Protein AF-0000000084346923 (afdb_homodimer)

pLDDT: mean 91.77, std 7.84, range [52.81, 98.88]

InterPro domains:
  IPR001537 tRNA/rRNA methyltransferase, SpoU type [PF00588] (97-237)
  IPR004441 RNA methyltransferase TrmH [PTHR46429] (3-246)
  IPR004441 RNA methyltransferase TrmH [TIGR00186] (4-243)
  IPR013123 RNA 2-O ribose methyltransferase, substrate binding [PF08032] (6-79)
  IPR013123 RNA 2-O ribose methyltransferase, substrate binding [SM00967] (5-80)
  IPR024915 23S rRNA (guanosine-2-O-)-methyltransferase RlmB [MF_01887] (3-244)
  IPR029026 tRNA (guanine-N1-)-methyltransferase, N-terminal [G3DSA:3.40.1280.10] (83-251)
  IPR029028 Alpha/beta knot methyltransferases [SSF75217] (88-244)
  IPR029064 Ribosomal protein eL30-like superfamily [G3DSA:3.30.1330.30] (2-76)
  IPR029064 Ribosomal protein eL30-like superfamily [SSF55315] (4-76)

Structure (mmCIF, N/CA/C/O backbone):
data_AF-0000000084346923-model_v1
#
loop_
_entity.id
_entity.type
_entity.pdbx_description
1 polymer "23S rRNA (guanosine-2'-O-)-methyltransferase RlmB"
#
loop_
_atom_site.group_PDB
_atom_site.id
_atom_site.type_symbol
_atom_site.label_atom_id
_atom_site.label_alt_id
_atom_site.label_comp_id
_atom_site.label_asym_id
_atom_site.label_entity_id
_atom_site.label_seq_id
_atom_site.pdbx_PDB_ins_code
_atom_site.Cartn_x
_atom_site.Cartn_y
_atom_site.Cartn_z
_atom_site.occupancy
_atom_site.B_iso_or_equiv
_atom_site.auth_seq_id
_atom_site.auth_comp_id
_atom_site.auth_asym_id
_atom_site.auth_atom_id
_atom_site.pdbx_PDB_model_num
ATOM 1 N N . MET A 1 1 ? 7.801 18.016 28.734 1 52.81 1 MET A N 1
ATOM 2 C CA . MET A 1 1 ? 7.34 16.969 27.828 1 52.81 1 MET A CA 1
ATOM 3 C C . MET A 1 1 ? 8.453 16.531 26.875 1 52.81 1 MET A C 1
ATOM 5 O O . MET A 1 1 ? 9.273 17.359 26.469 1 52.81 1 MET A O 1
ATOM 9 N N . SER A 1 2 ? 8.797 15.273 26.828 1 77.5 2 SER A N 1
ATOM 10 C CA . SER A 1 2 ? 9.969 14.781 26.094 1 77.5 2 SER A CA 1
ATOM 11 C C . SER A 1 2 ? 9.859 15.078 24.609 1 77.5 2 SER A C 1
ATOM 13 O O . SER A 1 2 ? 8.789 14.93 24.016 1 77.5 2 SER A O 1
ATOM 15 N N . LEU A 1 3 ? 10.781 15.82 23.984 1 84.88 3 LEU A N 1
ATOM 16 C CA . LEU A 1 3 ? 10.836 16.219 22.578 1 84.88 3 LEU A CA 1
ATOM 17 C C . LEU A 1 3 ? 11.047 14.992 21.688 1 84.88 3 LEU A C 1
ATOM 19 O O . LEU A 1 3 ? 11.555 13.969 22.141 1 84.88 3 LEU A O 1
ATOM 23 N N . GLU A 1 4 ? 10.422 15.109 20.578 1 86.12 4 GLU A N 1
ATOM 24 C CA . GLU A 1 4 ? 10.617 14.094 19.547 1 86.12 4 GLU A CA 1
ATOM 25 C C . GLU A 1 4 ? 11.508 14.602 18.422 1 86.12 4 GLU A C 1
ATOM 27 O O . GLU A 1 4 ? 11.648 15.812 18.234 1 86.12 4 GLU A O 1
ATOM 32 N N . LYS A 1 5 ? 12.172 13.656 17.766 1 88.06 5 LYS A N 1
ATOM 33 C CA . LYS A 1 5 ? 13 14.039 16.625 1 88.06 5 LYS A CA 1
ATOM 34 C C . LYS A 1 5 ? 12.312 13.695 15.312 1 88.06 5 LYS A C 1
ATOM 36 O O . LYS A 1 5 ? 11.781 12.594 15.156 1 88.06 5 LYS A O 1
ATOM 41 N N . ILE A 1 6 ? 12.258 14.719 14.531 1 87.19 6 ILE A N 1
ATOM 42 C CA . ILE A 1 6 ? 11.82 14.5 13.156 1 87.19 6 ILE A CA 1
ATOM 43 C C . ILE A 1 6 ? 12.969 14.812 12.195 1 87.19 6 ILE A C 1
ATOM 45 O O . ILE A 1 6 ? 13.883 15.562 12.531 1 87.19 6 ILE A O 1
ATOM 49 N N . TYR A 1 7 ? 12.875 14.086 11.062 1 85.12 7 TYR A N 1
ATOM 50 C CA . TYR A 1 7 ? 14.016 14.242 10.156 1 85.12 7 TYR A CA 1
ATOM 51 C C . TYR A 1 7 ? 13.547 14.336 8.711 1 85.12 7 TYR A C 1
ATOM 53 O O . TYR A 1 7 ? 12.422 13.938 8.383 1 85.12 7 TYR A O 1
ATOM 61 N N . GLY A 1 8 ? 14.422 14.945 7.902 1 82.75 8 GLY A N 1
ATOM 62 C CA . GLY A 1 8 ? 14.133 15.148 6.488 1 82.75 8 GLY A CA 1
ATOM 63 C C . GLY A 1 8 ? 13.719 16.562 6.16 1 82.75 8 GLY A C 1
ATOM 64 O O . GLY A 1 8 ? 12.984 17.203 6.926 1 82.75 8 GLY A O 1
ATOM 65 N N . VAL A 1 9 ? 14.125 17.078 5.055 1 81.62 9 VAL A N 1
ATOM 66 C CA . VAL A 1 9 ? 13.93 18.469 4.652 1 81.62 9 VAL A CA 1
ATOM 67 C C . VAL A 1 9 ? 12.43 18.766 4.57 1 81.62 9 VAL A C 1
ATOM 69 O O . VAL A 1 9 ? 11.953 19.734 5.18 1 81.62 9 VAL A O 1
ATOM 72 N N . HIS A 1 10 ? 11.703 17.891 4.031 1 77.94 10 HIS A N 1
ATOM 73 C CA . HIS A 1 10 ? 10.297 18.172 3.768 1 77.94 10 HIS A CA 1
ATOM 74 C C . HIS A 1 10 ? 9.469 18.094 5.047 1 77.94 10 HIS A C 1
ATOM 76 O O . HIS A 1 10 ? 8.57 18.922 5.254 1 77.94 10 HIS A O 1
ATOM 82 N N . ALA A 1 11 ? 9.82 17.172 5.84 1 82.81 11 ALA A N 1
ATOM 83 C CA . ALA A 1 11 ? 9.086 17.031 7.094 1 82.81 11 ALA A CA 1
ATOM 84 C C . ALA A 1 11 ? 9.305 18.234 8 1 82.81 11 ALA A C 1
ATOM 86 O O . ALA A 1 11 ? 8.344 18.781 8.562 1 82.81 11 ALA A O 1
ATOM 87 N N . VAL A 1 12 ? 10.531 18.688 8.117 1 88.25 12 VAL A N 1
ATOM 88 C CA . VAL A 1 12 ? 10.859 19.812 8.977 1 88.25 12 VAL A CA 1
ATOM 89 C C . VAL A 1 12 ? 10.281 21.094 8.383 1 88.25 12 VAL A C 1
ATOM 91 O O . VAL A 1 12 ? 9.711 21.922 9.102 1 88.25 12 VAL A O 1
ATOM 94 N N . GLU A 1 13 ? 10.352 21.156 7.059 1 86.31 13 GLU A N 1
ATOM 95 C CA . GLU A 1 13 ? 9.758 22.312 6.398 1 86.31 13 GLU A CA 1
ATOM 96 C C . GLU A 1 13 ? 8.25 22.375 6.629 1 86.31 13 GLU A C 1
ATOM 98 O O . GLU A 1 13 ? 7.695 23.438 6.918 1 86.31 13 GLU A O 1
ATOM 103 N N . ALA A 1 14 ? 7.625 21.281 6.52 1 81.62 14 ALA A N 1
ATOM 104 C CA . ALA A 1 14 ? 6.176 21.203 6.699 1 81.62 14 ALA A CA 1
ATOM 105 C C . ALA A 1 14 ? 5.777 21.609 8.109 1 81.62 14 ALA A C 1
ATOM 107 O O . ALA A 1 14 ? 4.816 22.359 8.305 1 81.62 14 ALA A O 1
ATOM 108 N N . LEU A 1 15 ? 6.52 21.203 9.023 1 87.56 15 LEU A N 1
ATOM 109 C CA . LEU A 1 15 ? 6.211 21.547 10.406 1 87.56 15 LEU A CA 1
ATOM 110 C C . LEU A 1 15 ? 6.43 23.031 10.656 1 87.56 15 LEU A C 1
ATOM 112 O O . LEU A 1 15 ? 5.641 23.656 11.359 1 87.56 15 LEU A O 1
ATOM 116 N N . LEU A 1 16 ? 7.477 23.516 10.086 1 89.75 16 LEU A N 1
ATOM 117 C CA . LEU A 1 16 ? 7.766 24.938 10.25 1 89.75 16 LEU A CA 1
ATOM 118 C C . LEU A 1 16 ? 6.68 25.797 9.609 1 89.75 16 LEU A C 1
ATOM 120 O O . LEU A 1 16 ? 6.359 26.875 10.102 1 89.75 16 LEU A O 1
ATOM 124 N N . ARG A 1 17 ? 6.125 25.203 8.562 1 82.94 17 ARG A N 1
ATOM 125 C CA . ARG A 1 17 ? 5.09 25.938 7.84 1 82.94 17 ARG A CA 1
ATOM 126 C C . ARG A 1 17 ? 3.754 25.859 8.57 1 82.94 17 ARG A C 1
ATOM 128 O O . ARG A 1 17 ? 3.029 26.844 8.656 1 82.94 17 ARG A O 1
ATOM 135 N N . HIS A 1 18 ? 3.488 24.719 9.117 1 77.06 18 HIS A N 1
ATOM 136 C CA . HIS A 1 18 ? 2.125 24.5 9.594 1 77.06 18 HIS A CA 1
ATOM 137 C C . HIS A 1 18 ? 2.053 24.562 11.117 1 77.06 18 HIS A C 1
ATOM 139 O O . HIS A 1 18 ? 1.015 24.922 11.68 1 77.06 18 HIS A O 1
ATOM 145 N N . HIS A 1 19 ? 3.143 24.125 11.719 1 84.62 19 HIS A N 1
ATOM 146 C CA . HIS A 1 19 ? 3.168 24.109 13.172 1 84.62 19 HIS A CA 1
ATOM 147 C C . HIS A 1 19 ? 4.523 24.547 13.711 1 84.62 19 HIS A C 1
ATOM 149 O O . HIS A 1 19 ? 5.168 23.828 14.469 1 84.62 19 HIS A O 1
ATOM 155 N N . PRO A 1 20 ? 4.805 25.797 13.445 1 88.88 20 PRO A N 1
ATOM 156 C CA . PRO A 1 20 ? 6.152 26.25 13.805 1 88.88 20 PRO A CA 1
ATOM 157 C C . PRO A 1 20 ? 6.391 26.25 15.312 1 88.88 20 PRO A C 1
ATOM 159 O O . PRO A 1 20 ? 7.523 26.047 15.766 1 88.88 20 PRO A O 1
ATOM 162 N N . LYS A 1 21 ? 5.301 26.406 16.078 1 89.81 21 LYS A N 1
ATOM 163 C CA . LYS A 1 21 ? 5.441 26.469 17.531 1 89.81 21 LYS A CA 1
ATOM 164 C C . LYS A 1 21 ? 5.906 25.125 18.094 1 89.81 21 LYS A C 1
ATOM 166 O O . LYS A 1 21 ? 6.477 25.078 19.188 1 89.81 21 LYS A O 1
ATOM 171 N N . ARG A 1 22 ? 5.711 24.141 17.359 1 90.56 22 ARG A N 1
ATOM 172 C CA . ARG A 1 22 ? 6.09 22.812 17.828 1 90.56 22 ARG A CA 1
ATOM 173 C C . ARG A 1 22 ? 7.566 22.547 17.562 1 90.56 22 ARG A C 1
ATOM 175 O O . ARG A 1 22 ? 8.141 21.609 18.141 1 90.56 22 ARG A O 1
ATOM 182 N N . VAL A 1 23 ? 8.18 23.297 16.719 1 94.19 23 VAL A N 1
ATOM 183 C CA . VAL A 1 23 ? 9.586 23.109 16.375 1 94.19 23 VAL A CA 1
ATOM 184 C C . VAL A 1 23 ? 10.461 23.875 17.375 1 94.19 23 VAL A C 1
ATOM 186 O O . VAL A 1 23 ? 10.43 25.109 17.422 1 94.19 23 VAL A O 1
ATOM 189 N N . LYS A 1 24 ? 11.258 23.141 18.078 1 95 24 LYS A N 1
ATOM 190 C CA . LYS A 1 24 ? 12.055 23.766 19.125 1 95 24 LYS A CA 1
ATOM 191 C C . LYS A 1 24 ? 13.469 24.062 18.641 1 95 24 LYS A C 1
ATOM 193 O O . LYS A 1 24 ? 14.07 25.062 19.047 1 95 24 LYS A O 1
ATOM 198 N N . GLN A 1 25 ? 13.93 23.125 17.875 1 95.94 25 GLN A N 1
ATOM 199 C CA . GLN A 1 25 ? 15.289 23.266 17.375 1 95.94 25 GLN A CA 1
ATOM 200 C C . GLN A 1 25 ? 15.477 22.516 16.062 1 95.94 25 GLN A C 1
ATOM 202 O O . GLN A 1 25 ? 14.961 21.422 15.883 1 95.94 25 GLN A O 1
ATOM 207 N N . VAL A 1 26 ? 16.172 23.188 15.133 1 95.81 26 VAL A N 1
ATOM 208 C CA . VAL A 1 26 ? 16.531 22.547 13.875 1 95.81 26 VAL A CA 1
ATOM 209 C C . VAL A 1 26 ? 18.047 22.312 13.82 1 95.81 26 VAL A C 1
ATOM 211 O O . VAL A 1 26 ? 18.828 23.188 14.211 1 95.81 26 VAL A O 1
ATOM 214 N N . TRP A 1 27 ? 18.406 21.125 13.383 1 94.94 27 TRP A N 1
ATOM 215 C CA . TRP A 1 27 ? 19.812 20.766 13.219 1 94.94 27 TRP A CA 1
ATOM 216 C C . TRP A 1 27 ? 20.141 20.516 11.75 1 94.94 27 TRP A C 1
ATOM 218 O O . TRP A 1 27 ? 19.438 19.766 11.07 1 94.94 27 TRP A O 1
ATOM 228 N N . LEU A 1 28 ? 21.203 21.141 11.289 1 94.19 28 LEU A N 1
ATOM 229 C CA . LEU A 1 28 ? 21.703 20.938 9.938 1 94.19 28 LEU A CA 1
ATOM 230 C C . LEU A 1 28 ? 23.078 20.266 9.953 1 94.19 28 LEU A C 1
ATOM 232 O O . LEU A 1 28 ? 23.922 20.578 10.797 1 94.19 28 LEU A O 1
ATOM 236 N N . ALA A 1 29 ? 23.188 19.266 9.07 1 92.56 29 ALA A N 1
ATOM 237 C CA . ALA A 1 29 ? 24.484 18.594 8.969 1 92.56 29 ALA A CA 1
ATOM 238 C C . ALA A 1 29 ? 25.578 19.578 8.562 1 92.56 29 ALA A C 1
ATOM 240 O O . ALA A 1 29 ? 25.344 20.453 7.734 1 92.56 29 ALA A O 1
ATOM 241 N N . GLU A 1 30 ? 26.719 19.328 9.133 1 86.31 30 GLU A N 1
ATOM 242 C CA . GLU A 1 30 ? 27.875 20.156 8.766 1 86.31 30 GLU A CA 1
ATOM 243 C C . GLU A 1 30 ? 28.219 19.984 7.293 1 86.31 30 GLU A C 1
ATOM 245 O O . GLU A 1 30 ? 28.156 18.875 6.75 1 86.31 30 GLU A O 1
ATOM 250 N N . GLY A 1 31 ? 28.516 21.016 6.594 1 75.88 31 GLY A N 1
ATOM 251 C CA . GLY A 1 31 ? 28.953 20.953 5.207 1 75.88 31 GLY A CA 1
ATOM 252 C C . GLY A 1 31 ? 27.812 20.875 4.223 1 75.88 31 GLY A C 1
ATOM 253 O O . GLY A 1 31 ? 28.031 20.75 3.016 1 75.88 31 GLY A O 1
ATOM 254 N N . ARG A 1 32 ? 26.641 20.656 4.68 1 66.38 32 ARG A N 1
ATOM 255 C CA . ARG A 1 32 ? 25.531 20.547 3.752 1 66.38 32 ARG A CA 1
ATOM 256 C C . ARG A 1 32 ? 25.344 21.844 2.963 1 66.38 32 ARG A C 1
ATOM 258 O O . ARG A 1 32 ? 25.516 22.938 3.504 1 66.38 32 ARG A O 1
ATOM 265 N N . SER A 1 33 ? 25.344 21.594 1.603 1 62.47 33 SER A N 1
ATOM 266 C CA . SER A 1 33 ? 25.188 22.734 0.708 1 62.47 33 SER A CA 1
ATOM 267 C C . SER A 1 33 ? 23.906 23.5 0.992 1 62.47 33 SER A C 1
ATOM 269 O O . SER A 1 33 ? 22.859 22.891 1.202 1 62.47 33 SER A O 1
ATOM 271 N N . GLU A 1 34 ? 23.906 24.812 1.054 1 61.91 34 GLU A N 1
ATOM 272 C CA . GLU A 1 34 ? 23 25.875 1.438 1 61.91 34 GLU A CA 1
ATOM 273 C C . GLU A 1 34 ? 21.797 25.938 0.489 1 61.91 34 GLU A C 1
ATOM 275 O O . GLU A 1 34 ? 20.656 26.109 0.929 1 61.91 34 GLU A O 1
ATOM 280 N N . PRO A 1 35 ? 22.047 25.641 -0.733 1 63 35 PRO A N 1
ATOM 281 C CA . PRO A 1 35 ? 20.906 25.969 -1.583 1 63 35 PRO A CA 1
ATOM 282 C C . PRO A 1 35 ? 19.719 25.031 -1.359 1 63 35 PRO A C 1
ATOM 284 O O . PRO A 1 35 ? 18.562 25.469 -1.431 1 63 35 PRO A O 1
ATOM 287 N N . ARG A 1 36 ? 19.969 23.844 -0.868 1 67.5 36 ARG A N 1
ATOM 288 C CA . ARG A 1 36 ? 18.875 22.875 -0.755 1 67.5 36 ARG A CA 1
ATOM 289 C C . ARG A 1 36 ? 18.078 23.094 0.528 1 67.5 36 ARG A C 1
ATOM 291 O O . ARG A 1 36 ? 16.906 22.75 0.602 1 67.5 36 ARG A O 1
ATOM 298 N N . VAL A 1 37 ? 18.797 23.703 1.41 1 81.81 37 VAL A N 1
ATOM 299 C CA . VAL A 1 37 ? 18.094 23.875 2.68 1 81.81 37 VAL A CA 1
ATOM 300 C C . VAL A 1 37 ? 17.812 25.344 2.924 1 81.81 37 VAL A C 1
ATOM 302 O O . VAL A 1 37 ? 17.438 25.734 4.035 1 81.81 37 VAL A O 1
ATOM 305 N N . GLN A 1 38 ? 18.016 26.141 1.881 1 86.25 38 GLN A N 1
ATOM 306 C CA . GLN A 1 38 ? 17.812 27.578 2.037 1 86.25 38 GLN A CA 1
ATOM 307 C C . GLN A 1 38 ? 16.391 27.906 2.471 1 86.25 38 GLN A C 1
ATOM 309 O O . GLN A 1 38 ? 16.172 28.719 3.369 1 86.25 38 GLN A O 1
ATOM 314 N N . ALA A 1 39 ? 15.461 27.312 1.809 1 86.69 39 ALA A N 1
ATOM 315 C CA . ALA A 1 39 ? 14.055 27.516 2.143 1 86.69 39 ALA A CA 1
ATOM 316 C C . ALA A 1 39 ? 13.773 27.141 3.594 1 86.69 39 ALA A C 1
ATOM 318 O O . ALA A 1 39 ? 13.031 27.844 4.293 1 86.69 39 ALA A O 1
ATOM 319 N N . LEU A 1 40 ? 14.383 26.141 4.008 1 90.38 40 LEU A N 1
ATOM 320 C CA . LEU A 1 40 ? 14.219 25.656 5.375 1 90.38 40 LEU A CA 1
ATOM 321 C C . LEU A 1 40 ? 14.797 26.656 6.371 1 90.38 40 LEU A C 1
ATOM 323 O O . LEU A 1 40 ? 14.164 26.953 7.391 1 90.38 40 LEU A O 1
ATOM 327 N N . VAL A 1 41 ? 15.961 27.188 6.027 1 92.06 41 VAL A N 1
ATOM 328 C CA . VAL A 1 41 ? 16.625 28.156 6.887 1 92.06 41 VAL A CA 1
ATOM 329 C C . VAL A 1 41 ? 15.789 29.422 6.984 1 92.06 41 VAL A C 1
ATOM 331 O O . VAL A 1 41 ? 15.617 29.984 8.07 1 92.06 41 VAL A O 1
ATOM 334 N N . GLU A 1 42 ? 15.258 29.766 5.91 1 93.38 42 GLU A N 1
ATOM 335 C CA . GLU A 1 42 ? 14.414 30.969 5.875 1 93.38 42 GLU A CA 1
ATOM 336 C C . GLU A 1 42 ? 13.156 30.766 6.715 1 93.38 42 GLU A C 1
ATOM 338 O O . GLU A 1 42 ? 12.773 31.656 7.484 1 93.38 42 GLU A O 1
ATOM 343 N N . LEU A 1 43 ? 12.562 29.625 6.59 1 92.5 43 LEU A N 1
ATOM 344 C CA . LEU A 1 43 ? 11.352 29.312 7.344 1 92.5 43 LEU A CA 1
ATOM 345 C C . LEU A 1 43 ? 11.641 29.281 8.836 1 92.5 43 LEU A C 1
ATOM 347 O O . LEU A 1 43 ? 10.859 29.797 9.641 1 92.5 43 LEU A O 1
ATOM 351 N N . ALA A 1 44 ? 12.734 28.703 9.164 1 94.38 44 ALA A N 1
ATOM 352 C CA . ALA A 1 44 ? 13.117 28.625 10.578 1 94.38 44 ALA A CA 1
ATOM 353 C C . ALA A 1 44 ? 13.367 30.016 11.156 1 94.38 44 ALA A C 1
ATOM 355 O O . ALA A 1 44 ? 12.914 30.328 12.266 1 94.38 44 ALA A O 1
ATOM 356 N N . THR A 1 45 ? 14.062 30.797 10.391 1 93.94 45 THR A N 1
ATOM 357 C CA . THR A 1 45 ? 14.375 32.156 10.82 1 93.94 45 THR A CA 1
ATOM 358 C C . THR A 1 45 ? 13.109 32.969 10.961 1 93.94 45 THR A C 1
ATOM 360 O O . THR A 1 45 ? 12.93 33.688 11.953 1 93.94 45 THR A O 1
ATOM 363 N N . GLN A 1 46 ? 12.281 32.844 10.023 1 94.69 46 GLN A N 1
ATOM 364 C CA . GLN A 1 46 ? 11.016 33.562 10.031 1 94.69 46 GLN A CA 1
ATOM 365 C C . GLN A 1 46 ? 10.18 33.219 11.258 1 94.69 46 GLN A C 1
ATOM 367 O O . GLN A 1 46 ? 9.461 34.062 11.797 1 94.69 46 GLN A O 1
ATOM 372 N N . ASN A 1 47 ? 10.336 31.984 11.734 1 94.69 47 ASN A N 1
ATOM 373 C CA . ASN A 1 47 ? 9.531 31.5 12.852 1 94.69 47 ASN A CA 1
ATOM 374 C C . ASN A 1 47 ? 10.312 31.547 14.156 1 94.69 47 ASN A C 1
ATOM 376 O O . ASN A 1 47 ? 9.867 31.016 15.172 1 94.69 47 ASN A O 1
ATOM 380 N N . LYS A 1 48 ? 11.469 32.094 14.023 1 94.88 48 LYS A N 1
ATOM 381 C CA . LYS A 1 48 ? 12.328 32.312 15.188 1 94.88 48 LYS A CA 1
ATOM 382 C C . LYS A 1 48 ? 12.703 30.984 15.828 1 94.88 48 LYS A C 1
ATOM 384 O O . LYS A 1 48 ? 12.703 30.859 17.062 1 94.88 48 LYS A O 1
ATOM 389 N N . VAL A 1 49 ? 12.922 29.984 15.031 1 95.94 49 VAL A N 1
ATOM 390 C CA . VAL A 1 49 ? 13.398 28.688 15.5 1 95.94 49 VAL A CA 1
ATOM 391 C C . VAL A 1 49 ? 14.922 28.625 15.383 1 95.94 49 VAL A C 1
ATOM 393 O O . VAL A 1 49 ? 15.484 28.984 14.352 1 95.94 49 VAL A O 1
ATOM 396 N N . ALA A 1 50 ? 15.562 28.219 16.453 1 95.38 50 ALA A N 1
ATOM 397 C CA . ALA A 1 50 ? 17.016 28.125 16.484 1 95.38 50 ALA A CA 1
ATOM 398 C C . ALA A 1 50 ? 17.516 27.062 15.508 1 95.38 50 ALA A C 1
ATOM 400 O O . ALA A 1 50 ? 16.906 26 15.359 1 95.38 50 ALA A O 1
ATOM 401 N N . ILE A 1 51 ? 18.625 27.422 14.844 1 95.19 51 ILE A N 1
ATOM 402 C CA . ILE A 1 51 ? 19.281 26.484 13.93 1 95.19 51 ILE A CA 1
ATOM 403 C C . ILE A 1 51 ? 20.688 26.172 14.43 1 95.19 51 ILE A C 1
ATOM 405 O O . ILE A 1 51 ? 21.469 27.078 14.695 1 95.19 51 ILE A O 1
ATOM 409 N N . GLY A 1 52 ? 20.922 24.891 14.617 1 94.38 52 GLY A N 1
ATOM 410 C CA . GLY A 1 52 ? 22.25 24.438 14.992 1 94.38 52 GLY A CA 1
ATOM 411 C C . GLY A 1 52 ? 22.891 23.547 13.953 1 94.38 52 GLY A C 1
ATOM 412 O O . GLY A 1 52 ? 22.266 23.188 12.961 1 94.38 52 GLY A O 1
ATOM 413 N N . GLN A 1 53 ? 24.188 23.297 14.164 1 93.56 53 GLN A N 1
ATOM 414 C CA . GLN A 1 53 ? 24.922 22.375 13.305 1 93.56 53 GLN A CA 1
ATOM 415 C C . GLN A 1 53 ? 25.312 21.109 14.062 1 93.56 53 GLN A C 1
ATOM 417 O O . GLN A 1 53 ? 25.531 21.141 15.273 1 93.56 53 GLN A O 1
ATOM 422 N N . ALA A 1 54 ? 25.25 20 13.375 1 93.94 54 ALA A N 1
ATOM 423 C CA . ALA A 1 54 ? 25.672 18.719 13.945 1 93.94 54 ALA A CA 1
ATOM 424 C C . ALA A 1 54 ? 26.359 17.859 12.898 1 93.94 54 ALA A C 1
ATOM 426 O O . ALA A 1 54 ? 26.141 18.031 11.695 1 93.94 54 ALA A O 1
ATOM 427 N N . GLU A 1 55 ? 27.25 16.922 13.359 1 92.69 55 GLU A N 1
ATOM 428 C CA . GLU A 1 55 ? 27.891 15.977 12.445 1 92.69 55 GLU A CA 1
ATOM 429 C C . GLU A 1 55 ? 26.891 14.938 11.938 1 92.69 55 GLU A C 1
ATOM 431 O O . GLU A 1 55 ? 26.031 14.484 12.688 1 92.69 55 GLU A O 1
ATOM 436 N N . ARG A 1 56 ? 27.062 14.562 10.75 1 89.31 56 ARG A N 1
ATOM 437 C CA . ARG A 1 56 ? 26.188 13.562 10.148 1 89.31 56 ARG A CA 1
ATOM 438 C C . ARG A 1 56 ? 26.172 12.281 10.969 1 89.31 56 ARG A C 1
ATOM 440 O O . ARG A 1 56 ? 25.125 11.656 11.133 1 89.31 56 ARG A O 1
ATOM 447 N N . ARG A 1 57 ? 27.328 11.93 11.5 1 88.31 57 ARG A N 1
ATOM 448 C CA . ARG A 1 57 ? 27.453 10.711 12.289 1 88.31 57 ARG A CA 1
ATOM 449 C C . ARG A 1 57 ? 26.578 10.789 13.547 1 88.31 57 ARG A C 1
ATOM 451 O O . ARG A 1 57 ? 25.984 9.789 13.953 1 88.31 57 ARG A O 1
ATOM 458 N N . GLU A 1 58 ? 26.547 11.984 14.102 1 91.38 58 GLU A N 1
ATOM 459 C CA . GLU A 1 58 ? 25.703 12.203 15.273 1 91.38 58 GLU A CA 1
ATOM 460 C C . GLU A 1 58 ? 24.219 12.086 14.922 1 91.38 58 GLU A C 1
ATOM 462 O O . GLU A 1 58 ? 23.453 11.477 15.656 1 91.38 58 GLU A O 1
ATOM 467 N N . MET A 1 59 ? 23.891 12.656 13.789 1 90.88 59 MET A N 1
ATOM 468 C CA . MET A 1 59 ? 22.5 12.648 13.344 1 90.88 59 MET A CA 1
ATOM 469 C C . MET A 1 59 ? 22.031 11.227 13.047 1 90.88 59 MET A C 1
ATOM 471 O O . MET A 1 59 ? 20.875 10.883 13.289 1 90.88 59 MET A O 1
ATOM 475 N N . ASP A 1 60 ? 22.953 10.414 12.594 1 87.44 60 ASP A N 1
ATOM 476 C CA . ASP A 1 60 ? 22.641 9.023 12.297 1 87.44 60 ASP A CA 1
ATOM 477 C C . ASP A 1 60 ? 22.234 8.266 13.562 1 87.44 60 ASP A C 1
ATOM 479 O O . ASP A 1 60 ? 21.453 7.316 13.5 1 87.44 60 ASP A O 1
ATOM 483 N N . VAL A 1 61 ? 22.734 8.742 14.625 1 87.06 61 VAL A N 1
ATOM 484 C CA . VAL A 1 61 ? 22.438 8.117 15.914 1 87.06 61 VAL A CA 1
ATOM 485 C C . VAL A 1 61 ? 21.078 8.586 16.406 1 87.06 61 VAL A C 1
ATOM 487 O O . VAL A 1 61 ? 20.375 7.844 17.094 1 87.06 61 VAL A O 1
ATOM 490 N N . TRP A 1 62 ? 20.812 9.797 16 1 86.12 62 TRP A N 1
ATOM 491 C CA . TRP A 1 62 ? 19.594 10.414 16.531 1 86.12 62 TRP A CA 1
ATOM 492 C C . TRP A 1 62 ? 18.344 9.789 15.906 1 86.12 62 TRP A C 1
ATOM 494 O O . TRP A 1 62 ? 17.312 9.68 16.562 1 86.12 62 TRP A O 1
ATOM 504 N N . VAL A 1 63 ? 18.578 9.414 14.586 1 81.38 63 VAL A N 1
ATOM 505 C CA . VAL A 1 63 ? 17.375 9 13.883 1 81.38 63 VAL A CA 1
ATOM 506 C C . VAL A 1 63 ? 17.672 7.738 13.07 1 81.38 63 VAL A C 1
ATOM 508 O O . VAL A 1 63 ? 18.812 7.477 12.703 1 81.38 63 VAL A O 1
ATOM 511 N N . GLU A 1 64 ? 16.656 6.922 12.859 1 69.06 64 GLU A N 1
ATOM 512 C CA . GLU A 1 64 ? 16.812 5.641 12.172 1 69.06 64 GLU A CA 1
ATOM 513 C C . GLU A 1 64 ? 16.547 5.781 10.68 1 69.06 64 GLU A C 1
ATOM 515 O O . GLU A 1 64 ? 16.75 4.836 9.914 1 69.06 64 GLU A O 1
ATOM 520 N N . GLY A 1 65 ? 16.25 6.98 10.219 1 69.75 65 GLY A N 1
ATOM 521 C CA . GLY A 1 65 ? 15.891 7.141 8.82 1 69.75 65 GLY A CA 1
ATOM 522 C C . GLY A 1 65 ? 16.812 8.086 8.078 1 69.75 65 GLY A C 1
ATOM 523 O O . GLY A 1 65 ? 17.828 8.531 8.625 1 69.75 65 GLY A O 1
ATOM 524 N N . VAL A 1 66 ? 16.609 8.164 6.762 1 70.31 66 VAL A N 1
ATOM 525 C CA . VAL A 1 66 ? 17.391 9.07 5.922 1 70.31 66 VAL A CA 1
ATOM 526 C C . VAL A 1 66 ? 17.047 10.523 6.277 1 70.31 66 VAL A C 1
ATOM 528 O O . VAL A 1 66 ? 16.016 11.047 5.863 1 70.31 66 VAL A O 1
ATOM 531 N N . HIS A 1 67 ? 17.906 11.133 6.996 1 82.12 67 HIS A N 1
ATOM 532 C CA . HIS A 1 67 ? 17.594 12.453 7.535 1 82.12 67 HIS A CA 1
ATOM 533 C C . HIS A 1 67 ? 18.016 13.555 6.566 1 82.12 67 HIS A C 1
ATOM 535 O O . HIS A 1 67 ? 17.594 14.711 6.719 1 82.12 67 HIS A O 1
ATOM 541 N N . GLN A 1 68 ? 18.719 13.227 5.547 1 78.5 68 GLN A N 1
ATOM 542 C CA . GLN A 1 68 ? 19.141 14.188 4.531 1 78.5 68 GLN A CA 1
ATOM 543 C C . GLN A 1 68 ? 19.875 15.359 5.156 1 78.5 68 GLN A C 1
ATOM 545 O O . GLN A 1 68 ? 19.766 16.5 4.688 1 78.5 68 GLN A O 1
ATOM 550 N N . GLY A 1 69 ? 20.453 15.195 6.348 1 87.62 69 GLY A N 1
ATOM 551 C CA . GLY A 1 69 ? 21.203 16.25 7.02 1 87.62 69 GLY A CA 1
ATOM 552 C C . GLY A 1 69 ? 20.312 17.234 7.762 1 87.62 69 GLY A C 1
ATOM 553 O O . GLY A 1 69 ? 20.766 18.328 8.117 1 87.62 69 GLY A O 1
ATOM 554 N N . VAL A 1 70 ? 19.031 16.969 7.898 1 91.25 70 VAL A N 1
ATOM 555 C CA . VAL A 1 70 ? 18.094 17.859 8.578 1 91.25 70 VAL A CA 1
ATOM 556 C C . VAL A 1 70 ? 17.344 17.094 9.664 1 91.25 70 VAL A C 1
ATOM 558 O O . VAL A 1 70 ? 16.734 16.062 9.398 1 91.25 70 VAL A O 1
ATOM 561 N N . VAL A 1 71 ? 17.5 17.562 10.891 1 92.5 71 VAL A N 1
ATOM 562 C CA . VAL A 1 71 ? 16.766 17 12.023 1 92.5 71 VAL A CA 1
ATOM 563 C C . VAL A 1 71 ? 16.172 18.109 12.867 1 92.5 71 VAL A C 1
ATOM 565 O O . VAL A 1 71 ? 16.766 19.188 12.984 1 92.5 71 VAL A O 1
ATOM 568 N N . ALA A 1 72 ? 14.992 17.875 13.406 1 93.56 72 ALA A N 1
ATOM 569 C CA . ALA A 1 72 ? 14.375 18.875 14.273 1 93.56 72 ALA A CA 1
ATOM 570 C C . ALA A 1 72 ? 13.867 18.234 15.57 1 93.56 72 ALA A C 1
ATOM 572 O O . ALA A 1 72 ? 13.344 17.125 15.555 1 93.56 72 ALA A O 1
ATOM 573 N N . ASP A 1 73 ? 14.109 18.922 16.594 1 93.19 73 ASP A N 1
ATOM 574 C CA . ASP A 1 73 ? 13.445 18.609 17.859 1 93.19 73 ASP A CA 1
ATOM 575 C C . ASP A 1 73 ? 12.055 19.25 17.922 1 93.19 73 ASP A C 1
ATOM 577 O O . ASP A 1 73 ? 11.922 20.46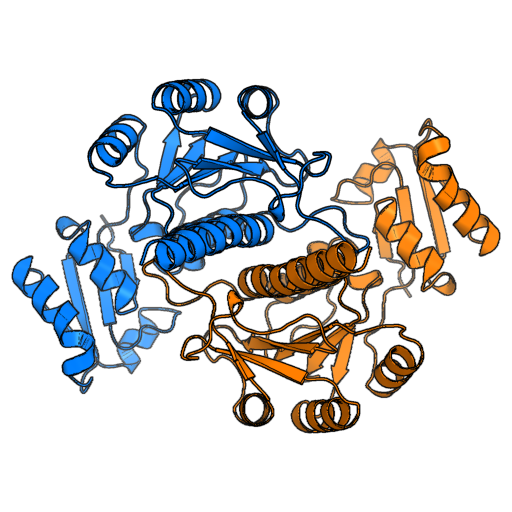9 17.781 1 93.19 73 ASP A O 1
ATOM 581 N N . VAL A 1 74 ? 11.055 18.391 1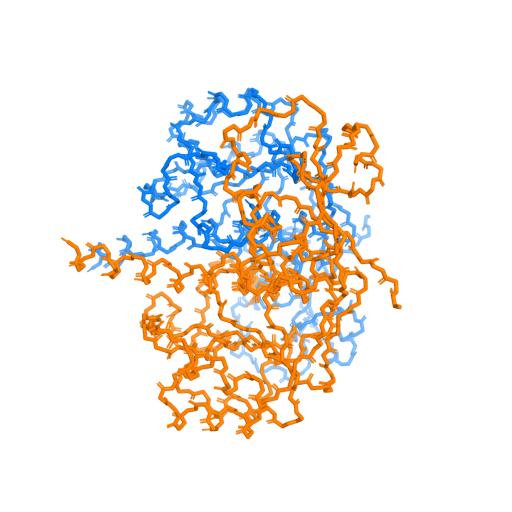8.109 1 92.5 74 VAL A N 1
ATOM 582 C CA . VAL A 1 74 ? 9.695 18.922 18.062 1 92.5 74 VAL A CA 1
ATOM 583 C C . VAL A 1 74 ? 8.891 18.406 19.25 1 92.5 74 VAL A C 1
ATOM 585 O O . VAL A 1 74 ? 9.18 17.344 19.781 1 92.5 74 VAL A O 1
ATOM 588 N N . SER A 1 75 ? 7.969 19.281 19.703 1 90.5 75 SER A N 1
ATOM 589 C CA . SER A 1 75 ? 6.988 18.766 20.656 1 90.5 75 SER A CA 1
ATOM 590 C C . SER A 1 75 ? 6.066 17.75 19.984 1 90.5 75 SER A C 1
ATOM 592 O O . SER A 1 75 ? 5.684 17.922 18.828 1 90.5 75 SER A O 1
ATOM 594 N N . PRO A 1 76 ? 5.781 16.672 20.672 1 84.94 76 PRO A N 1
ATOM 595 C CA . PRO A 1 76 ? 4.957 15.617 20.078 1 84.94 76 PRO A CA 1
ATOM 596 C C . PRO A 1 76 ? 3.592 16.125 19.609 1 84.94 76 PRO A C 1
ATOM 598 O O . PRO A 1 76 ? 3 16.984 20.281 1 84.94 76 PRO A O 1
ATOM 601 N N . SER A 1 77 ? 3.279 15.57 18.469 1 85.62 77 SER A N 1
ATOM 602 C CA . SER A 1 77 ? 1.943 15.898 17.984 1 85.62 77 SER A CA 1
ATOM 603 C C . SER A 1 77 ? 0.866 15.352 18.906 1 85.62 77 SER A C 1
ATOM 605 O O . SER A 1 77 ? 1.066 14.336 19.578 1 85.62 77 SER A O 1
ATOM 607 N N . GLN A 1 78 ? -0.207 16.125 18.938 1 84.62 78 GLN A N 1
ATOM 608 C CA . GLN A 1 78 ? -1.354 15.68 19.719 1 84.62 78 GLN A CA 1
ATOM 609 C C . GLN A 1 78 ? -2.488 15.211 18.812 1 84.62 78 GLN A C 1
ATOM 611 O O . GLN A 1 78 ? -2.553 15.586 17.641 1 84.62 78 GLN A O 1
ATOM 616 N N . VAL A 1 79 ? -3.232 14.289 19.438 1 91.62 79 VAL A N 1
ATOM 617 C CA . VAL A 1 79 ? -4.457 13.875 18.766 1 91.62 79 VAL A CA 1
ATOM 618 C C . VAL A 1 79 ? -5.492 14.992 18.844 1 91.62 79 VAL A C 1
ATOM 620 O O . VAL A 1 79 ? -5.719 15.562 19.922 1 91.62 79 VAL A O 1
ATOM 623 N N . TRP A 1 80 ? -6.035 15.32 17.672 1 92.38 80 TRP A N 1
ATOM 624 C CA . TRP A 1 80 ? -7.004 16.422 17.594 1 92.38 80 TRP A CA 1
ATOM 625 C C . TRP A 1 80 ? -8.422 15.906 17.828 1 92.38 80 TRP A C 1
ATOM 627 O O . TRP A 1 80 ? -8.68 14.703 17.75 1 92.38 80 TRP A O 1
ATOM 637 N N . GLY A 1 81 ? -9.281 16.906 18.188 1 93.62 81 GLY A N 1
ATOM 638 C CA . GLY A 1 81 ? -10.703 16.625 18.281 1 93.62 81 GLY A CA 1
ATOM 639 C C . GLY A 1 81 ? -11.492 17.156 17.109 1 93.62 81 GLY A C 1
ATOM 640 O O . GLY A 1 81 ? -10.922 17.75 16.188 1 93.62 81 GLY A O 1
ATOM 641 N N . GLU A 1 82 ? -12.734 16.953 17.125 1 94.94 82 GLU A N 1
ATOM 642 C CA . GLU A 1 82 ? -13.625 17.312 16.031 1 94.94 82 GLU A CA 1
ATOM 643 C C . GLU A 1 82 ? -13.609 18.812 15.766 1 94.94 82 GLU A C 1
ATOM 645 O O . GLU A 1 82 ? -13.695 19.25 14.617 1 94.94 82 GLU A O 1
ATOM 650 N N . ALA A 1 83 ? -13.531 19.547 16.812 1 94.31 83 ALA A N 1
ATOM 651 C CA . ALA A 1 83 ? -13.555 21 16.672 1 94.31 83 ALA A CA 1
ATOM 652 C C . ALA A 1 83 ? -12.383 21.5 15.828 1 94.31 83 ALA A C 1
ATOM 654 O O . ALA A 1 83 ? -12.547 22.391 14.984 1 94.31 83 ALA A O 1
ATOM 655 N N . MET A 1 84 ? -11.273 20.938 16.062 1 92.25 84 MET A N 1
ATOM 656 C CA . MET A 1 84 ? -10.086 21.312 15.305 1 92.25 84 MET A CA 1
ATOM 657 C C . MET A 1 84 ? -10.219 20.906 13.844 1 92.25 84 MET A C 1
ATOM 659 O O . MET A 1 84 ? -9.742 21.609 12.953 1 92.25 84 MET A O 1
ATOM 663 N N . LEU A 1 85 ? -10.852 19.781 13.594 1 95.44 85 LEU A N 1
ATOM 664 C CA . LEU A 1 85 ? -11.125 19.344 12.227 1 95.44 85 LEU A CA 1
ATOM 665 C C . LEU A 1 85 ? -12.008 20.359 11.5 1 95.44 85 LEU A C 1
ATOM 667 O O . LEU A 1 85 ? -11.75 20.688 10.344 1 95.44 85 LEU A O 1
ATOM 671 N N . ASP A 1 86 ? -12.992 20.859 12.219 1 95.44 86 ASP A N 1
ATOM 672 C CA . ASP A 1 86 ? -13.898 21.844 11.641 1 95.44 86 ASP A CA 1
ATOM 673 C C . ASP A 1 86 ? -13.141 23.109 11.234 1 95.44 86 ASP A C 1
ATOM 675 O O . ASP A 1 86 ? -13.344 23.641 10.141 1 95.44 86 ASP A O 1
ATOM 679 N N . GLU A 1 87 ? -12.305 23.531 12.07 1 94.06 87 GLU A N 1
ATOM 680 C CA . GLU A 1 87 ? -11.508 24.719 11.789 1 94.06 87 GLU A CA 1
ATOM 681 C C . GLU A 1 87 ? -10.602 24.5 10.578 1 94.06 87 GLU A C 1
ATOM 683 O O . GLU A 1 87 ? -10.461 25.391 9.742 1 94.06 87 GLU A O 1
ATOM 688 N N . LEU A 1 88 ? -10.047 23.375 10.547 1 92.69 88 LEU A N 1
ATOM 689 C CA . LEU A 1 88 ? -9.172 23.016 9.438 1 92.69 88 LEU A CA 1
ATOM 690 C C . LEU A 1 88 ? -9.93 23.047 8.117 1 92.69 88 LEU A C 1
ATOM 692 O O . LEU A 1 88 ? -9.445 23.609 7.125 1 92.69 88 LEU A O 1
ATOM 696 N N . LEU A 1 89 ? -11.078 22.5 8.133 1 95.94 89 LEU A N 1
ATOM 697 C CA . LEU A 1 89 ? -11.906 22.453 6.934 1 95.94 89 LEU A CA 1
ATOM 698 C C . LEU A 1 89 ? -12.328 23.859 6.504 1 95.94 89 LEU A C 1
ATOM 700 O O . LEU A 1 89 ? -12.406 24.141 5.309 1 95.94 89 LEU A O 1
ATOM 704 N N . ASP A 1 90 ? -12.555 24.734 7.484 1 94.88 90 ASP A N 1
ATOM 705 C CA . ASP A 1 90 ? -12.953 26.109 7.199 1 94.88 90 ASP A CA 1
ATOM 706 C C . ASP A 1 90 ? -11.844 26.875 6.492 1 94.88 90 ASP A C 1
ATOM 708 O O . ASP A 1 90 ? -12.109 27.766 5.684 1 94.88 90 ASP A O 1
ATOM 712 N N . ARG A 1 91 ? -10.641 26.484 6.754 1 90.94 91 ARG A N 1
ATOM 713 C CA . ARG A 1 91 ? -9.5 27.219 6.234 1 90.94 91 ARG A CA 1
ATOM 714 C C . ARG A 1 91 ? -8.977 26.594 4.949 1 90.94 91 ARG A C 1
ATOM 716 O O . ARG A 1 91 ? -8.094 27.141 4.293 1 90.94 91 ARG A O 1
ATOM 723 N N . THR A 1 92 ? -9.445 25.406 4.668 1 91.06 92 THR A N 1
ATOM 724 C CA . THR A 1 92 ? -8.938 24.672 3.514 1 91.06 92 THR A CA 1
ATOM 725 C C . THR A 1 92 ? -9.539 25.219 2.221 1 91.06 92 THR A C 1
ATOM 727 O O . THR A 1 92 ? -10.75 25.406 2.123 1 91.06 92 THR A O 1
ATOM 730 N N . GLU A 1 93 ? -8.531 25.469 1.347 1 90.19 93 GLU A N 1
ATOM 731 C CA . GLU A 1 93 ? -8.945 25.875 0.009 1 90.19 93 GLU A CA 1
ATOM 732 C C . GLU A 1 93 ? -9.031 24.672 -0.933 1 90.19 93 GLU A C 1
ATOM 734 O O . GLU A 1 93 ? -8.242 23.734 -0.815 1 90.19 93 GLU A O 1
ATOM 739 N N . GLY A 1 94 ? -10.031 24.562 -1.767 1 91.5 94 GLY A N 1
ATOM 740 C CA . GLY A 1 94 ? -10.18 23.469 -2.719 1 91.5 94 GLY A CA 1
ATOM 741 C C . GLY A 1 94 ? -10.938 22.281 -2.156 1 91.5 94 GLY A C 1
ATOM 742 O O . GLY A 1 94 ? -11.586 22.391 -1.115 1 91.5 94 GLY A O 1
ATOM 743 N N . ALA A 1 95 ? -10.805 21.172 -2.85 1 96.31 95 ALA A N 1
ATOM 744 C CA . ALA A 1 95 ? -11.539 19.969 -2.471 1 96.31 95 ALA A CA 1
ATOM 745 C C . ALA A 1 95 ? -10.742 19.125 -1.479 1 96.31 95 ALA A C 1
ATOM 747 O O . ALA A 1 95 ? -9.742 18.516 -1.846 1 96.31 95 ALA A O 1
ATOM 748 N N . PRO A 1 96 ? -11.125 19.109 -0.263 1 97.88 96 PRO A N 1
ATOM 749 C CA . PRO A 1 96 ? -10.359 18.328 0.722 1 97.88 96 PRO A CA 1
ATOM 750 C C . PRO A 1 96 ? -10.438 16.828 0.487 1 97.88 96 PRO A C 1
ATOM 752 O O . PRO A 1 96 ? -11.422 16.344 -0.071 1 97.88 96 PRO A O 1
ATOM 755 N N . LEU A 1 97 ? -9.406 16.172 0.847 1 98.44 97 LEU A N 1
ATOM 756 C CA . LEU A 1 97 ? -9.328 14.711 0.924 1 98.44 97 LEU A CA 1
ATOM 757 C C . LEU A 1 97 ? -9.078 14.258 2.357 1 98.44 97 LEU A C 1
ATOM 759 O O . LEU A 1 97 ? -8.094 14.664 2.98 1 98.44 97 LEU A O 1
ATOM 763 N N . LEU A 1 98 ? -10 13.508 2.916 1 98.81 98 LEU A N 1
ATOM 764 C CA . LEU A 1 98 ? -9.867 12.977 4.27 1 98.81 98 LEU A CA 1
ATOM 765 C C . LEU A 1 98 ? -9.797 11.453 4.25 1 98.81 98 LEU A C 1
ATOM 767 O O . LEU A 1 98 ? -10.383 10.812 3.381 1 98.81 98 LEU A O 1
ATOM 771 N N . LEU A 1 99 ? -9.094 10.898 5.176 1 98.88 99 LEU A N 1
ATOM 772 C CA . LEU A 1 99 ? -9.039 9.453 5.383 1 98.88 99 LEU A CA 1
ATOM 773 C C . LEU A 1 99 ? -9.664 9.07 6.719 1 98.88 99 LEU A C 1
ATOM 775 O O . LEU A 1 99 ? -9.352 9.68 7.75 1 98.88 99 LEU A O 1
ATOM 779 N N . VAL A 1 100 ? -10.547 8.148 6.676 1 98.88 100 VAL A N 1
ATOM 780 C CA . VAL A 1 100 ? -11.117 7.574 7.891 1 98.88 100 VAL A CA 1
ATOM 781 C C . VAL A 1 100 ? -10.68 6.117 8.031 1 98.88 100 VAL A C 1
ATOM 783 O O . VAL A 1 100 ? -10.812 5.328 7.094 1 98.88 100 VAL A O 1
ATOM 786 N N . LEU A 1 101 ? -10.109 5.82 9.148 1 98.62 101 LEU A N 1
ATOM 787 C CA . LEU A 1 101 ? -9.781 4.441 9.5 1 98.62 101 LEU A CA 1
ATOM 788 C C . LEU A 1 101 ? -10.75 3.895 10.539 1 98.62 101 LEU A C 1
ATOM 790 O O . LEU A 1 101 ? -10.68 4.258 11.719 1 98.62 101 LEU A O 1
ATOM 794 N N . ASP A 1 102 ? -11.633 3.047 10.086 1 98 102 ASP A N 1
ATOM 795 C CA . ASP A 1 102 ? -12.68 2.496 10.953 1 98 102 ASP A CA 1
ATOM 796 C C . ASP A 1 102 ? -12.25 1.152 11.539 1 98 102 ASP A C 1
ATOM 798 O O . ASP A 1 102 ? -12.531 0.1 10.961 1 98 102 ASP A O 1
ATOM 802 N N . GLY A 1 103 ? -11.609 1.232 12.68 1 95.75 103 GLY A N 1
ATOM 803 C CA . GLY A 1 103 ? -11.297 0.004 13.391 1 95.75 103 GLY A CA 1
ATOM 804 C C . GLY A 1 103 ? -9.922 -0.538 13.078 1 95.75 103 GLY A C 1
ATOM 805 O O . GLY A 1 103 ? -9.688 -1.747 13.156 1 95.75 103 GLY A O 1
ATOM 806 N N . VAL A 1 104 ? -9 0.23 12.617 1 96.38 104 VAL A N 1
ATOM 807 C CA . VAL A 1 104 ? -7.613 -0.179 12.43 1 96.38 104 VAL A CA 1
ATOM 808 C C . VAL A 1 104 ? -6.867 -0.111 13.758 1 96.38 104 VAL A C 1
ATOM 810 O O . VAL A 1 104 ? -6.633 0.977 14.289 1 96.38 104 VAL A O 1
ATOM 813 N N . THR A 1 105 ? -6.469 -1.264 14.273 1 95.38 105 THR A N 1
ATOM 814 C CA . THR A 1 105 ? -5.969 -1.304 15.648 1 95.38 105 THR A CA 1
ATOM 815 C C . THR A 1 105 ? -4.465 -1.566 15.664 1 95.38 105 THR A C 1
ATOM 817 O O . THR A 1 105 ? -3.814 -1.4 16.703 1 95.38 105 THR A O 1
ATOM 820 N N . ASP A 1 106 ? -3.898 -1.992 14.609 1 94.81 106 ASP A N 1
ATOM 821 C CA . ASP A 1 106 ? -2.471 -2.283 14.539 1 94.81 106 ASP A CA 1
ATOM 822 C C . ASP A 1 106 ? -1.656 -1.003 14.375 1 94.81 106 ASP A C 1
ATOM 824 O O . ASP A 1 106 ? -1.866 -0.241 13.43 1 94.81 106 ASP A O 1
ATOM 828 N N . PRO A 1 107 ? -0.704 -0.748 15.234 1 96 107 PRO A N 1
ATOM 829 C CA . PRO A 1 107 ? 0.092 0.479 15.164 1 96 107 PRO A CA 1
ATOM 830 C C . PRO A 1 107 ? 0.886 0.593 13.867 1 96 107 PRO A C 1
ATOM 832 O O . PRO A 1 107 ? 1.054 1.693 13.336 1 96 107 PRO A O 1
ATOM 835 N N . HIS A 1 108 ? 1.399 -0.495 13.359 1 94 108 HIS A N 1
ATOM 836 C CA . HIS A 1 108 ? 2.15 -0.458 12.109 1 94 108 HIS A CA 1
ATOM 837 C C . HIS A 1 108 ? 1.271 0.004 10.953 1 94 108 HIS A C 1
ATOM 839 O O . HIS A 1 108 ? 1.704 0.803 10.117 1 94 108 HIS A O 1
ATOM 845 N N . ASN A 1 109 ? 0.044 -0.478 11.016 1 96.81 109 ASN A N 1
ATOM 846 C CA . ASN A 1 109 ? -0.902 -0.076 9.984 1 96.81 109 ASN A CA 1
ATOM 847 C C . ASN A 1 109 ? -1.263 1.402 10.102 1 96.81 109 ASN A C 1
ATOM 849 O O . ASN A 1 109 ? -1.302 2.115 9.094 1 96.81 109 ASN A O 1
ATOM 853 N N . LEU A 1 110 ? -1.486 1.833 11.305 1 97.88 110 LEU A N 1
ATOM 854 C CA . LEU A 1 110 ? -1.806 3.246 11.477 1 97.88 110 LEU A CA 1
ATOM 855 C C . LEU A 1 110 ? -0.658 4.125 11 1 97.88 110 LEU A C 1
ATOM 857 O O . LEU A 1 110 ? -0.877 5.094 10.266 1 97.88 110 LEU A O 1
ATOM 861 N N . GLY A 1 111 ? 0.546 3.771 11.406 1 96.06 111 GLY A N 1
ATOM 862 C CA . GLY A 1 111 ? 1.704 4.539 10.977 1 96.06 111 GLY A CA 1
ATOM 863 C C . GLY A 1 111 ? 1.845 4.613 9.469 1 96.06 111 GLY A C 1
ATOM 864 O O . GLY A 1 111 ? 2.061 5.691 8.914 1 96.06 111 GLY A O 1
ATOM 865 N N . ALA A 1 112 ? 1.682 3.496 8.797 1 97.19 112 ALA A N 1
ATOM 866 C CA . ALA A 1 112 ? 1.788 3.434 7.34 1 97.19 112 ALA A CA 1
ATOM 867 C C . ALA A 1 112 ? 0.676 4.238 6.676 1 97.19 112 ALA A C 1
ATOM 869 O O . ALA A 1 112 ? 0.901 4.895 5.656 1 97.19 112 ALA A O 1
ATOM 870 N N . CYS A 1 113 ? -0.493 4.203 7.285 1 98.56 113 CYS A N 1
ATOM 871 C CA . CYS A 1 113 ? -1.617 4.953 6.734 1 98.56 113 CYS A CA 1
ATOM 872 C C . CYS A 1 113 ? -1.385 6.453 6.867 1 98.56 113 CYS A C 1
ATOM 874 O O . CYS A 1 113 ? -1.692 7.215 5.949 1 98.56 113 CYS A O 1
ATOM 876 N N . LEU A 1 114 ? -0.816 6.848 8.016 1 97.25 114 LEU A N 1
ATOM 877 C CA . LEU A 1 114 ? -0.482 8.258 8.195 1 97.25 114 LEU A CA 1
ATOM 878 C C . LEU A 1 114 ? 0.537 8.711 7.156 1 97.25 114 LEU A C 1
ATOM 880 O O . LEU A 1 114 ? 0.395 9.781 6.57 1 97.25 114 LEU A O 1
ATOM 884 N N . ARG A 1 115 ? 1.479 7.859 6.945 1 94.94 115 ARG A N 1
ATOM 885 C CA . ARG A 1 115 ? 2.525 8.141 5.969 1 94.94 115 ARG A CA 1
ATOM 886 C C . ARG A 1 115 ? 1.941 8.289 4.566 1 94.94 115 ARG A C 1
ATOM 888 O O . ARG A 1 115 ? 2.256 9.25 3.859 1 94.94 115 ARG A O 1
ATOM 895 N N . SER A 1 116 ? 1.047 7.422 4.223 1 98.31 116 SER A N 1
ATOM 896 C CA . SER A 1 116 ? 0.404 7.449 2.912 1 98.31 116 SER A CA 1
ATOM 897 C C . SER A 1 116 ? -0.516 8.656 2.77 1 98.31 116 SER A C 1
ATOM 899 O O . SER A 1 116 ? -0.591 9.266 1.699 1 98.31 116 SER A O 1
ATOM 901 N N . ALA A 1 117 ? -1.21 8.953 3.852 1 98.44 117 ALA A N 1
ATOM 902 C CA . ALA A 1 117 ? -2.129 10.086 3.83 1 98.44 117 ALA A CA 1
ATOM 903 C C . ALA A 1 117 ? -1.38 11.398 3.607 1 98.44 117 ALA A C 1
ATOM 905 O O . ALA A 1 117 ? -1.769 12.203 2.762 1 98.44 117 ALA A O 1
ATOM 906 N N . ASP A 1 118 ? -0.307 11.586 4.312 1 95.25 118 ASP A N 1
ATOM 907 C CA . ASP A 1 118 ? 0.541 12.758 4.102 1 95.25 118 ASP A CA 1
ATOM 908 C C . ASP A 1 118 ? 1.073 12.797 2.672 1 95.25 118 ASP A C 1
ATOM 910 O O . ASP A 1 118 ? 0.928 13.805 1.98 1 95.25 118 ASP A O 1
ATOM 914 N N . ALA A 1 119 ? 1.574 11.656 2.232 1 95.44 119 ALA A N 1
ATOM 915 C CA . ALA A 1 119 ? 2.197 11.555 0.916 1 95.44 119 ALA A CA 1
ATOM 916 C C . ALA A 1 119 ? 1.201 11.891 -0.191 1 95.44 119 ALA A C 1
ATOM 918 O O . ALA A 1 119 ? 1.568 12.477 -1.212 1 95.44 119 ALA A O 1
ATOM 919 N N . ALA A 1 120 ? -0.047 11.531 0.002 1 97.62 120 ALA A N 1
ATOM 920 C CA . ALA A 1 120 ? -1.062 11.703 -1.033 1 97.62 120 ALA A CA 1
ATOM 921 C C . ALA A 1 120 ? -1.704 13.086 -0.946 1 97.62 120 ALA A C 1
ATOM 923 O O . ALA A 1 120 ? -2.482 13.477 -1.821 1 97.62 120 ALA A O 1
ATOM 924 N N . GLY A 1 121 ? -1.456 13.789 0.142 1 95.06 121 GLY A N 1
ATOM 925 C CA . GLY A 1 121 ? -1.977 15.141 0.284 1 95.06 121 GLY A CA 1
ATOM 926 C C . GLY A 1 121 ? -3.303 15.195 1.018 1 95.06 121 GLY A C 1
ATOM 927 O O . GLY A 1 121 ? -4.094 16.109 0.812 1 95.06 121 GLY A O 1
ATOM 928 N N . ALA A 1 122 ? -3.584 14.188 1.798 1 97.5 122 ALA A N 1
ATOM 929 C CA . ALA A 1 122 ? -4.785 14.234 2.625 1 97.5 122 ALA A CA 1
ATOM 930 C C . ALA A 1 122 ? -4.691 15.352 3.664 1 97.5 122 ALA A C 1
ATOM 932 O O . ALA A 1 122 ? -3.6 15.688 4.125 1 97.5 122 ALA A O 1
ATOM 933 N N . LEU A 1 123 ? -5.816 15.828 3.986 1 96.31 123 LEU A N 1
ATOM 934 C CA . LEU A 1 123 ? -5.887 16.938 4.926 1 96.31 123 LEU A CA 1
ATOM 935 C C . LEU A 1 123 ? -5.758 16.438 6.363 1 96.31 123 LEU A C 1
ATOM 937 O O . LEU A 1 123 ? -5.145 17.109 7.199 1 96.31 123 LEU A O 1
ATOM 941 N N . ALA A 1 124 ? -6.363 15.289 6.645 1 97.19 124 ALA A N 1
ATOM 942 C CA . ALA A 1 124 ? -6.395 14.727 7.992 1 97.19 124 ALA A CA 1
ATOM 943 C C . ALA A 1 124 ? -6.773 13.25 7.957 1 97.19 124 ALA A C 1
ATOM 945 O O . ALA A 1 124 ? -7.312 12.766 6.957 1 97.19 124 ALA A O 1
ATOM 946 N N . VAL A 1 125 ? -6.43 12.602 9.008 1 98.5 125 VAL A N 1
ATOM 947 C CA . VAL A 1 125 ? -6.855 11.227 9.242 1 98.5 125 VAL A CA 1
ATOM 948 C C . VAL A 1 125 ? -7.766 11.172 10.469 1 98.5 125 VAL A C 1
ATOM 950 O O . VAL A 1 125 ? -7.445 11.742 11.516 1 98.5 125 VAL A O 1
ATOM 953 N N . ILE A 1 126 ? -8.906 10.508 10.289 1 98.69 126 ILE A N 1
ATOM 954 C CA . ILE A 1 126 ? -9.898 10.414 11.359 1 98.69 126 ILE A CA 1
ATOM 955 C C . ILE A 1 126 ? -9.992 8.977 11.852 1 98.69 126 ILE A C 1
ATOM 957 O O . ILE A 1 126 ? -10.047 8.039 11.047 1 98.69 126 ILE A O 1
ATOM 961 N N . VAL A 1 127 ? -9.992 8.805 13.164 1 98.25 127 VAL A N 1
ATOM 962 C CA . VAL A 1 127 ? -10.148 7.496 13.781 1 98.25 127 VAL A CA 1
ATOM 963 C C . VAL A 1 127 ? -11.133 7.582 14.945 1 98.25 127 VAL A C 1
ATOM 965 O O . VAL A 1 127 ? -11.273 8.633 15.57 1 98.25 127 VAL A O 1
ATOM 968 N N . PRO A 1 128 ? -11.844 6.438 15.203 1 97.38 128 PRO A N 1
ATOM 969 C CA . PRO A 1 128 ? -12.602 6.418 16.453 1 97.38 128 PRO A CA 1
ATOM 970 C C . PRO A 1 128 ? -11.703 6.414 17.688 1 97.38 128 PRO A C 1
ATOM 972 O O . PRO A 1 128 ? -10.602 5.863 17.656 1 97.38 128 PRO A O 1
ATOM 975 N N . LYS A 1 129 ? -12.188 6.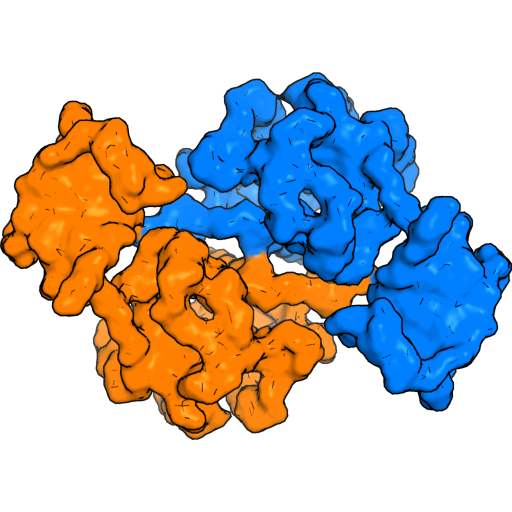98 18.781 1 95.81 129 LYS A N 1
ATOM 976 C CA . LYS A 1 129 ? -11.43 6.988 20.031 1 95.81 129 LYS A CA 1
ATOM 977 C C . LYS A 1 129 ? -11.234 5.574 20.562 1 95.81 129 LYS A C 1
ATOM 979 O O . LYS A 1 129 ? -10.195 5.262 21.141 1 95.81 129 LYS A O 1
ATOM 984 N N . ASP A 1 130 ? -12.273 4.809 20.25 1 93.06 130 ASP A N 1
ATOM 985 C CA . ASP A 1 130 ? -12.219 3.434 20.734 1 93.06 130 ASP A CA 1
ATOM 986 C C . ASP A 1 130 ? -11.914 2.461 19.594 1 93.06 130 ASP A C 1
ATOM 988 O O . ASP A 1 130 ? -12.211 2.748 18.438 1 93.06 130 ASP A O 1
ATOM 992 N N . LYS A 1 131 ? -11.227 1.358 19.938 1 90.75 131 LYS A N 1
ATOM 993 C CA . LYS A 1 131 ? -10.969 0.247 19.031 1 90.75 131 LYS A CA 1
ATOM 994 C C . LYS A 1 131 ? -10.141 0.699 17.828 1 90.75 131 LYS A C 1
ATOM 996 O O . LYS A 1 131 ? -10.445 0.343 16.688 1 90.75 131 LYS A O 1
ATOM 1001 N N . SER A 1 132 ? -9.234 1.638 18.109 1 94.56 132 SER A N 1
ATOM 1002 C CA . SER A 1 132 ? -8.289 2.1 17.094 1 94.56 132 SER A CA 1
ATOM 1003 C C . SER A 1 132 ? -6.887 2.266 17.688 1 94.56 132 SER A C 1
ATOM 1005 O O . SER A 1 132 ? -6.727 2.406 18.906 1 94.56 132 SER A O 1
ATOM 1007 N N . ALA A 1 133 ? -5.934 2.139 16.812 1 93.75 133 ALA A N 1
ATOM 1008 C CA . ALA A 1 133 ? -4.57 2.447 17.234 1 93.75 133 ALA A CA 1
ATOM 1009 C C . ALA A 1 133 ? -4.41 3.936 17.531 1 93.75 133 ALA A C 1
ATOM 1011 O O . ALA A 1 133 ? -5.117 4.77 16.953 1 93.75 133 ALA A O 1
ATOM 1012 N N . THR A 1 134 ? -3.475 4.215 18.453 1 91.19 134 THR A N 1
ATOM 1013 C CA . THR A 1 134 ? -3.197 5.594 18.828 1 91.19 134 THR A CA 1
ATOM 1014 C C . THR A 1 134 ? -1.765 5.977 18.469 1 91.19 134 THR A C 1
ATOM 1016 O O . THR A 1 134 ? -1.007 5.152 17.953 1 91.19 134 THR A O 1
ATOM 1019 N N . LEU A 1 135 ? -1.439 7.227 18.781 1 92.12 135 LEU A N 1
ATOM 1020 C CA . LEU A 1 135 ? -0.118 7.73 18.422 1 92.12 135 LEU A CA 1
ATOM 1021 C C . LEU A 1 135 ? 0.94 7.211 19.391 1 92.12 135 LEU A C 1
ATOM 1023 O O . LEU A 1 135 ? 1.409 7.953 20.266 1 92.12 135 LEU A O 1
ATOM 1027 N N . THR A 1 136 ? 1.364 6.059 19.188 1 89.12 136 THR A N 1
ATOM 1028 C CA . THR A 1 136 ? 2.43 5.445 19.984 1 89.12 136 THR A CA 1
ATOM 1029 C C . THR A 1 136 ? 3.789 5.688 19.328 1 89.12 136 THR A C 1
ATOM 1031 O O . THR A 1 136 ? 3.865 6.148 18.188 1 89.12 136 THR A O 1
ATOM 1034 N N . PRO A 1 137 ? 4.863 5.379 20.031 1 83 137 PRO A N 1
ATOM 1035 C CA . PRO A 1 137 ? 6.191 5.5 19.438 1 83 137 PRO A CA 1
ATOM 1036 C C . PRO A 1 137 ? 6.352 4.648 18.172 1 83 137 PRO A C 1
ATOM 1038 O O . PRO A 1 137 ? 7.004 5.074 17.219 1 83 137 PRO A O 1
ATOM 1041 N N . VAL A 1 138 ? 5.723 3.5 18.172 1 86.25 138 VAL A N 1
ATOM 1042 C CA . VAL A 1 138 ? 5.777 2.623 17.016 1 86.25 138 VAL A CA 1
ATOM 1043 C C . VAL A 1 138 ? 5.105 3.303 15.82 1 86.25 138 VAL A C 1
ATOM 1045 O O . VAL A 1 138 ? 5.656 3.312 14.719 1 86.25 138 VAL A O 1
ATOM 1048 N N . VAL A 1 139 ? 3.961 3.918 16.078 1 92.69 139 VAL A N 1
ATOM 1049 C CA . VAL A 1 139 ? 3.23 4.613 15.031 1 92.69 139 VAL A CA 1
ATOM 1050 C C . VAL A 1 139 ? 4.082 5.75 14.469 1 92.69 139 VAL A C 1
ATOM 1052 O O . VAL A 1 139 ? 4.207 5.902 13.258 1 92.69 139 VAL A O 1
ATOM 1055 N N . ARG A 1 140 ? 4.68 6.473 15.297 1 85.69 140 ARG A N 1
ATOM 1056 C CA . ARG A 1 140 ? 5.492 7.617 14.898 1 85.69 140 ARG A CA 1
ATOM 1057 C C . ARG A 1 140 ? 6.695 7.172 14.078 1 85.69 140 ARG A C 1
ATOM 1059 O O . ARG A 1 140 ? 7.051 7.812 13.086 1 85.69 140 ARG A O 1
ATOM 1066 N N . LYS A 1 141 ? 7.27 6.102 14.453 1 82.19 141 LYS A N 1
ATOM 1067 C CA . LYS A 1 141 ? 8.414 5.562 13.727 1 82.19 141 LYS A CA 1
ATOM 1068 C C . LYS A 1 141 ? 8.023 5.113 12.328 1 82.19 141 LYS A C 1
ATOM 1070 O O . LYS A 1 141 ? 8.688 5.465 11.344 1 82.19 141 LYS A O 1
ATOM 1075 N N . VAL A 1 142 ? 6.93 4.441 12.234 1 87.81 142 VAL A N 1
ATOM 1076 C CA . VAL A 1 142 ? 6.473 3.877 10.969 1 87.81 142 VAL A CA 1
ATOM 1077 C C . VAL A 1 142 ? 5.992 4.996 10.047 1 87.81 142 VAL A C 1
ATOM 1079 O O . VAL A 1 142 ? 6.18 4.93 8.836 1 87.81 142 VAL A O 1
ATOM 1082 N N . ALA A 1 143 ? 5.465 6.074 10.641 1 90.25 143 ALA A N 1
ATOM 1083 C CA . ALA A 1 143 ? 4.914 7.191 9.875 1 90.25 143 ALA A CA 1
ATOM 1084 C C . ALA A 1 143 ? 6.027 8.031 9.258 1 90.25 143 ALA A C 1
ATOM 1086 O O . ALA A 1 143 ? 5.789 8.805 8.32 1 90.25 143 ALA A O 1
ATOM 1087 N N . CYS A 1 144 ? 7.223 7.867 9.844 1 82.44 144 CYS A N 1
ATOM 1088 C CA . CYS A 1 144 ? 8.406 8.508 9.281 1 82.44 144 CYS A CA 1
ATOM 1089 C C . CYS A 1 144 ? 8.195 10.016 9.148 1 82.44 144 CYS A C 1
ATOM 1091 O O . CYS A 1 144 ? 8.383 10.578 8.07 1 82.44 144 CYS A O 1
ATOM 1093 N N . GLY A 1 145 ? 7.688 10.672 10.227 1 81.56 145 GLY A N 1
ATOM 1094 C CA . GLY A 1 145 ? 7.527 12.117 10.273 1 81.56 145 GLY A CA 1
ATOM 1095 C C . GLY A 1 145 ? 6.113 12.57 9.969 1 81.56 145 GLY A C 1
ATOM 1096 O O . GLY A 1 145 ? 5.688 13.641 10.414 1 81.56 145 GLY A O 1
ATOM 1097 N N . ALA A 1 146 ? 5.359 11.75 9.258 1 89.62 146 ALA A N 1
ATOM 1098 C CA . ALA A 1 146 ? 3.994 12.102 8.875 1 89.62 146 ALA A CA 1
ATOM 1099 C C . ALA A 1 146 ? 3.117 12.305 10.109 1 89.62 146 ALA A C 1
ATOM 1101 O O . ALA A 1 146 ? 2.207 13.133 10.102 1 89.62 146 ALA A O 1
ATOM 1102 N N . ALA A 1 147 ? 3.416 11.578 11.141 1 90.19 147 ALA A N 1
ATOM 1103 C CA . ALA A 1 147 ? 2.615 11.648 12.367 1 90.19 147 ALA A CA 1
ATOM 1104 C C . ALA A 1 147 ? 2.674 13.047 12.977 1 90.19 147 ALA A C 1
ATOM 1106 O O . ALA A 1 147 ? 1.762 13.453 13.703 1 90.19 147 ALA A O 1
ATOM 1107 N N . GLU A 1 148 ? 3.73 13.75 12.703 1 88.06 148 GLU A N 1
ATOM 1108 C CA . GLU A 1 148 ? 3.904 15.086 13.273 1 88.06 148 GLU A CA 1
ATOM 1109 C C . GLU A 1 148 ? 3.322 16.156 12.352 1 88.06 148 GLU A C 1
ATOM 1111 O O . GLU A 1 148 ? 3.098 17.297 12.781 1 88.06 148 GLU A O 1
ATOM 1116 N N . VAL A 1 149 ? 3.049 15.781 11.109 1 87.44 149 VAL A N 1
ATOM 1117 C CA . VAL A 1 149 ? 2.656 16.781 10.133 1 87.44 149 VAL A CA 1
ATOM 1118 C C . VAL A 1 149 ? 1.159 16.688 9.852 1 87.44 149 VAL A C 1
ATOM 1120 O O . VAL A 1 149 ? 0.436 17.672 9.914 1 87.44 149 VAL A O 1
ATOM 1123 N N . ILE A 1 150 ? 0.659 15.492 9.594 1 91.75 150 ILE A N 1
ATOM 1124 C CA . ILE A 1 150 ? -0.75 15.328 9.258 1 91.75 150 ILE A CA 1
ATOM 1125 C C . ILE A 1 150 ? -1.574 15.18 10.531 1 91.75 150 ILE A C 1
ATOM 1127 O O . ILE A 1 150 ? -1.231 14.383 11.414 1 91.75 150 ILE A O 1
ATOM 1131 N N . PRO A 1 151 ? -2.643 15.922 10.672 1 93.88 151 PRO A N 1
ATOM 1132 C CA . PRO A 1 151 ? -3.48 15.812 11.867 1 93.88 151 PRO A CA 1
ATOM 1133 C C . PRO A 1 151 ? -4.172 14.453 11.977 1 93.88 151 PRO A C 1
ATOM 1135 O O . PRO A 1 151 ? -4.762 13.977 11.008 1 93.88 151 PRO A O 1
ATOM 1138 N N . LEU A 1 152 ? -4.023 13.852 13.117 1 96.81 152 LEU A N 1
ATOM 1139 C CA . LEU A 1 152 ? -4.836 12.703 13.508 1 96.81 152 LEU A CA 1
ATOM 1140 C C . LEU A 1 152 ? -5.984 13.141 14.414 1 96.81 152 LEU A C 1
ATOM 1142 O O . LEU A 1 152 ? -5.754 13.695 15.492 1 96.81 152 LEU A O 1
ATOM 1146 N N . VAL A 1 153 ? -7.195 12.867 13.969 1 97.62 153 VAL A N 1
ATOM 1147 C CA . VAL A 1 153 ? -8.383 13.312 14.695 1 97.62 153 VAL A CA 1
ATOM 1148 C C . VAL A 1 153 ? -9.117 12.109 15.273 1 97.62 153 VAL A C 1
ATOM 1150 O O . VAL A 1 153 ? -9.531 11.211 14.539 1 97.62 153 VAL A O 1
ATOM 1153 N N . ALA A 1 154 ? -9.266 12.109 16.547 1 97.69 154 ALA A N 1
ATOM 1154 C CA . ALA A 1 154 ? -10.031 11.062 17.203 1 97.69 154 ALA A CA 1
ATOM 1155 C C . ALA A 1 154 ? -11.438 11.539 17.547 1 97.69 154 ALA A C 1
ATOM 1157 O O . ALA A 1 154 ? -11.617 12.609 18.125 1 97.69 154 ALA A O 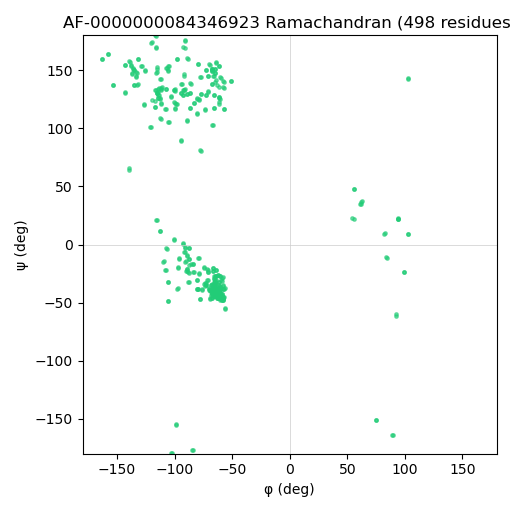1
ATOM 1158 N N . VAL A 1 155 ? -12.383 10.719 17.219 1 97.81 155 VAL A N 1
ATOM 1159 C CA . VAL A 1 155 ? -13.766 11.141 17.422 1 97.81 155 VAL A CA 1
ATOM 1160 C C . VAL A 1 155 ? -14.5 10.102 18.266 1 97.81 155 VAL A C 1
ATOM 1162 O O . VAL A 1 155 ? -14.219 8.906 18.172 1 97.81 155 VAL A O 1
ATOM 1165 N N . THR A 1 156 ? -15.43 10.531 19.016 1 96.06 156 THR A N 1
ATOM 1166 C CA . THR A 1 156 ? -16.188 9.648 19.891 1 96.06 156 THR A CA 1
ATOM 1167 C C . THR A 1 156 ? -17.234 8.859 19.094 1 96.06 156 THR A C 1
ATOM 1169 O O . THR A 1 156 ? -17.391 7.656 19.297 1 96.06 156 THR A O 1
ATOM 1172 N N . ASN A 1 157 ? -17.938 9.547 18.266 1 96.44 157 ASN A N 1
ATOM 1173 C CA . ASN A 1 157 ? -18.984 8.953 17.438 1 96.44 157 ASN A CA 1
ATOM 1174 C C . ASN A 1 157 ? -18.703 9.164 15.953 1 96.44 157 ASN A C 1
ATOM 1176 O O . ASN A 1 157 ? -19.062 10.211 15.398 1 96.44 157 ASN A O 1
ATOM 1180 N N . LEU A 1 158 ? -18.203 8.109 15.367 1 97.62 158 LEU A N 1
ATOM 1181 C CA . LEU A 1 158 ? -17.781 8.203 13.977 1 97.62 158 LEU A CA 1
ATOM 1182 C C . LEU A 1 158 ? -18.984 8.461 13.062 1 97.62 158 LEU A C 1
ATOM 1184 O O . LEU A 1 158 ? -18.922 9.305 12.172 1 97.62 158 LEU A O 1
ATOM 1188 N N . ALA A 1 159 ? -20.047 7.773 13.297 1 97 159 ALA A N 1
ATOM 1189 C CA . ALA A 1 159 ? -21.25 7.922 12.477 1 97 159 ALA A CA 1
ATOM 1190 C C . ALA A 1 159 ? -21.75 9.367 12.492 1 97 159 ALA A C 1
ATOM 1192 O O . ALA A 1 159 ? -22.062 9.93 11.445 1 97 159 ALA A O 1
ATOM 1193 N N . ARG A 1 160 ? -21.781 9.898 13.625 1 96.88 160 ARG A N 1
ATOM 1194 C CA . ARG A 1 160 ? -22.234 11.273 13.781 1 96.88 160 ARG A CA 1
ATOM 1195 C C . ARG A 1 160 ? -21.297 12.242 13.078 1 96.88 160 ARG A C 1
ATOM 1197 O O . ARG A 1 160 ? -21.734 13.203 12.445 1 96.88 160 ARG A O 1
ATOM 1204 N N . THR A 1 161 ? -20.016 12.016 13.234 1 98 161 THR A N 1
ATOM 1205 C CA . THR A 1 161 ? -19.016 12.852 12.578 1 98 161 THR A CA 1
ATOM 1206 C C . THR A 1 161 ? -19.172 12.781 11.062 1 98 161 THR A C 1
ATOM 1208 O O . THR A 1 161 ? -19.109 13.812 10.383 1 98 161 THR A O 1
ATOM 1211 N N . LEU A 1 162 ? -19.391 11.617 10.516 1 98.44 162 LEU A N 1
ATOM 1212 C CA . LEU A 1 162 ? -19.578 11.438 9.086 1 98.44 162 LEU A CA 1
ATOM 1213 C C . LEU A 1 162 ? -20.797 12.195 8.586 1 98.44 162 LEU A C 1
ATOM 1215 O O . LEU A 1 162 ? -20.766 12.836 7.535 1 98.44 162 LEU A O 1
ATOM 1219 N N . GLU A 1 163 ? -21.812 12.148 9.375 1 97.81 163 GLU A N 1
ATOM 1220 C CA . GLU A 1 163 ? -23.031 12.867 9.023 1 97.81 163 GLU A CA 1
ATOM 1221 C C . GLU A 1 163 ? -22.781 14.367 8.938 1 97.81 163 GLU A C 1
ATOM 1223 O O . GLU A 1 163 ? -23.219 15.023 7.992 1 97.81 163 GLU A O 1
ATOM 1228 N N . LYS A 1 164 ? -22.094 14.883 9.883 1 97.69 164 LYS A N 1
ATOM 1229 C CA . LYS A 1 164 ? -21.766 16.297 9.914 1 97.69 164 LYS A CA 1
ATOM 1230 C C . LYS A 1 164 ? -20.922 16.688 8.695 1 97.69 164 LYS A C 1
ATOM 1232 O O . LYS A 1 164 ? -21.141 17.734 8.086 1 97.69 164 LYS A O 1
ATOM 1237 N N . LEU A 1 165 ? -19.984 15.852 8.359 1 98.12 165 LEU A N 1
ATOM 1238 C CA . LEU A 1 165 ? -19.094 16.125 7.234 1 98.12 165 LEU A CA 1
ATOM 1239 C C . LEU A 1 165 ? -19.844 16.062 5.914 1 98.12 165 LEU A C 1
ATOM 1241 O O . LEU A 1 165 ? -19.578 16.859 5 1 98.12 165 LEU A O 1
ATOM 1245 N N . GLN A 1 166 ? -20.797 15.18 5.828 1 97.62 166 GLN A N 1
ATOM 1246 C CA . GLN A 1 166 ? -21.672 15.109 4.656 1 97.62 166 GLN A CA 1
ATOM 1247 C C . GLN A 1 166 ? -22.453 16.406 4.477 1 97.62 166 GLN A C 1
ATOM 1249 O O . GLN A 1 166 ? -22.609 16.891 3.355 1 97.62 166 GLN A O 1
ATOM 1254 N N . GLN A 1 167 ? -22.922 16.891 5.578 1 97.06 167 GLN A N 1
ATOM 1255 C CA . GLN A 1 167 ? -23.688 18.125 5.547 1 97.06 167 GLN A CA 1
ATOM 1256 C C . GLN A 1 167 ? -22.828 19.297 5.07 1 97.06 167 GLN A C 1
ATOM 1258 O O . GLN A 1 167 ? -23.344 20.281 4.527 1 97.06 167 GLN A O 1
ATOM 1263 N N . ARG A 1 168 ? -21.531 19.141 5.199 1 96.44 168 ARG A N 1
ATOM 1264 C CA . ARG A 1 168 ? -20.609 20.172 4.762 1 96.44 168 ARG A CA 1
ATOM 1265 C C . ARG A 1 168 ? -20.25 20 3.287 1 96.44 168 ARG A C 1
ATOM 1267 O O . ARG A 1 168 ? -19.438 20.766 2.748 1 96.44 168 ARG A O 1
ATOM 1274 N N . GLY A 1 169 ? -20.766 18.922 2.645 1 97.25 169 GLY A N 1
ATOM 1275 C CA . GLY A 1 169 ? -20.594 18.75 1.209 1 97.25 169 GLY A CA 1
ATOM 1276 C C . GLY A 1 169 ? -19.531 17.734 0.85 1 97.25 169 GLY A C 1
ATOM 1277 O O . GLY A 1 169 ? -19.109 17.641 -0.308 1 97.25 169 GLY A O 1
ATOM 1278 N N . LEU A 1 170 ? -19.031 17 1.827 1 98.44 170 LEU A N 1
ATOM 1279 C CA . LEU A 1 170 ? -18.031 15.969 1.526 1 98.44 170 LEU A CA 1
ATOM 1280 C C . LEU A 1 170 ? -18.719 14.656 1.156 1 98.44 170 LEU A C 1
ATOM 1282 O O . LEU A 1 170 ? -19.703 14.266 1.786 1 98.44 170 LEU A O 1
ATOM 1286 N N . TRP A 1 171 ? -18.203 13.992 0.159 1 98.69 171 TRP A N 1
ATOM 1287 C CA . TRP A 1 171 ? -18.703 12.695 -0.262 1 98.69 171 TRP A CA 1
ATOM 1288 C C . TRP A 1 171 ? -17.953 11.562 0.446 1 98.69 171 TRP A C 1
ATOM 1290 O O . TRP A 1 171 ? -16.719 11.578 0.515 1 98.69 171 TRP A O 1
ATOM 1300 N N . ILE A 1 172 ? -18.734 10.664 0.917 1 98.75 172 ILE A N 1
ATOM 1301 C CA . ILE A 1 172 ? -18.141 9.547 1.658 1 98.75 172 ILE A CA 1
ATOM 1302 C C . ILE A 1 172 ? -18.031 8.328 0.748 1 98.75 172 ILE A C 1
ATOM 1304 O O . ILE A 1 172 ? -19.031 7.797 0.278 1 98.75 172 ILE A O 1
ATOM 1308 N N . VAL A 1 173 ? -16.828 7.91 0.518 1 98.81 173 VAL A N 1
ATOM 1309 C CA . VAL A 1 173 ? -16.531 6.734 -0.297 1 98.81 173 VAL A CA 1
ATOM 1310 C C . VAL A 1 173 ? -15.961 5.625 0.583 1 98.81 173 VAL A C 1
ATOM 1312 O O . VAL A 1 173 ? -14.812 5.711 1.031 1 98.81 173 VAL A O 1
ATOM 1315 N N . GLY A 1 174 ? -16.75 4.586 0.811 1 98.69 174 GLY A N 1
ATOM 1316 C CA . GLY A 1 174 ? -16.297 3.432 1.574 1 98.69 174 GLY A CA 1
ATOM 1317 C C . GLY A 1 174 ? -15.695 2.34 0.708 1 98.69 174 GLY A C 1
ATOM 1318 O O . GLY A 1 174 ? -16.156 2.115 -0.417 1 98.69 174 GLY A O 1
ATOM 1319 N N . THR A 1 175 ? -14.711 1.658 1.247 1 97.69 175 THR A N 1
ATOM 1320 C CA . THR A 1 175 ? -14.086 0.561 0.518 1 97.69 175 THR A CA 1
ATOM 1321 C C . THR A 1 175 ? -14.617 -0.785 1.004 1 97.69 175 THR A C 1
ATOM 1323 O O . THR A 1 175 ? -14.523 -1.1 2.191 1 97.69 175 THR A O 1
ATOM 1326 N N . ALA A 1 176 ? -15.148 -1.5 0.099 1 94.56 176 ALA A N 1
ATOM 1327 C CA . ALA A 1 176 ? -15.719 -2.812 0.382 1 94.56 176 ALA A CA 1
ATOM 1328 C C . ALA A 1 176 ? -15.469 -3.783 -0.767 1 94.56 176 ALA A C 1
ATOM 1330 O O . ALA A 1 176 ? -15.781 -3.486 -1.922 1 94.56 176 ALA A O 1
ATOM 1331 N N . GLY A 1 177 ? -14.977 -4.949 -0.373 1 89.5 177 GLY A N 1
ATOM 1332 C CA . GLY A 1 177 ? -14.617 -5.93 -1.389 1 89.5 177 GLY A CA 1
ATOM 1333 C C . GLY A 1 177 ? -15.797 -6.355 -2.244 1 89.5 177 GLY A C 1
ATOM 1334 O O . GLY A 1 177 ? -15.625 -6.703 -3.414 1 89.5 177 GLY A O 1
ATOM 1335 N N . GLU A 1 178 ? -16.984 -6.281 -1.71 1 88.94 178 GLU A N 1
ATOM 1336 C CA . GLU A 1 178 ? -18.172 -6.773 -2.404 1 88.94 178 GLU A CA 1
ATOM 1337 C C . GLU A 1 178 ? -18.828 -5.668 -3.23 1 88.94 178 GLU A C 1
ATOM 1339 O O . GLU A 1 178 ? -19.812 -5.91 -3.92 1 88.94 178 GLU A O 1
ATOM 1344 N N . ALA A 1 179 ? -18.266 -4.441 -3.166 1 94.5 179 ALA A N 1
ATOM 1345 C CA . ALA A 1 179 ? -18.844 -3.326 -3.916 1 94.5 179 ALA A CA 1
ATOM 1346 C C . ALA A 1 179 ? -18.812 -3.602 -5.418 1 94.5 179 ALA A C 1
ATOM 1348 O O . ALA A 1 179 ? -17.953 -4.348 -5.902 1 94.5 179 ALA A O 1
ATOM 1349 N N . GLU A 1 180 ? -19.703 -3.01 -6.133 1 95.12 180 GLU A N 1
ATOM 1350 C CA . GLU A 1 180 ? -19.812 -3.219 -7.574 1 95.12 180 GLU A CA 1
ATOM 1351 C C . GLU A 1 180 ? -18.922 -2.254 -8.336 1 95.12 180 GLU A C 1
ATOM 1353 O O . GLU A 1 180 ? -18.375 -2.602 -9.391 1 95.12 180 GLU A O 1
ATOM 1358 N N . VAL A 1 181 ? -18.766 -1.094 -7.773 1 97.44 181 VAL A N 1
ATOM 1359 C CA . VAL A 1 181 ? -18.016 -0.046 -8.469 1 97.44 181 VAL A CA 1
ATOM 1360 C C . VAL A 1 181 ? -16.531 -0.151 -8.117 1 97.44 181 VAL A C 1
ATOM 1362 O O . VAL A 1 181 ? -16.172 -0.275 -6.945 1 97.44 181 VAL A O 1
ATOM 1365 N N . SER A 1 182 ? -15.719 -0.153 -9.172 1 97.81 182 SER A N 1
ATOM 1366 C CA . SER A 1 182 ? -14.273 -0.099 -8.961 1 97.81 182 SER A CA 1
ATOM 1367 C C . SER A 1 182 ? -13.828 1.283 -8.492 1 97.81 182 SER A C 1
ATOM 1369 O O . SER A 1 182 ? -14.406 2.295 -8.898 1 97.81 182 SER A O 1
ATOM 1371 N N . ILE A 1 183 ? -12.773 1.296 -7.738 1 98.44 183 ILE A N 1
ATOM 1372 C CA . ILE A 1 183 ? -12.211 2.564 -7.289 1 98.44 183 ILE A CA 1
ATOM 1373 C C . ILE A 1 183 ? -11.836 3.42 -8.5 1 98.44 183 ILE A C 1
ATOM 1375 O O . ILE A 1 183 ? -11.914 4.648 -8.438 1 98.44 183 ILE A O 1
ATOM 1379 N N . TYR A 1 184 ? -11.516 2.783 -9.586 1 98.06 184 TYR A N 1
ATOM 1380 C CA . TYR A 1 184 ? -11.039 3.475 -10.781 1 98.06 184 TYR A CA 1
ATOM 1381 C C . TYR A 1 184 ? -12.195 4.09 -11.555 1 98.06 184 TYR A C 1
ATOM 1383 O O . TYR A 1 184 ? -11.984 4.918 -12.445 1 98.06 184 TYR A O 1
ATOM 1391 N N . ASP A 1 185 ? -13.352 3.723 -11.18 1 98 185 ASP A N 1
ATOM 1392 C CA . ASP A 1 185 ? -14.539 4.234 -11.859 1 98 185 ASP A CA 1
ATOM 1393 C C . ASP A 1 185 ? -15.273 5.246 -10.977 1 98 185 ASP A C 1
ATOM 1395 O O . ASP A 1 185 ? -16.328 5.766 -11.367 1 98 185 ASP A O 1
ATOM 1399 N N . GLN A 1 186 ? -14.82 5.473 -9.781 1 98.44 186 GLN A N 1
ATOM 1400 C CA . GLN A 1 186 ? -15.406 6.438 -8.852 1 98.44 186 GLN A CA 1
ATOM 1401 C C . GLN A 1 186 ? -14.727 7.801 -8.984 1 98.44 186 GLN A C 1
ATOM 1403 O O . GLN A 1 186 ? -13.5 7.891 -9.055 1 98.44 186 GLN A O 1
ATOM 1408 N N . ASP A 1 187 ? -15.539 8.859 -9.055 1 98.5 187 ASP A N 1
ATOM 1409 C CA . ASP A 1 187 ? -14.992 10.211 -9.094 1 98.5 187 ASP A CA 1
ATOM 1410 C C . ASP A 1 187 ? -14.453 10.625 -7.723 1 98.5 187 ASP A C 1
ATOM 1412 O O . ASP A 1 187 ? -15.219 10.781 -6.77 1 98.5 187 ASP A O 1
ATOM 1416 N N . LEU A 1 188 ? -13.156 10.836 -7.68 1 98.5 188 LEU A N 1
ATOM 1417 C CA . LEU A 1 188 ? -12.516 11.188 -6.418 1 98.5 188 LEU A CA 1
ATOM 1418 C C . LEU A 1 188 ? -11.93 12.594 -6.477 1 98.5 188 LEU A C 1
ATOM 1420 O O . LEU A 1 188 ? -11.039 12.93 -5.691 1 98.5 188 LEU A O 1
ATOM 1424 N N . THR A 1 189 ? -12.383 13.43 -7.371 1 98 189 THR A N 1
ATOM 1425 C CA . THR A 1 189 ? -11.773 14.734 -7.605 1 98 189 THR A CA 1
ATOM 1426 C C . THR A 1 189 ? -12.398 15.789 -6.699 1 98 189 THR A C 1
ATOM 1428 O O . THR A 1 189 ? -11.812 16.844 -6.48 1 98 189 THR A O 1
ATOM 1431 N N . GLY A 1 190 ? -13.633 15.586 -6.203 1 97.75 190 GLY A N 1
ATOM 1432 C CA . GLY A 1 190 ? -14.297 16.516 -5.309 1 97.75 190 GLY A CA 1
ATOM 1433 C C . GLY A 1 190 ? -13.914 16.328 -3.854 1 97.75 190 GLY A C 1
ATOM 1434 O O . GLY A 1 190 ? -13.023 15.547 -3.539 1 97.75 190 GLY A O 1
ATOM 1435 N N . PRO A 1 191 ? -14.562 17.141 -2.924 1 98.56 191 PRO A N 1
ATOM 1436 C CA . PRO A 1 191 ? -14.359 16.891 -1.494 1 98.56 191 PRO A CA 1
ATOM 1437 C C . PRO A 1 191 ? -14.742 15.469 -1.085 1 98.56 191 PRO A C 1
ATOM 1439 O O . PRO A 1 191 ? -15.898 15.07 -1.241 1 98.56 191 PRO A O 1
ATOM 1442 N N . THR A 1 192 ? -13.789 14.719 -0.634 1 98.81 192 THR A N 1
ATOM 1443 C CA . THR A 1 192 ? -13.984 13.281 -0.505 1 98.81 192 THR A CA 1
ATOM 1444 C C . THR A 1 192 ? -13.453 12.781 0.833 1 98.81 192 THR A C 1
ATOM 1446 O O . THR A 1 192 ? -12.391 13.219 1.288 1 98.81 192 THR A O 1
ATOM 1449 N N . ILE A 1 193 ? -14.203 11.938 1.438 1 98.88 193 ILE A N 1
ATOM 1450 C CA . ILE A 1 193 ? -13.758 11.125 2.568 1 98.88 193 ILE A CA 1
ATOM 1451 C C . ILE A 1 193 ? -13.594 9.672 2.129 1 98.88 193 ILE A C 1
ATOM 1453 O O . ILE A 1 193 ? -14.562 9.039 1.686 1 98.88 193 ILE A O 1
ATOM 1457 N N . LEU A 1 194 ? -12.422 9.172 2.184 1 98.88 194 LEU A N 1
ATOM 1458 C CA . LEU A 1 194 ? -12.18 7.754 1.944 1 98.88 194 LEU A CA 1
ATOM 1459 C C . LEU A 1 194 ? -12.195 6.973 3.254 1 98.88 194 LEU A C 1
ATOM 1461 O O . LEU A 1 194 ? -11.516 7.344 4.215 1 98.88 194 LEU A O 1
ATOM 1465 N N . ILE A 1 195 ? -12.961 5.895 3.33 1 98.88 195 ILE A N 1
ATOM 1466 C CA . ILE A 1 195 ? -13.055 5.102 4.551 1 98.88 195 ILE A CA 1
ATOM 1467 C C . ILE A 1 195 ? -12.469 3.711 4.312 1 98.88 195 ILE A C 1
ATOM 1469 O O . ILE A 1 195 ? -12.828 3.035 3.346 1 98.88 195 ILE A O 1
ATOM 1473 N N . MET A 1 196 ? -11.555 3.389 5.164 1 98.31 196 MET A N 1
ATOM 1474 C CA . MET A 1 196 ? -10.992 2.041 5.199 1 98.31 196 MET A CA 1
ATOM 1475 C C . MET A 1 196 ? -11.484 1.282 6.43 1 98.31 196 MET A C 1
ATOM 1477 O O . MET A 1 196 ? -11.438 1.805 7.547 1 98.31 196 MET A O 1
ATOM 1481 N N . GLY A 1 197 ? -11.883 0.096 6.219 1 95.62 197 GLY A N 1
ATOM 1482 C CA . GLY A 1 197 ? -12.3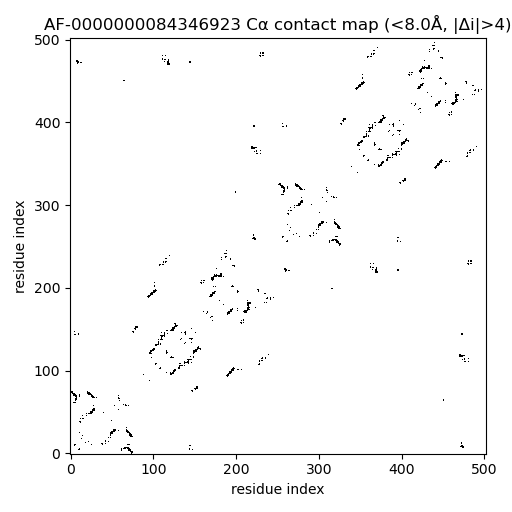44 -0.732 7.324 1 95.62 197 GLY A CA 1
ATOM 1483 C C . GLY A 1 197 ? -11.242 -1.563 7.945 1 95.62 197 GLY A C 1
ATOM 1484 O O . GLY A 1 197 ? -10.117 -1.603 7.434 1 95.62 197 GLY A O 1
ATOM 1485 N N . ALA A 1 198 ? -11.648 -2.238 9 1 91 198 ALA A N 1
ATOM 1486 C CA . ALA A 1 198 ? -10.727 -3.105 9.727 1 91 198 ALA A CA 1
ATOM 1487 C C . ALA A 1 198 ? -10.367 -4.336 8.898 1 91 198 ALA A C 1
ATOM 1489 O O . ALA A 1 198 ? -11.125 -4.754 8.031 1 91 198 ALA A O 1
ATOM 1490 N N . GLU A 1 199 ? -9.188 -4.863 9.25 1 80.5 199 GLU A N 1
ATOM 1491 C CA . GLU A 1 199 ? -8.789 -6.129 8.641 1 80.5 199 GLU A CA 1
ATOM 1492 C C . GLU A 1 199 ? -9.766 -7.246 8.992 1 80.5 199 GLU A C 1
ATOM 1494 O O . GLU A 1 199 ? -10.117 -7.426 10.164 1 80.5 199 GLU A O 1
ATOM 1499 N N . GLY A 1 200 ? -10.266 -7.926 8.062 1 76.75 200 GLY A N 1
ATOM 1500 C CA . GLY A 1 200 ? -11.188 -9.023 8.312 1 76.75 200 GLY A CA 1
ATOM 1501 C C . GLY A 1 200 ? -12.641 -8.586 8.297 1 76.75 200 GLY A C 1
ATOM 1502 O O . GLY A 1 200 ? -13.383 -8.914 7.371 1 76.75 200 GLY A O 1
ATOM 1503 N N . LYS A 1 201 ? -13.016 -7.664 9.227 1 80.69 201 LYS A N 1
ATOM 1504 C CA . LYS A 1 201 ? -14.422 -7.32 9.438 1 80.69 201 LYS A CA 1
ATOM 1505 C C . LYS A 1 201 ? -14.867 -6.211 8.492 1 80.69 201 LYS A C 1
ATOM 1507 O O . LYS A 1 201 ? -16.047 -6.098 8.172 1 80.69 201 LYS A O 1
ATOM 1512 N N . GLY A 1 202 ? -13.93 -5.465 8.062 1 90.5 202 GLY A N 1
ATOM 1513 C CA . GLY A 1 202 ? -14.281 -4.324 7.227 1 90.5 202 GLY A CA 1
ATOM 1514 C C . GLY A 1 202 ? -14.883 -3.176 8.008 1 90.5 202 GLY A C 1
ATOM 1515 O O . GLY A 1 202 ? -14.57 -2.99 9.188 1 90.5 202 GLY A O 1
ATOM 1516 N N . MET A 1 203 ? -15.703 -2.438 7.371 1 94 203 MET A N 1
ATOM 1517 C CA . MET A 1 203 ? -16.328 -1.276 7.992 1 94 203 MET A CA 1
ATOM 1518 C C . MET A 1 203 ? -17.469 -1.704 8.922 1 94 203 MET A C 1
ATOM 1520 O O . MET A 1 203 ? -18.219 -2.635 8.609 1 94 203 MET A O 1
ATOM 1524 N N . ARG A 1 204 ? -17.594 -0.961 10 1 94.69 204 ARG A N 1
ATOM 1525 C CA . ARG A 1 204 ? -18.766 -1.18 10.852 1 94.69 204 ARG A CA 1
ATOM 1526 C C . ARG A 1 204 ? -20.047 -0.833 10.109 1 94.69 204 ARG A C 1
ATOM 1528 O O . ARG A 1 204 ? -20.047 -0.029 9.18 1 94.69 204 ARG A O 1
ATOM 1535 N N . ARG A 1 205 ? -21.062 -1.396 10.562 1 95.38 205 ARG A N 1
ATOM 1536 C CA . ARG A 1 205 ? -22.359 -1.301 9.898 1 95.38 205 ARG A CA 1
ATOM 1537 C C . ARG A 1 205 ? -22.781 0.155 9.727 1 95.38 205 ARG A C 1
ATOM 1539 O O . ARG A 1 205 ? -23.109 0.585 8.625 1 95.38 205 ARG A O 1
ATOM 1546 N N . LEU A 1 206 ? -22.828 0.936 10.852 1 96.06 206 LEU A N 1
ATOM 1547 C CA . LEU A 1 206 ? -23.281 2.32 10.805 1 96.06 206 LEU A CA 1
ATOM 1548 C C . LEU A 1 206 ? -22.406 3.16 9.891 1 96.06 206 LEU A C 1
ATOM 1550 O O . LEU A 1 206 ? -22.891 4.047 9.188 1 96.06 206 LEU A O 1
ATOM 1554 N N . THR A 1 207 ? -21.109 2.889 9.875 1 96.94 207 THR A N 1
ATOM 1555 C CA . THR A 1 207 ? -20.172 3.572 8.992 1 96.94 207 THR A CA 1
ATOM 1556 C C . THR A 1 207 ? -20.516 3.303 7.527 1 96.94 207 THR A C 1
ATOM 1558 O O . THR A 1 207 ? -20.594 4.23 6.723 1 96.94 207 THR A O 1
ATOM 1561 N N . ARG A 1 208 ? -20.766 2.07 7.254 1 96.56 208 ARG A N 1
ATOM 1562 C CA . ARG A 1 208 ? -21.094 1.651 5.898 1 96.56 208 ARG A CA 1
ATOM 1563 C C . ARG A 1 208 ? -22.391 2.309 5.426 1 96.56 208 ARG A C 1
ATOM 1565 O O . ARG A 1 208 ? -22.484 2.727 4.27 1 96.56 208 ARG A O 1
ATOM 1572 N N . GLU A 1 209 ? -23.344 2.432 6.285 1 96.81 209 GLU A N 1
ATOM 1573 C CA . GLU A 1 209 ? -24.641 2.998 5.965 1 96.81 209 GLU A CA 1
ATOM 1574 C C . GLU A 1 209 ? -24.531 4.48 5.621 1 96.81 209 GLU A C 1
ATOM 1576 O O . GLU A 1 209 ? -25.375 5.023 4.902 1 96.81 209 GLU A O 1
ATOM 1581 N N . HIS A 1 210 ? -23.516 5.141 6.051 1 97.31 210 HIS A N 1
ATOM 1582 C CA . HIS A 1 210 ? -23.344 6.57 5.816 1 97.31 210 HIS A CA 1
ATOM 1583 C C . HIS A 1 210 ? -22.562 6.832 4.535 1 97.31 210 HIS A C 1
ATOM 1585 O O . HIS A 1 210 ? -22.438 7.98 4.105 1 97.31 210 HIS A O 1
ATOM 1591 N N . CYS A 1 211 ? -22.062 5.754 3.938 1 98.31 211 CYS A N 1
ATOM 1592 C CA . CYS A 1 211 ? -21.297 5.938 2.713 1 98.31 211 CYS A CA 1
ATOM 1593 C C . CYS A 1 211 ? -22.203 6.348 1.556 1 98.31 211 CYS A C 1
ATOM 1595 O O . CYS A 1 211 ? -23.266 5.766 1.361 1 98.31 211 CYS A O 1
ATOM 1597 N N . ASP A 1 212 ? -21.828 7.352 0.857 1 98.5 212 ASP A N 1
ATOM 1598 C CA . ASP A 1 212 ? -22.516 7.73 -0.373 1 98.5 212 ASP A CA 1
ATOM 1599 C C . ASP A 1 212 ? -22.219 6.738 -1.495 1 98.5 212 ASP A C 1
ATOM 1601 O O . ASP A 1 212 ? -23.062 6.48 -2.346 1 98.5 212 ASP A O 1
ATOM 1605 N N . TYR A 1 213 ? -20.984 6.203 -1.52 1 98.44 213 TYR A N 1
ATOM 1606 C CA . TYR A 1 213 ? -20.516 5.242 -2.512 1 98.44 213 TYR A CA 1
ATOM 1607 C C . TYR A 1 213 ? -19.719 4.125 -1.854 1 98.44 213 TYR A C 1
ATOM 1609 O O . TYR A 1 213 ? -19.062 4.34 -0.835 1 98.44 213 TYR A O 1
ATOM 1617 N N . LEU A 1 214 ? -19.828 2.99 -2.428 1 98.38 214 LEU A N 1
ATOM 1618 C CA . LEU A 1 214 ? -18.984 1.859 -2.084 1 98.38 214 LEU A CA 1
ATOM 1619 C C . LEU A 1 214 ? -18.141 1.435 -3.281 1 98.38 214 LEU A C 1
ATOM 1621 O O . LEU A 1 214 ? -18.656 1.303 -4.395 1 98.38 214 LEU A O 1
ATOM 1625 N N . VAL A 1 215 ? -16.859 1.248 -3.006 1 98.38 215 VAL A N 1
ATOM 1626 C CA . VAL A 1 215 ? -15.961 0.892 -4.102 1 98.38 215 VAL A CA 1
ATOM 1627 C C . VAL A 1 215 ? -15.102 -0.303 -3.697 1 98.38 215 VAL A C 1
ATOM 1629 O O . VAL A 1 215 ? -14.953 -0.596 -2.508 1 98.38 215 VAL A O 1
ATOM 1632 N N . HIS A 1 216 ? -14.562 -0.982 -4.668 1 97.19 216 HIS A N 1
ATOM 1633 C CA . HIS A 1 216 ? -13.625 -2.074 -4.43 1 97.19 216 HIS A CA 1
ATOM 1634 C C . HIS A 1 216 ? -12.352 -1.896 -5.25 1 97.19 216 HIS A C 1
ATOM 1636 O O . HIS A 1 216 ? -12.336 -1.134 -6.219 1 97.19 216 HIS A O 1
ATOM 1642 N N . LEU A 1 217 ? -11.281 -2.424 -4.816 1 96.69 217 LEU A N 1
ATOM 1643 C CA . LEU A 1 217 ? -10.07 -2.588 -5.617 1 96.69 217 LEU A CA 1
ATOM 1644 C C . LEU A 1 217 ? -10.18 -3.811 -6.52 1 96.69 217 LEU A C 1
ATOM 1646 O O . LEU A 1 217 ? -10.531 -4.898 -6.059 1 96.69 217 LEU A O 1
ATOM 1650 N N . PRO A 1 218 ? -10 -3.637 -7.754 1 95.56 218 PRO A N 1
ATOM 1651 C CA . PRO A 1 218 ? -10.102 -4.812 -8.625 1 95.56 218 PRO A CA 1
ATOM 1652 C C . PRO A 1 218 ? -9 -5.836 -8.359 1 95.56 218 PRO A C 1
ATOM 1654 O O . PRO A 1 218 ? -7.832 -5.582 -8.656 1 95.56 218 PRO A O 1
ATOM 1657 N N . MET A 1 219 ? -9.383 -6.977 -7.957 1 90.94 219 MET A N 1
ATOM 1658 C CA . MET A 1 219 ? -8.477 -8.07 -7.621 1 90.94 219 MET A CA 1
ATOM 1659 C C . MET A 1 219 ? -8.375 -9.07 -8.766 1 90.94 219 MET A C 1
ATOM 1661 O O . MET A 1 219 ? -9.391 -9.461 -9.344 1 90.94 219 MET A O 1
ATOM 1665 N N . ALA A 1 220 ? -7.211 -9.445 -9.117 1 88.81 220 ALA A N 1
ATOM 1666 C CA . ALA A 1 220 ? -7.043 -10.406 -10.211 1 88.81 220 ALA A CA 1
ATOM 1667 C C . ALA A 1 220 ? -6.613 -11.766 -9.672 1 88.81 220 ALA A C 1
ATOM 1669 O O . ALA A 1 220 ? -6.848 -12.789 -10.32 1 88.81 220 ALA A O 1
ATOM 1670 N N . GLY A 1 221 ? -6.047 -11.758 -8.469 1 85.25 221 GLY A N 1
ATOM 1671 C CA . GLY A 1 221 ? -5.469 -12.992 -7.961 1 85.25 221 GLY A CA 1
ATOM 1672 C C . GLY A 1 221 ? -6.383 -13.727 -6.996 1 85.25 221 GLY A C 1
ATOM 1673 O O . GLY A 1 221 ? -7.605 -13.68 -7.137 1 85.25 221 GLY A O 1
ATOM 1674 N N . SER A 1 222 ? -5.727 -14.492 -6.172 1 82.06 222 SER A N 1
ATOM 1675 C CA . SER A 1 222 ? -6.441 -15.43 -5.312 1 82.06 222 SER A CA 1
ATOM 1676 C C . SER A 1 222 ? -6.836 -14.781 -3.992 1 82.06 222 SER A C 1
ATOM 1678 O O . SER A 1 222 ? -7.77 -15.234 -3.326 1 82.06 222 SER A O 1
ATOM 1680 N N . VAL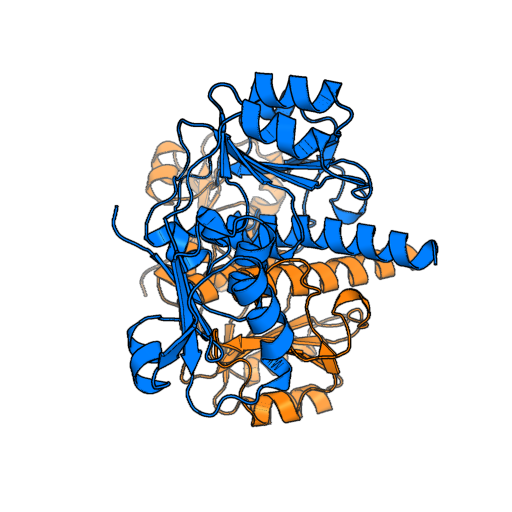 A 1 223 ? -6.145 -13.75 -3.684 1 82.62 223 VAL A N 1
ATOM 1681 C CA . VAL A 1 223 ? -6.406 -13.164 -2.373 1 82.62 223 VAL A CA 1
ATOM 1682 C C . VAL A 1 223 ? -7.672 -12.312 -2.434 1 82.62 223 VAL A C 1
ATOM 1684 O O . VAL A 1 223 ? -8.008 -11.758 -3.484 1 82.62 223 VAL A O 1
ATOM 1687 N N . SER A 1 224 ? -8.273 -12.164 -1.312 1 79.25 224 SER A N 1
ATOM 1688 C CA . SER A 1 224 ? -9.555 -11.469 -1.271 1 79.25 224 SER A CA 1
ATOM 1689 C C . SER A 1 224 ? -9.375 -10 -0.878 1 79.25 224 SER A C 1
ATOM 1691 O O . SER A 1 224 ? -10.281 -9.195 -1.06 1 79.25 224 SER A O 1
ATOM 1693 N N . SER A 1 225 ? -8.273 -9.742 -0.282 1 87.44 225 SER A N 1
ATOM 1694 C CA . SER A 1 225 ? -8.055 -8.367 0.15 1 87.44 225 SER A CA 1
ATOM 1695 C C . SER A 1 225 ? -6.566 -8.078 0.324 1 87.44 225 SER A C 1
ATOM 1697 O O . SER A 1 225 ? -5.746 -9 0.339 1 87.44 225 SER A O 1
ATOM 1699 N N . LEU A 1 226 ? -6.309 -6.816 0.382 1 94.06 226 LEU A N 1
ATOM 1700 C CA . LEU A 1 226 ? -4.961 -6.336 0.664 1 94.06 226 LEU A CA 1
ATOM 1701 C C . LEU A 1 226 ? -4.809 -5.977 2.139 1 94.06 226 LEU A C 1
ATOM 1703 O O . LEU A 1 226 ? -5.801 -5.852 2.857 1 94.06 226 LEU A O 1
ATOM 1707 N N . ASN A 1 227 ? -3.555 -5.945 2.592 1 93.44 227 ASN A N 1
ATOM 1708 C CA . ASN A 1 227 ? -3.309 -5.273 3.863 1 93.44 227 ASN A CA 1
ATOM 1709 C C . ASN A 1 227 ? -3.91 -3.871 3.883 1 93.44 227 ASN A C 1
ATOM 1711 O O . ASN A 1 227 ? -3.822 -3.139 2.896 1 93.44 227 ASN A O 1
ATOM 1715 N N . VAL A 1 228 ? -4.453 -3.479 4.953 1 96.5 228 VAL A N 1
ATOM 1716 C CA . VAL A 1 228 ? -5.207 -2.232 5.027 1 96.5 228 VAL A CA 1
ATOM 1717 C C . VAL A 1 228 ? -4.301 -1.056 4.68 1 96.5 228 VAL A C 1
ATOM 1719 O O . VAL A 1 228 ? -4.742 -0.086 4.055 1 96.5 228 VAL A O 1
ATOM 1722 N N . SER A 1 229 ? -3.023 -1.05 5.098 1 98.06 229 SER A N 1
ATOM 1723 C CA . SER A 1 229 ? -2.131 0.059 4.773 1 98.06 229 SER A CA 1
ATOM 1724 C C . SER A 1 229 ? -1.852 0.127 3.277 1 98.06 229 SER A C 1
ATOM 1726 O O . SER A 1 229 ? -1.758 1.216 2.707 1 98.06 229 SER A O 1
ATOM 1728 N N . VAL A 1 230 ? -1.722 -1.076 2.625 1 98.38 230 VAL A N 1
ATOM 1729 C CA . VAL A 1 230 ? -1.504 -1.126 1.183 1 98.38 230 VAL A CA 1
ATOM 1730 C C . VAL A 1 230 ? -2.754 -0.639 0.454 1 98.38 230 VAL A C 1
ATOM 1732 O O . VAL A 1 230 ? -2.668 0.2 -0.446 1 98.38 230 VAL A O 1
ATOM 1735 N N . ALA A 1 231 ? -3.902 -1.154 0.901 1 98.44 231 ALA A N 1
ATOM 1736 C CA . ALA A 1 231 ? -5.164 -0.732 0.297 1 98.44 231 ALA A CA 1
ATOM 1737 C C . ALA A 1 231 ? -5.355 0.777 0.424 1 98.44 231 ALA A C 1
ATOM 1739 O O . ALA A 1 231 ? -5.797 1.435 -0.521 1 98.44 231 ALA A O 1
ATOM 1740 N N . THR A 1 232 ? -5.016 1.284 1.614 1 98.75 232 THR A N 1
ATOM 1741 C CA . THR A 1 232 ? -5.098 2.721 1.856 1 98.75 232 THR A CA 1
ATOM 1742 C C . THR A 1 232 ? -4.227 3.486 0.865 1 98.75 232 THR A C 1
ATOM 1744 O O . THR A 1 232 ? -4.68 4.461 0.26 1 98.75 232 THR A O 1
ATOM 1747 N N . GLY A 1 233 ? -2.994 3.018 0.685 1 98.75 233 GLY A N 1
ATOM 1748 C CA . GLY A 1 233 ? -2.098 3.656 -0.265 1 98.75 233 GLY A CA 1
ATOM 1749 C C . GLY A 1 233 ? -2.639 3.666 -1.683 1 98.75 233 GLY A C 1
ATOM 1750 O O . GLY A 1 233 ? -2.619 4.699 -2.352 1 98.75 233 GLY A O 1
ATOM 1751 N N . VAL A 1 234 ? -3.166 2.529 -2.127 1 98.81 234 VAL A N 1
ATOM 1752 C CA . VAL A 1 234 ? -3.697 2.395 -3.479 1 98.81 234 VAL A CA 1
ATOM 1753 C C . VAL A 1 234 ? -4.855 3.369 -3.68 1 98.81 234 VAL A C 1
ATOM 1755 O O . VAL A 1 234 ? -4.906 4.086 -4.68 1 98.81 234 VAL A O 1
ATOM 1758 N N . CYS A 1 235 ? -5.738 3.459 -2.723 1 98.81 235 CYS A N 1
ATOM 1759 C CA . CYS A 1 235 ? -6.922 4.309 -2.834 1 98.81 235 CYS A CA 1
ATOM 1760 C C . CYS A 1 235 ? -6.535 5.781 -2.814 1 98.81 235 CYS A C 1
ATOM 1762 O O . CYS A 1 235 ? -7.02 6.566 -3.635 1 98.81 235 CYS A O 1
ATOM 1764 N N . LEU A 1 236 ? -5.676 6.156 -1.882 1 98.88 236 LEU A N 1
ATOM 1765 C CA . LEU A 1 236 ? -5.273 7.555 -1.754 1 98.88 236 LEU A CA 1
ATOM 1766 C C . LEU A 1 236 ? -4.543 8.023 -3.008 1 98.88 236 LEU A C 1
ATOM 1768 O O . LEU A 1 236 ? -4.762 9.148 -3.473 1 98.88 236 LEU A O 1
ATOM 1772 N N . PHE A 1 237 ? -3.729 7.18 -3.592 1 98.75 237 PHE A N 1
ATOM 1773 C CA . PHE A 1 237 ? -2.941 7.598 -4.746 1 98.75 237 PHE A CA 1
ATOM 1774 C C . PHE A 1 237 ? -3.789 7.59 -6.012 1 98.75 237 PHE A C 1
ATOM 1776 O O . PHE A 1 237 ? -3.467 8.273 -6.984 1 98.75 237 PHE A O 1
ATOM 1783 N N . GLU A 1 238 ? -4.871 6.762 -5.996 1 98.69 238 GLU A N 1
ATOM 1784 C CA . GLU A 1 238 ? -5.848 6.918 -7.07 1 98.69 238 GLU A CA 1
ATOM 1785 C C . GLU A 1 238 ? -6.523 8.281 -7.004 1 98.69 238 GLU A C 1
ATOM 1787 O O . GLU A 1 238 ? -6.719 8.938 -8.031 1 98.69 238 GLU A O 1
ATOM 1792 N N . ALA A 1 239 ? -6.891 8.719 -5.797 1 98.62 239 ALA A N 1
ATOM 1793 C CA . ALA A 1 239 ? -7.441 10.062 -5.629 1 98.62 239 ALA A CA 1
ATOM 1794 C C . ALA A 1 239 ? -6.453 11.117 -6.102 1 98.62 239 ALA A C 1
ATOM 1796 O O . ALA A 1 239 ? -6.832 12.062 -6.805 1 98.62 239 ALA A O 1
ATOM 1797 N N . ARG A 1 240 ? -5.195 10.938 -5.723 1 97.81 240 ARG A N 1
ATOM 1798 C CA . ARG A 1 240 ? -4.152 11.867 -6.129 1 97.81 240 ARG A CA 1
ATOM 1799 C C . ARG A 1 240 ? -4.008 11.906 -7.648 1 97.81 240 ARG A C 1
ATOM 1801 O O . ARG A 1 240 ? -3.863 12.977 -8.234 1 97.81 240 ARG A O 1
ATOM 1808 N N . ARG A 1 241 ? -4.023 10.758 -8.258 1 98.06 241 ARG A N 1
ATOM 1809 C CA . ARG A 1 241 ? -3.91 10.664 -9.711 1 98.06 241 ARG A CA 1
ATOM 1810 C C . ARG A 1 241 ? -5.027 11.438 -10.398 1 98.06 241 ARG A C 1
ATOM 1812 O O . ARG A 1 241 ? -4.77 12.242 -11.305 1 98.06 241 ARG A O 1
ATOM 1819 N N . GLN A 1 242 ? -6.227 11.227 -9.945 1 98.19 242 GLN A N 1
ATOM 1820 C CA . GLN A 1 242 ? -7.379 11.875 -10.562 1 98.19 242 GLN A CA 1
ATOM 1821 C C . GLN A 1 242 ? -7.332 13.383 -10.383 1 98.19 242 GLN A C 1
ATOM 1823 O O . GLN A 1 242 ? -7.59 14.141 -11.32 1 98.19 242 GLN A O 1
ATOM 1828 N N . ARG A 1 243 ? -7.004 13.789 -9.203 1 97.12 243 ARG A N 1
ATOM 1829 C CA . ARG A 1 243 ? -6.953 15.211 -8.883 1 97.12 243 ARG A CA 1
ATOM 1830 C C . ARG A 1 243 ? -5.836 15.906 -9.656 1 97.12 243 ARG A C 1
ATOM 1832 O O . ARG A 1 243 ? -5.996 17.047 -10.102 1 97.12 243 ARG A O 1
ATOM 1839 N N . GLY A 1 244 ? -4.723 15.195 -9.805 1 94.81 244 GLY A N 1
ATOM 1840 C CA . GLY A 1 244 ? -3.631 15.727 -10.602 1 94.81 244 GLY A CA 1
ATOM 1841 C C . GLY A 1 244 ? -3.975 15.859 -12.07 1 94.81 244 GLY A C 1
ATOM 1842 O O . GLY A 1 244 ? -3.613 16.844 -12.711 1 94.81 244 GLY A O 1
ATOM 1843 N N . ALA A 1 245 ? -4.672 14.867 -12.617 1 93.38 245 ALA A N 1
ATOM 1844 C CA . ALA A 1 245 ? -5.09 14.891 -14.016 1 93.38 245 ALA A CA 1
ATOM 1845 C C . ALA A 1 245 ? -6.078 16.031 -14.273 1 93.38 245 ALA A C 1
ATOM 1847 O O . ALA A 1 245 ? -6.012 16.688 -15.312 1 93.38 245 ALA A O 1
ATOM 1848 N N . LYS A 1 246 ? -6.961 16.234 -13.328 1 91.19 246 LYS A N 1
ATOM 1849 C CA . LYS A 1 246 ? -7.938 17.328 -13.445 1 91.19 246 LYS A CA 1
ATOM 1850 C C . LYS A 1 246 ? -7.25 18.688 -13.422 1 91.19 246 LYS A C 1
ATOM 1852 O O . LYS A 1 246 ? -7.621 19.594 -14.18 1 91.19 246 LYS A O 1
ATOM 1857 N N . ALA A 1 247 ? -6.301 18.812 -12.594 1 86.94 247 ALA A N 1
ATOM 1858 C CA . ALA A 1 247 ? -5.562 20.062 -12.492 1 86.94 247 ALA A CA 1
ATOM 1859 C C . ALA A 1 247 ? -4.797 20.359 -13.773 1 86.94 247 ALA A C 1
ATOM 1861 O O . ALA A 1 247 ? -4.715 21.516 -14.211 1 86.94 247 ALA A O 1
ATOM 1862 N N . LYS A 1 248 ? -4.32 19.328 -14.422 1 86.88 248 LYS A N 1
ATOM 1863 C CA . LYS A 1 248 ? -3.574 19.484 -15.672 1 86.88 248 LYS A CA 1
ATOM 1864 C C . LYS A 1 248 ? -4.504 19.828 -16.828 1 86.88 248 LYS A C 1
ATOM 1866 O O . LYS A 1 248 ? -4.117 20.562 -17.734 1 86.88 248 LYS A O 1
ATOM 1871 N N . ALA A 1 249 ? -5.703 19.281 -16.781 1 83.06 249 ALA A N 1
ATOM 1872 C CA . ALA A 1 249 ? -6.668 19.547 -17.844 1 83.06 249 ALA A CA 1
ATOM 1873 C C . ALA A 1 249 ? -7.199 20.969 -17.781 1 83.06 249 ALA A C 1
ATOM 1875 O O . ALA A 1 249 ? -7.621 21.531 -18.781 1 83.06 249 ALA A O 1
ATOM 1876 N N . LYS A 1 250 ? -7.059 21.531 -16.594 1 75.25 250 LYS A N 1
ATOM 1877 C CA . LYS A 1 250 ? -7.52 22.906 -16.391 1 75.25 250 LYS A CA 1
ATOM 1878 C C . LYS A 1 250 ? -6.426 23.906 -16.766 1 75.25 250 LYS A C 1
ATOM 1880 O O . LYS A 1 250 ? -6.699 25.094 -16.953 1 75.25 250 LYS A O 1
ATOM 1885 N N . LYS A 1 251 ? -5.266 23.484 -16.844 1 69.06 251 LYS A N 1
ATOM 1886 C CA . LYS A 1 251 ? -4.188 24.375 -17.297 1 69.06 251 LYS A CA 1
ATOM 1887 C C . LYS A 1 251 ? -4.023 24.328 -18.812 1 69.06 251 LYS A C 1
ATOM 1889 O O . LYS A 1 251 ? -3.676 25.328 -19.422 1 69.06 251 LYS A O 1
ATOM 1894 N N . MET B 1 1 ? 7.32 -33.719 5.25 1 53.38 1 MET B N 1
ATOM 1895 C CA . MET B 1 1 ? 7.387 -32.281 5.285 1 53.38 1 MET B CA 1
ATOM 1896 C C . MET B 1 1 ? 6.094 -31.688 5.836 1 53.38 1 MET B C 1
ATOM 1898 O O . MET B 1 1 ? 5.012 -32.219 5.617 1 53.38 1 MET B O 1
ATOM 1902 N N . SER B 1 2 ? 6.129 -30.875 6.863 1 77.62 2 SER B N 1
ATOM 1903 C CA . SER B 1 2 ? 4.949 -30.406 7.582 1 77.62 2 SER B CA 1
ATOM 1904 C C . SER B 1 2 ? 4.031 -29.609 6.672 1 77.62 2 SER B C 1
ATOM 1906 O O . SER B 1 2 ? 4.496 -28.797 5.859 1 77.62 2 SER B O 1
ATOM 1908 N N . LEU B 1 3 ? 2.754 -29.969 6.484 1 84.94 3 LEU B N 1
ATOM 1909 C CA . LEU B 1 3 ? 1.737 -29.344 5.656 1 84.94 3 LEU B CA 1
ATOM 1910 C C . LEU B 1 3 ? 1.381 -27.953 6.195 1 84.94 3 LEU B C 1
ATOM 1912 O O . LEU B 1 3 ? 1.574 -27.672 7.383 1 84.94 3 LEU B O 1
ATOM 1916 N N . GLU B 1 4 ? 1.117 -27.125 5.246 1 86.19 4 GLU B N 1
ATOM 1917 C CA . GLU B 1 4 ? 0.631 -25.797 5.586 1 86.19 4 GLU B CA 1
ATOM 1918 C C . GLU B 1 4 ? -0.862 -25.672 5.305 1 86.19 4 GLU B C 1
ATOM 1920 O O . GLU B 1 4 ? -1.416 -26.422 4.5 1 86.19 4 GLU B O 1
ATOM 1925 N N . LYS B 1 5 ? -1.481 -24.766 6.055 1 88.19 5 LYS B N 1
ATOM 1926 C CA . LYS B 1 5 ? -2.898 -24.516 5.809 1 88.19 5 LYS B CA 1
ATOM 1927 C C . LYS B 1 5 ? -3.1 -23.219 5.035 1 88.19 5 LYS B C 1
ATOM 1929 O O . LYS B 1 5 ? -2.496 -22.188 5.363 1 88.19 5 LYS B O 1
ATOM 1934 N N . ILE B 1 6 ? -3.826 -23.406 3.99 1 87.19 6 ILE B N 1
ATOM 1935 C CA . ILE B 1 6 ? -4.285 -22.219 3.266 1 87.19 6 ILE B CA 1
ATOM 1936 C C . ILE B 1 6 ? -5.809 -22.125 3.348 1 87.19 6 ILE B C 1
ATOM 1938 O O . ILE B 1 6 ? -6.488 -23.125 3.57 1 87.19 6 ILE B O 1
ATOM 1942 N N . TYR B 1 7 ? -6.234 -20.844 3.256 1 85.25 7 TYR B N 1
ATOM 1943 C CA . TYR B 1 7 ? -7.668 -20.688 3.453 1 85.25 7 TYR B CA 1
ATOM 1944 C C . TYR B 1 7 ? -8.242 -19.656 2.475 1 85.25 7 TYR B C 1
ATOM 1946 O O . TYR B 1 7 ? -7.496 -18.859 1.904 1 85.25 7 TYR B O 1
ATOM 1954 N N . GLY B 1 8 ? -9.547 -19.797 2.264 1 82.75 8 GLY B N 1
ATOM 1955 C CA . GLY B 1 8 ? -10.258 -18.938 1.341 1 82.75 8 GLY B CA 1
ATOM 1956 C C . GLY B 1 8 ? -10.555 -19.594 0.007 1 82.75 8 GLY B C 1
ATOM 1957 O O . GLY B 1 8 ? -9.727 -20.328 -0.523 1 82.75 8 GLY B O 1
ATOM 1958 N N . VAL B 1 9 ? -11.68 -19.328 -0.562 1 81.62 9 VAL B N 1
ATOM 1959 C CA . VAL B 1 9 ? -12.164 -19.984 -1.773 1 81.62 9 VAL B CA 1
ATOM 1960 C C . VAL B 1 9 ? -11.195 -19.719 -2.926 1 81.62 9 VAL B C 1
ATOM 1962 O O . VAL B 1 9 ? -10.742 -20.656 -3.588 1 81.62 9 VAL B O 1
ATOM 1965 N N . HIS B 1 10 ? -10.742 -18.547 -3.014 1 78 10 HIS B N 1
ATOM 1966 C CA . HIS B 1 10 ? -9.945 -18.172 -4.176 1 78 10 HIS B CA 1
ATOM 1967 C C . HIS B 1 10 ? -8.531 -18.734 -4.082 1 78 10 HIS B C 1
ATOM 1969 O O . HIS B 1 10 ? -7.969 -19.188 -5.082 1 78 10 HIS B O 1
ATOM 1975 N N . ALA B 1 11 ? -8.039 -18.703 -2.918 1 82.81 11 ALA B N 1
ATOM 1976 C CA . ALA B 1 11 ? -6.688 -19.219 -2.723 1 82.81 11 ALA B CA 1
ATOM 1977 C C . ALA B 1 11 ? -6.633 -20.719 -2.992 1 82.81 11 ALA B C 1
ATOM 1979 O O . ALA B 1 11 ? -5.73 -21.203 -3.684 1 82.81 11 ALA B O 1
ATOM 1980 N N . VAL B 1 12 ? -7.598 -21.453 -2.484 1 88.31 12 VAL B N 1
ATOM 1981 C CA . VAL B 1 12 ? -7.625 -22.906 -2.654 1 88.31 12 VAL B CA 1
ATOM 1982 C C . VAL B 1 12 ? -7.922 -23.25 -4.113 1 88.31 12 VAL B C 1
ATOM 1984 O O . VAL B 1 12 ? -7.293 -24.141 -4.688 1 88.31 12 VAL B O 1
ATOM 1987 N N . GLU B 1 13 ? -8.797 -22.438 -4.691 1 86.44 13 GLU B N 1
ATOM 1988 C CA . GLU B 1 13 ? -9.094 -22.656 -6.109 1 86.44 13 GLU B CA 1
ATOM 1989 C C . GLU B 1 13 ? -7.852 -22.422 -6.969 1 86.44 13 GLU B C 1
ATOM 1991 O O . GLU B 1 13 ? -7.566 -23.203 -7.879 1 86.44 13 GLU B O 1
ATOM 1996 N N . ALA B 1 14 ? -7.16 -21.391 -6.668 1 81.88 14 ALA B N 1
ATOM 1997 C CA . ALA B 1 14 ? -5.961 -21.047 -7.43 1 81.88 14 ALA B CA 1
ATOM 1998 C C . ALA B 1 14 ? -4.914 -22.156 -7.324 1 81.88 14 ALA B C 1
ATOM 2000 O O . ALA B 1 14 ? -4.301 -22.531 -8.328 1 81.88 14 ALA B O 1
ATOM 2001 N N . LEU B 1 15 ? -4.797 -22.672 -6.203 1 87.62 15 LEU B N 1
ATOM 2002 C CA . LEU B 1 15 ? -3.812 -23.734 -6.016 1 87.62 15 LEU B CA 1
ATOM 2003 C C . LEU B 1 15 ? -4.234 -25.016 -6.746 1 87.62 15 LEU B C 1
ATOM 2005 O O . LEU B 1 15 ? -3.396 -25.688 -7.34 1 87.62 15 LEU B O 1
ATOM 2009 N N . LEU B 1 16 ? -5.488 -25.266 -6.676 1 89.75 16 LEU B N 1
ATOM 2010 C CA . LEU B 1 16 ? -6 -26.453 -7.363 1 89.75 16 LEU B CA 1
ATOM 2011 C C . LEU B 1 16 ? -5.828 -26.328 -8.875 1 89.75 16 LEU B C 1
ATOM 2013 O O . LEU B 1 16 ? -5.59 -27.312 -9.562 1 89.75 16 LEU B O 1
ATOM 2017 N N . ARG B 1 17 ? -5.891 -25.062 -9.273 1 83.12 17 ARG B N 1
ATOM 2018 C CA . ARG B 1 17 ? -5.777 -24.812 -10.711 1 83.12 17 ARG B CA 1
ATOM 2019 C C . ARG B 1 17 ? -4.32 -24.859 -11.156 1 83.12 17 ARG B C 1
ATOM 2021 O O . ARG B 1 17 ? -4.008 -25.406 -12.211 1 83.12 17 ARG B O 1
ATOM 2028 N N . HIS B 1 18 ? -3.471 -24.344 -10.328 1 77.25 18 HIS B N 1
ATOM 2029 C CA . HIS B 1 18 ? -2.113 -24.109 -10.812 1 77.25 18 HIS B CA 1
ATOM 2030 C C . HIS B 1 18 ? -1.145 -25.141 -10.242 1 77.25 18 HIS B C 1
ATOM 2032 O O . HIS B 1 18 ? -0.137 -25.469 -10.875 1 77.25 18 HIS B O 1
ATOM 2038 N N . HIS B 1 19 ? -1.464 -25.547 -9.031 1 84.75 19 HIS B N 1
ATOM 2039 C CA . HIS B 1 19 ? -0.581 -26.484 -8.359 1 84.75 19 HIS B CA 1
ATOM 2040 C C . HIS B 1 19 ? -1.379 -27.547 -7.594 1 84.75 19 HIS B C 1
ATOM 2042 O O . HIS B 1 19 ? -1.188 -27.703 -6.387 1 84.75 19 HIS B O 1
ATOM 2048 N N . PRO B 1 20 ? -2.098 -28.312 -8.352 1 88.88 20 PRO B N 1
ATOM 2049 C CA . PRO B 1 20 ? -3 -29.25 -7.668 1 88.88 20 PRO B CA 1
ATOM 2050 C C . PRO B 1 20 ? -2.252 -30.312 -6.859 1 88.88 20 PRO B C 1
ATOM 2052 O O . PRO B 1 20 ? -2.76 -30.781 -5.84 1 88.88 20 PRO B O 1
ATOM 2055 N N . LYS B 1 21 ? -1.025 -30.609 -7.305 1 89.75 21 LYS B N 1
ATOM 2056 C CA . LYS B 1 21 ? -0.26 -31.656 -6.625 1 89.75 21 LYS B CA 1
ATOM 2057 C C . LYS B 1 21 ? 0.119 -31.234 -5.211 1 89.75 21 LYS B C 1
ATOM 2059 O O . LYS B 1 21 ? 0.385 -32.062 -4.352 1 89.75 21 LYS B O 1
ATOM 2064 N N . ARG B 1 22 ? 0.089 -30 -4.996 1 90.5 22 ARG B N 1
ATOM 2065 C CA . ARG B 1 22 ? 0.472 -29.484 -3.686 1 90.5 22 ARG B CA 1
ATOM 2066 C C . ARG B 1 22 ? -0.703 -29.531 -2.713 1 90.5 22 ARG B C 1
ATOM 2068 O O . ARG B 1 22 ? -0.518 -29.422 -1.5 1 90.5 22 ARG B O 1
ATOM 2075 N N . VAL B 1 23 ? -1.894 -29.672 -3.219 1 94.25 23 VAL B N 1
ATOM 2076 C CA . VAL B 1 23 ? -3.08 -29.719 -2.371 1 94.25 23 VAL B CA 1
ATOM 2077 C C . VAL B 1 23 ? -3.336 -31.141 -1.909 1 94.25 23 VAL B C 1
ATOM 2079 O O . VAL B 1 23 ? -3.633 -32.031 -2.723 1 94.25 23 VAL B O 1
ATOM 2082 N N . LYS B 1 24 ? -3.271 -31.328 -0.629 1 95 24 LYS B N 1
ATOM 2083 C CA . LYS B 1 24 ? -3.393 -32.688 -0.097 1 95 24 LYS B CA 1
ATOM 2084 C C . LYS B 1 24 ? -4.82 -32.969 0.363 1 95 24 LYS B C 1
ATOM 2086 O O . LYS B 1 24 ? -5.297 -34.094 0.256 1 95 24 LYS B O 1
ATOM 2091 N N . GLN B 1 25 ? -5.367 -31.938 0.921 1 95.94 25 GLN B N 1
ATOM 2092 C CA . GLN B 1 25 ? -6.715 -32.094 1.455 1 95.94 25 GLN B CA 1
ATOM 2093 C C . GLN B 1 25 ? -7.453 -30.75 1.475 1 95.94 25 GLN B C 1
ATOM 2095 O O . GLN B 1 25 ? -6.867 -29.719 1.804 1 95.94 25 GLN B O 1
ATOM 2100 N N . VAL B 1 26 ? -8.734 -30.812 1.072 1 95.88 26 VAL B N 1
ATOM 2101 C CA . VAL B 1 26 ? -9.594 -29.641 1.167 1 95.88 26 VAL B CA 1
ATOM 2102 C C . VAL B 1 26 ? -10.672 -29.859 2.225 1 95.88 26 VAL B C 1
ATOM 2104 O O . VAL B 1 26 ? -11.25 -30.938 2.301 1 95.88 26 VAL B O 1
ATOM 2107 N N . TRP B 1 27 ? -10.859 -28.844 3.029 1 95 27 TRP B N 1
ATOM 2108 C CA . TRP B 1 27 ? -11.898 -28.875 4.055 1 95 27 TRP B CA 1
ATOM 2109 C C . TRP B 1 27 ? -12.969 -27.828 3.775 1 95 27 TRP B C 1
ATOM 2111 O O . TRP B 1 27 ? -12.664 -26.656 3.547 1 95 27 TRP B O 1
ATOM 2121 N N . LEU B 1 28 ? -14.219 -28.266 3.828 1 94.25 28 LEU B N 1
ATOM 2122 C CA . LEU B 1 28 ? -15.359 -27.375 3.678 1 94.25 28 LEU B CA 1
ATOM 2123 C C . LEU B 1 28 ? -16.172 -27.297 4.969 1 94.25 28 LEU B C 1
ATOM 2125 O O . LEU B 1 28 ? -16.375 -28.312 5.637 1 94.25 28 LEU B O 1
ATOM 2129 N N . ALA B 1 29 ? -16.5 -26.062 5.309 1 92.62 29 ALA B N 1
ATOM 2130 C CA . ALA B 1 29 ? -17.328 -25.891 6.5 1 92.62 29 ALA B CA 1
ATOM 2131 C C . ALA B 1 29 ? -18.672 -26.609 6.348 1 92.62 29 ALA B C 1
ATOM 2133 O O . ALA B 1 29 ? -19.266 -26.609 5.266 1 92.62 29 ALA B O 1
ATOM 2134 N N . GLU B 1 30 ? -19.094 -27.141 7.453 1 86.5 30 GLU B N 1
ATOM 2135 C CA . GLU B 1 30 ? -20.406 -27.781 7.461 1 86.5 30 GLU B CA 1
ATOM 2136 C C . GLU B 1 30 ? -21.516 -26.797 7.141 1 86.5 30 GLU B C 1
ATOM 2138 O O . GLU B 1 30 ? -21.484 -25.656 7.594 1 86.5 30 GLU B O 1
ATOM 2143 N N . GLY B 1 31 ? -22.438 -27.141 6.324 1 76.31 31 GLY B N 1
ATOM 2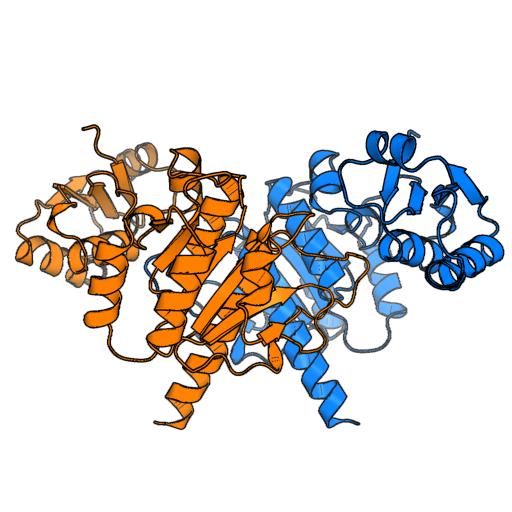144 C CA . GLY B 1 31 ? -23.594 -26.297 6.02 1 76.31 31 GLY B CA 1
ATOM 2145 C C . GLY B 1 31 ? -23.312 -25.281 4.938 1 76.31 31 GLY B C 1
ATOM 2146 O O . GLY B 1 31 ? -24.188 -24.469 4.609 1 76.31 31 GLY B O 1
ATOM 2147 N N . ARG B 1 32 ? -22.125 -25.109 4.582 1 67.19 32 ARG B N 1
ATOM 2148 C CA . ARG B 1 32 ? -21.812 -24.125 3.551 1 67.19 32 ARG B CA 1
ATOM 2149 C C . ARG B 1 32 ? -22.516 -24.469 2.242 1 67.19 32 ARG B C 1
ATOM 2151 O O . ARG B 1 32 ? -22.609 -25.641 1.869 1 67.19 32 ARG B O 1
ATOM 2158 N N . SER B 1 33 ? -23.281 -23.391 1.811 1 63.22 33 SER B N 1
ATOM 2159 C CA . SER B 1 33 ? -24.047 -23.578 0.583 1 63.22 33 SER B CA 1
ATOM 2160 C C . SER B 1 33 ? -23.141 -23.953 -0.586 1 63.22 33 SER B C 1
ATOM 2162 O O . SER B 1 33 ? -22.078 -23.359 -0.761 1 63.22 33 SER B O 1
ATOM 2164 N N . GLU B 1 34 ? -23.484 -24.922 -1.408 1 62.12 34 GLU B N 1
ATOM 2165 C CA . GLU B 1 34 ? -22.875 -25.656 -2.508 1 62.12 34 GLU B CA 1
ATOM 2166 C C . GLU B 1 34 ? -22.609 -24.734 -3.703 1 62.12 34 GLU B C 1
ATOM 2168 O O . GLU B 1 34 ? -21.547 -24.797 -4.316 1 62.12 34 GLU B O 1
ATOM 2173 N N . PRO B 1 35 ? -23.469 -23.797 -3.881 1 63.66 35 PRO B N 1
ATOM 2174 C CA . PRO B 1 35 ? -23.234 -23.141 -5.164 1 63.66 35 PRO B CA 1
ATOM 2175 C C . PRO B 1 35 ? -21.969 -22.281 -5.172 1 63.66 35 PRO B C 1
ATOM 2177 O O . PRO B 1 35 ? -21.281 -22.188 -6.191 1 63.66 35 PRO B O 1
ATOM 2180 N N . ARG B 1 36 ? -21.547 -21.859 -4.027 1 67.81 36 ARG B N 1
ATOM 2181 C CA . ARG B 1 36 ? -20.422 -20.938 -3.994 1 67.81 36 ARG B CA 1
ATOM 2182 C C . ARG B 1 36 ? -19.094 -21.688 -4.066 1 67.81 36 ARG B C 1
ATOM 2184 O O . ARG B 1 36 ? -18.094 -21.141 -4.516 1 67.81 36 ARG B O 1
ATOM 2191 N N . VAL B 1 37 ? -19.234 -22.891 -3.656 1 81.88 37 VAL B N 1
ATOM 2192 C CA . VAL B 1 37 ? -17.984 -23.641 -3.645 1 81.88 37 VAL B CA 1
ATOM 2193 C C . VAL B 1 37 ? -18.031 -24.75 -4.688 1 81.88 37 VAL B C 1
ATOM 2195 O O . VAL B 1 37 ? -17.188 -25.656 -4.68 1 81.88 37 VAL B O 1
ATOM 2198 N N . GLN B 1 38 ? -19.031 -24.688 -5.543 1 86.38 38 GLN B N 1
ATOM 2199 C CA . GLN B 1 38 ? -19.203 -25.734 -6.539 1 86.38 38 GLN B CA 1
ATOM 2200 C C . GLN B 1 38 ? -17.969 -25.844 -7.434 1 86.38 38 GLN B C 1
ATOM 2202 O O . GLN B 1 38 ? -17.484 -26.938 -7.715 1 86.38 38 GLN B O 1
ATOM 2207 N N . ALA B 1 39 ? -17.531 -24.734 -7.895 1 86.62 39 ALA B N 1
ATOM 2208 C CA . ALA B 1 39 ? -16.344 -24.703 -8.75 1 86.62 39 ALA B CA 1
ATOM 2209 C C . ALA B 1 39 ? -15.141 -25.312 -8.039 1 86.62 39 ALA B C 1
ATOM 2211 O O . ALA B 1 39 ? -14.359 -26.062 -8.648 1 86.62 39 ALA B O 1
ATOM 2212 N N . LEU B 1 40 ? -15.062 -25.047 -6.82 1 90.38 40 LEU B N 1
ATOM 2213 C CA . LEU B 1 40 ? -13.961 -25.562 -6.012 1 90.38 40 LEU B CA 1
ATOM 2214 C C . LEU B 1 40 ? -14.055 -27.078 -5.875 1 90.38 40 LEU B C 1
ATOM 2216 O O . LEU B 1 40 ? -13.055 -27.781 -6.016 1 90.38 40 LEU B O 1
ATOM 2220 N N . VAL B 1 41 ? -15.266 -27.547 -5.672 1 92.06 41 VAL B N 1
ATOM 2221 C CA . VAL B 1 41 ? -15.508 -28.984 -5.52 1 92.06 41 VAL B CA 1
ATOM 2222 C C . VAL B 1 41 ? -15.18 -29.703 -6.828 1 92.06 41 VAL B C 1
ATOM 2224 O O . VAL B 1 41 ? -14.539 -30.75 -6.82 1 92.06 41 VAL B O 1
ATOM 2227 N N . GLU B 1 42 ? -15.555 -29.094 -7.848 1 93.38 42 GLU B N 1
ATOM 2228 C CA . GLU B 1 42 ? -15.289 -29.656 -9.164 1 93.38 42 GLU B CA 1
ATOM 2229 C C . GLU B 1 42 ? -13.789 -29.719 -9.445 1 93.38 42 GLU B C 1
ATOM 2231 O O . GLU B 1 42 ? -13.281 -30.734 -9.93 1 93.38 42 GLU B O 1
ATOM 2236 N N . LEU B 1 43 ? -13.117 -28.688 -9.109 1 92.5 43 LEU B N 1
ATOM 2237 C CA . LEU B 1 43 ? -11.672 -28.609 -9.32 1 92.5 43 LEU B CA 1
ATOM 2238 C C . LEU B 1 43 ? -10.953 -29.656 -8.469 1 92.5 43 LEU B C 1
ATOM 2240 O O . LEU B 1 43 ? -10.039 -30.328 -8.945 1 92.5 43 LEU B O 1
ATOM 2244 N N . ALA B 1 44 ? -11.391 -29.781 -7.277 1 94.38 44 ALA B N 1
ATOM 2245 C CA . ALA B 1 44 ? -10.789 -30.75 -6.371 1 94.38 44 ALA B CA 1
ATOM 2246 C C . ALA B 1 44 ? -11.008 -32.188 -6.871 1 94.38 44 ALA B C 1
ATOM 2248 O O . ALA B 1 44 ? -10.078 -33 -6.867 1 94.38 44 ALA B O 1
ATOM 2249 N N . THR B 1 45 ? -12.203 -32.406 -7.301 1 93.94 45 THR B N 1
ATOM 2250 C CA . THR B 1 45 ? -12.555 -33.719 -7.809 1 93.94 45 THR B CA 1
ATOM 2251 C C . THR B 1 45 ? -11.766 -34.031 -9.078 1 93.94 45 THR B C 1
ATOM 2253 O O . THR B 1 45 ? -11.219 -35.156 -9.211 1 93.94 45 THR B O 1
ATOM 2256 N N . GLN B 1 46 ? -11.695 -33.125 -9.898 1 94.69 46 GLN B N 1
ATOM 2257 C CA . GLN B 1 46 ? -10.961 -33.281 -11.148 1 94.69 46 GLN B CA 1
ATOM 2258 C C . GLN B 1 46 ? -9.484 -33.594 -10.891 1 94.69 46 GLN B C 1
ATOM 2260 O O . GLN B 1 46 ? -8.859 -34.312 -11.648 1 94.69 46 GLN B O 1
ATOM 2265 N N . ASN B 1 47 ? -8.977 -33.094 -9.789 1 94.69 47 ASN B N 1
ATOM 2266 C CA . ASN B 1 47 ? -7.559 -33.25 -9.469 1 94.69 47 ASN B CA 1
ATOM 2267 C C . ASN B 1 47 ? -7.344 -34.375 -8.453 1 94.69 47 ASN B C 1
ATOM 2269 O O . ASN B 1 47 ? -6.238 -34.531 -7.93 1 94.69 47 ASN B O 1
ATOM 2273 N N . LYS B 1 48 ? -8.445 -35 -8.156 1 94.88 48 LYS B N 1
ATOM 2274 C CA . LYS B 1 48 ? -8.422 -36.125 -7.258 1 94.88 48 LYS B CA 1
ATOM 2275 C C . LYS B 1 48 ? -7.934 -35.75 -5.867 1 94.88 48 LYS B C 1
ATOM 2277 O O . LYS B 1 48 ? -7.145 -36.469 -5.254 1 94.88 48 LYS B O 1
ATOM 2282 N N . VAL B 1 49 ? -8.297 -34.562 -5.434 1 95.94 49 VAL B N 1
ATOM 2283 C CA . VAL B 1 49 ? -7.992 -34.125 -4.086 1 95.94 49 VAL B CA 1
ATOM 2284 C C . VAL B 1 49 ? -9.164 -34.406 -3.158 1 95.94 49 VAL B C 1
ATOM 2286 O O . VAL B 1 49 ? -10.32 -34.156 -3.498 1 95.94 49 VAL B O 1
ATOM 2289 N N . ALA B 1 50 ? -8.867 -35.031 -2.037 1 95.31 50 ALA B N 1
ATOM 2290 C CA . ALA B 1 50 ? -9.906 -35.375 -1.072 1 95.31 50 ALA B CA 1
ATOM 2291 C C . ALA B 1 50 ? -10.57 -34.125 -0.489 1 95.31 50 ALA B C 1
ATOM 2293 O O . ALA B 1 50 ? -9.898 -33.125 -0.235 1 95.31 50 ALA B O 1
ATOM 2294 N N . ILE B 1 51 ? -11.898 -34.281 -0.325 1 95.19 51 ILE B N 1
ATOM 2295 C CA . ILE B 1 51 ? -12.664 -33.188 0.292 1 95.19 51 ILE B CA 1
ATOM 2296 C C . ILE B 1 51 ? -13.32 -33.719 1.578 1 95.19 51 ILE B C 1
ATOM 2298 O O . ILE B 1 51 ? -13.984 -34.75 1.578 1 95.19 51 ILE B O 1
ATOM 2302 N N . GLY B 1 52 ? -13 -33 2.637 1 94.38 52 GLY B N 1
ATOM 2303 C CA . GLY B 1 52 ? -13.633 -33.312 3.912 1 94.38 52 GLY B CA 1
ATOM 2304 C C . GLY B 1 52 ? -14.492 -32.188 4.441 1 94.38 52 GLY B C 1
ATOM 2305 O O . GLY B 1 52 ? -14.531 -31.094 3.857 1 94.38 52 GLY B O 1
ATOM 2306 N N . GLN B 1 53 ? -15.25 -32.5 5.496 1 93.56 53 GLN B N 1
ATOM 2307 C CA . GLN B 1 53 ? -16.062 -31.5 6.176 1 93.56 53 GLN B CA 1
ATOM 2308 C C . GLN B 1 53 ? -15.539 -31.234 7.582 1 93.56 53 GLN B C 1
ATOM 2310 O O . GLN B 1 53 ? -14.969 -32.125 8.219 1 93.56 53 GLN B O 1
ATOM 2315 N N . ALA B 1 54 ? -15.602 -29.984 7.969 1 94 54 ALA B N 1
ATOM 2316 C CA . ALA B 1 54 ? -15.211 -29.594 9.32 1 94 54 ALA B CA 1
ATOM 2317 C C . ALA B 1 54 ? -16.109 -28.484 9.859 1 94 54 ALA B C 1
ATOM 2319 O O . ALA B 1 54 ? -16.734 -27.75 9.086 1 94 54 ALA B O 1
ATOM 2320 N N . GLU B 1 55 ? -16.234 -28.375 11.211 1 92.75 55 GLU B N 1
ATOM 2321 C CA . GLU B 1 55 ? -17 -27.297 11.82 1 92.75 55 GLU B CA 1
ATOM 2322 C C . GLU B 1 55 ? -16.281 -25.953 11.68 1 92.75 55 GLU B C 1
ATOM 2324 O O . GLU B 1 55 ? -15.055 -25.891 11.773 1 92.75 55 GLU B O 1
ATOM 2329 N N . ARG B 1 56 ? -17.031 -24.969 11.516 1 89.31 56 ARG B N 1
ATOM 2330 C CA . ARG B 1 56 ? -16.469 -23.625 11.367 1 89.31 56 ARG B CA 1
ATOM 2331 C C . ARG B 1 56 ? -15.602 -23.266 12.562 1 89.31 56 ARG B C 1
ATOM 2333 O O . ARG B 1 56 ? -14.547 -22.641 12.398 1 89.31 56 ARG B O 1
ATOM 2340 N N . ARG B 1 57 ? -16.047 -23.688 13.734 1 88.31 57 ARG B N 1
ATOM 2341 C CA . ARG B 1 57 ? -15.305 -23.375 14.953 1 88.31 57 ARG B CA 1
ATOM 2342 C C . ARG B 1 57 ? -13.914 -24.016 14.922 1 88.31 57 ARG B C 1
ATOM 2344 O O . ARG B 1 57 ? -12.945 -23.422 15.383 1 88.31 57 ARG B O 1
ATOM 2351 N N . GLU B 1 58 ? -13.883 -25.219 14.359 1 91.38 58 GLU B N 1
ATOM 2352 C CA . GLU B 1 58 ? -12.602 -25.906 14.211 1 91.38 58 GLU B CA 1
ATOM 2353 C C . GLU B 1 58 ? -11.688 -25.172 13.227 1 91.38 58 GLU B C 1
ATOM 2355 O O . GLU B 1 58 ? -10.492 -25.016 13.484 1 91.38 58 GLU B O 1
ATOM 2360 N N . MET B 1 59 ? -12.305 -24.734 12.156 1 91 59 MET B N 1
ATOM 2361 C CA . MET B 1 59 ? -11.547 -24.047 11.117 1 91 59 MET B CA 1
ATOM 2362 C C . MET B 1 59 ? -10.992 -22.734 11.633 1 91 59 MET B C 1
ATOM 2364 O O . MET B 1 59 ? -9.891 -22.328 11.25 1 91 59 MET B O 1
ATOM 2368 N N . ASP B 1 60 ? -11.711 -22.125 12.523 1 87.56 60 ASP B N 1
ATOM 2369 C CA . ASP B 1 60 ? -11.273 -20.859 13.117 1 87.56 60 ASP B CA 1
ATOM 2370 C C . ASP B 1 60 ? -9.992 -21.047 13.922 1 87.56 60 ASP B C 1
ATOM 2372 O O . ASP B 1 60 ? -9.18 -20.125 14.031 1 87.56 60 ASP B O 1
ATOM 2376 N N . VAL B 1 61 ? -9.836 -22.219 14.383 1 87.31 61 VAL B N 1
ATOM 2377 C CA . VAL B 1 61 ? -8.648 -22.547 15.172 1 87.31 61 VAL B CA 1
ATOM 2378 C C . VAL B 1 61 ? -7.469 -22.812 14.25 1 87.31 61 VAL B C 1
ATOM 2380 O O . VAL B 1 61 ? -6.32 -22.531 14.594 1 87.31 61 VAL B O 1
ATOM 2383 N N . TRP B 1 62 ? -7.859 -23.312 13.102 1 86.25 62 TRP B N 1
ATOM 2384 C CA . TRP B 1 62 ? -6.812 -23.75 12.188 1 86.25 62 TRP B CA 1
ATOM 2385 C C . TRP B 1 62 ? -6.098 -22.562 11.562 1 86.25 62 TRP B C 1
ATOM 2387 O O . TRP B 1 62 ? -4.898 -22.609 11.297 1 86.25 62 TRP B O 1
ATOM 2397 N N . VAL B 1 63 ? -6.98 -21.5 11.375 1 81.5 63 VAL B N 1
ATOM 2398 C CA . VAL B 1 63 ? -6.41 -20.406 10.594 1 81.5 63 VAL B CA 1
ATOM 2399 C C . VAL B 1 63 ? -6.766 -19.078 11.25 1 81.5 63 VAL B C 1
ATOM 2401 O O . VAL B 1 63 ? -7.766 -18.969 11.961 1 81.5 63 VAL B O 1
ATOM 2404 N N . GLU B 1 64 ? -5.93 -18.094 11.078 1 69.31 64 GLU B N 1
ATOM 2405 C CA . GLU B 1 64 ? -6.105 -16.781 11.727 1 69.31 64 GLU B CA 1
ATOM 2406 C C . GLU B 1 64 ? -6.863 -15.82 10.82 1 69.31 64 GLU B C 1
ATOM 2408 O O . GLU B 1 64 ? -7.238 -14.727 11.242 1 69.31 64 GLU B O 1
ATOM 2413 N N . GLY B 1 65 ? -7.254 -16.266 9.633 1 69.88 65 GLY B N 1
ATOM 2414 C CA . GLY B 1 65 ? -7.902 -15.359 8.703 1 69.88 65 GLY B CA 1
ATOM 2415 C C . GLY B 1 65 ? -9.305 -15.797 8.32 1 69.88 65 GLY B C 1
ATOM 2416 O O . GLY B 1 65 ? -9.844 -16.75 8.891 1 69.88 65 GLY B O 1
ATOM 2417 N N . VAL B 1 66 ? -9.969 -14.938 7.566 1 70.5 66 VAL B N 1
ATOM 2418 C CA . VAL B 1 66 ? -11.312 -15.242 7.082 1 70.5 66 VAL B CA 1
ATOM 2419 C C . VAL B 1 66 ? -11.25 -16.391 6.078 1 70.5 66 VAL B C 1
ATOM 2421 O O . VAL B 1 66 ? -10.891 -16.188 4.914 1 70.5 66 VAL B O 1
ATOM 2424 N N . HIS B 1 67 ? -11.609 -17.531 6.516 1 82.12 67 HIS B N 1
ATOM 2425 C CA . HIS B 1 67 ? -11.422 -18.719 5.691 1 82.12 67 HIS B CA 1
ATOM 2426 C C . HIS B 1 67 ? -12.633 -18.969 4.797 1 82.12 67 HIS B C 1
ATOM 2428 O O . HIS B 1 67 ? -12.555 -19.75 3.852 1 82.12 67 HIS B O 1
ATOM 2434 N N . GLN B 1 68 ? -13.695 -18.266 5.023 1 78.31 68 GLN B N 1
ATOM 2435 C CA . GLN B 1 68 ? -14.898 -18.391 4.203 1 78.31 68 GLN B CA 1
ATOM 2436 C C . GLN B 1 68 ? -15.391 -19.828 4.16 1 78.31 68 GLN B C 1
ATOM 2438 O O . GLN B 1 68 ? -15.914 -20.281 3.139 1 78.31 68 GLN B O 1
ATOM 2443 N N . GLY B 1 69 ? -15.023 -20.656 5.125 1 87.75 69 GLY B N 1
ATOM 2444 C CA . GLY B 1 69 ? -15.453 -22.047 5.188 1 87.75 69 GLY B CA 1
ATOM 2445 C C . GLY B 1 69 ? -14.625 -22.969 4.32 1 87.75 69 GLY B C 1
ATOM 2446 O O . GLY B 1 69 ? -15.039 -24.094 4.023 1 87.75 69 GLY B O 1
ATOM 2447 N N . VAL B 1 70 ? -13.516 -22.516 3.764 1 91.25 70 VAL B N 1
ATOM 2448 C CA . VAL B 1 70 ? -12.664 -23.328 2.896 1 91.25 70 VAL B CA 1
ATOM 2449 C C . VAL B 1 70 ? -11.227 -23.297 3.416 1 91.25 70 VAL B C 1
ATOM 2451 O O . VAL B 1 70 ? -10.648 -22.219 3.6 1 91.25 70 VAL B O 1
ATOM 2454 N N . VAL B 1 71 ? -10.719 -24.453 3.732 1 92.56 71 VAL B N 1
ATOM 2455 C CA . VAL B 1 71 ? -9.328 -24.594 4.152 1 92.56 71 VAL B CA 1
ATOM 2456 C C . VAL B 1 71 ? -8.688 -25.766 3.414 1 92.56 71 VAL B C 1
ATOM 2458 O O . VAL B 1 71 ? -9.352 -26.766 3.113 1 92.56 71 VAL B O 1
ATOM 2461 N N . ALA B 1 72 ? -7.414 -25.625 3.092 1 93.69 72 ALA B N 1
ATOM 2462 C CA . ALA B 1 72 ? -6.707 -26.719 2.434 1 93.69 72 ALA B CA 1
ATOM 2463 C C . ALA B 1 72 ? -5.363 -26.984 3.105 1 93.69 72 ALA B C 1
ATOM 2465 O O . ALA B 1 72 ? -4.668 -26.062 3.514 1 93.69 72 ALA B O 1
ATOM 2466 N N . ASP B 1 73 ? -5.098 -28.203 3.256 1 93.31 73 ASP B N 1
ATOM 2467 C CA . ASP B 1 73 ? -3.748 -28.641 3.604 1 93.31 73 ASP B CA 1
ATOM 2468 C C . ASP B 1 73 ? -2.865 -28.734 2.359 1 93.31 73 ASP B C 1
ATOM 2470 O O . ASP B 1 73 ? -3.189 -29.469 1.419 1 93.31 73 ASP B O 1
ATOM 2474 N N . VAL B 1 74 ? -1.763 -27.984 2.395 1 92.56 74 VAL B N 1
ATOM 2475 C CA . VAL B 1 74 ? -0.945 -27.953 1.187 1 92.56 74 VAL B CA 1
ATOM 2476 C C . VAL B 1 74 ? 0.524 -28.141 1.551 1 92.56 74 VAL B C 1
ATOM 2478 O O . VAL B 1 74 ? 0.941 -27.828 2.668 1 92.56 74 VAL B O 1
ATOM 2481 N N . SER B 1 75 ? 1.241 -28.781 0.609 1 90.44 75 SER B N 1
ATOM 2482 C CA . SER B 1 75 ? 2.691 -28.766 0.764 1 90.44 75 SER B CA 1
ATOM 2483 C C . SER B 1 75 ? 3.248 -27.359 0.578 1 90.44 75 SER B C 1
ATOM 2485 O O . SER B 1 75 ? 2.77 -26.594 -0.27 1 90.44 75 SER B O 1
ATOM 2487 N N . PRO B 1 76 ? 4.184 -26.984 1.42 1 84.81 76 PRO B N 1
ATOM 2488 C CA . PRO B 1 76 ? 4.715 -25.625 1.343 1 84.81 76 PRO B CA 1
ATOM 2489 C C . PRO B 1 76 ? 5.301 -25.297 -0.028 1 84.81 76 PRO B C 1
ATOM 2491 O O . PRO B 1 76 ? 5.895 -26.156 -0.672 1 84.81 76 PRO B O 1
ATOM 2494 N N . SER B 1 77 ? 4.988 -24.062 -0.352 1 85.38 77 SER B N 1
ATOM 2495 C CA . SER B 1 77 ? 5.578 -23.594 -1.601 1 85.38 77 SER B CA 1
ATOM 2496 C C . SER B 1 77 ? 7.098 -23.531 -1.501 1 85.38 77 SER B C 1
ATOM 2498 O O . SER B 1 77 ? 7.645 -23.297 -0.42 1 85.38 77 SER B O 1
ATOM 2500 N N . GLN B 1 78 ? 7.688 -23.781 -2.656 1 84.44 78 GLN B N 1
ATOM 2501 C CA . GLN B 1 78 ? 9.141 -23.656 -2.732 1 84.44 78 GLN B CA 1
ATOM 2502 C C . GLN B 1 78 ? 9.547 -22.422 -3.512 1 84.44 78 GLN B C 1
ATOM 2504 O O . GLN B 1 78 ? 8.766 -21.891 -4.309 1 84.44 78 GLN B O 1
ATOM 2509 N N . VAL B 1 79 ? 10.734 -21.984 -3.092 1 91.44 79 VAL B N 1
ATOM 2510 C CA . VAL B 1 79 ? 11.336 -20.906 -3.869 1 91.44 79 VAL B CA 1
ATOM 2511 C C . VAL B 1 79 ? 11.844 -21.438 -5.203 1 91.44 79 VAL B C 1
ATOM 2513 O O . VAL B 1 79 ? 12.516 -22.469 -5.246 1 91.44 79 VAL B O 1
ATOM 2516 N N . TRP B 1 80 ? 11.43 -20.75 -6.262 1 92.25 80 TRP B N 1
ATOM 2517 C CA . TRP B 1 80 ? 11.789 -21.188 -7.605 1 92.25 80 TRP B CA 1
ATOM 2518 C C . TRP B 1 80 ? 13.125 -20.594 -8.039 1 92.25 80 TRP B C 1
ATOM 2520 O O . TRP B 1 80 ? 13.594 -19.609 -7.441 1 92.25 80 TRP B O 1
ATOM 2530 N N . GLY B 1 81 ? 13.711 -21.297 -9.062 1 93.5 81 GLY B N 1
ATOM 2531 C CA . GLY B 1 81 ? 14.891 -20.766 -9.711 1 93.5 81 GLY B CA 1
ATOM 2532 C C . GLY B 1 81 ? 14.602 -20.125 -11.062 1 93.5 81 GLY B C 1
ATOM 2533 O O . GLY B 1 81 ? 13.453 -20.094 -11.5 1 93.5 81 GLY B O 1
ATOM 2534 N N . GLU B 1 82 ? 15.594 -19.656 -11.68 1 94.88 82 GLU B N 1
ATOM 2535 C CA . GLU B 1 82 ? 15.477 -18.938 -12.938 1 94.88 82 GLU B CA 1
ATOM 2536 C C . GLU B 1 82 ? 14.883 -19.812 -14.039 1 94.88 82 GLU B C 1
ATOM 2538 O O . GLU B 1 82 ? 14.117 -19.344 -14.875 1 94.88 82 GLU B O 1
ATOM 2543 N N . ALA B 1 83 ? 15.258 -21.031 -14.008 1 94.19 83 ALA B N 1
ATOM 2544 C CA . ALA B 1 83 ? 14.781 -21.953 -15.039 1 94.19 83 ALA B CA 1
ATOM 2545 C C . ALA B 1 83 ? 13.266 -22.062 -15.016 1 94.19 83 ALA B C 1
ATOM 2547 O O . ALA B 1 83 ? 12.617 -22.094 -16.062 1 94.19 83 ALA B O 1
ATOM 2548 N N . MET B 1 84 ? 12.734 -22.141 -13.867 1 92.19 84 MET B N 1
ATOM 2549 C CA . MET B 1 84 ? 11.289 -22.25 -13.719 1 92.19 84 MET B CA 1
ATOM 2550 C C . MET B 1 84 ? 10.609 -20.953 -14.164 1 92.19 84 MET B C 1
ATOM 2552 O O . MET B 1 84 ? 9.508 -21 -14.734 1 92.19 84 MET B O 1
ATOM 2556 N N . LEU B 1 85 ? 11.234 -19.828 -13.945 1 95.44 85 LEU B N 1
ATOM 2557 C CA . LEU B 1 85 ? 10.727 -18.547 -14.422 1 95.44 85 LEU B CA 1
ATOM 2558 C C . LEU B 1 85 ? 10.648 -18.531 -15.945 1 95.44 85 LEU B C 1
ATOM 2560 O O . LEU B 1 85 ? 9.656 -18.078 -16.516 1 95.44 85 LEU B O 1
ATOM 2564 N N . ASP B 1 86 ? 11.68 -19.078 -16.547 1 95.44 86 ASP B N 1
ATOM 2565 C CA . ASP B 1 86 ? 11.711 -19.141 -18.016 1 95.44 86 ASP B CA 1
ATOM 2566 C C . ASP B 1 86 ? 10.547 -19.969 -18.547 1 95.44 86 ASP B C 1
ATOM 2568 O O . ASP B 1 86 ? 9.883 -19.562 -19.5 1 95.44 86 ASP B O 1
ATOM 2572 N N . GLU B 1 87 ? 10.336 -21.047 -17.953 1 94 87 GLU B N 1
ATOM 2573 C CA . GLU B 1 87 ? 9.234 -21.906 -18.375 1 94 87 GLU B CA 1
ATOM 2574 C C . GLU B 1 87 ? 7.887 -21.219 -18.203 1 94 87 GLU B C 1
ATOM 2576 O O . GLU B 1 87 ? 7.016 -21.328 -19.062 1 94 87 GLU B O 1
ATOM 2581 N N . LEU B 1 88 ? 7.773 -20.578 -17.141 1 92.62 88 LEU B N 1
ATOM 2582 C CA . LEU B 1 88 ? 6.543 -19.844 -16.844 1 92.62 88 LEU B CA 1
ATOM 2583 C C . LEU B 1 88 ? 6.285 -18.781 -17.906 1 92.62 88 LEU B C 1
ATOM 2585 O O . LEU B 1 88 ? 5.164 -18.656 -18.406 1 92.62 88 LEU B O 1
ATOM 2589 N N . LEU B 1 89 ? 7.293 -18.094 -18.25 1 95.94 89 LEU B N 1
ATOM 2590 C CA . LEU B 1 89 ? 7.188 -17.031 -19.25 1 95.94 89 LEU B CA 1
ATOM 2591 C C . LEU B 1 89 ? 6.84 -17.609 -20.625 1 95.94 89 LEU B C 1
ATOM 2593 O O . LEU B 1 89 ? 6.074 -17.016 -21.375 1 95.94 89 LEU B O 1
ATOM 2597 N N . ASP B 1 90 ? 7.359 -18.797 -20.906 1 94.81 90 ASP B N 1
ATOM 2598 C CA . ASP B 1 90 ? 7.098 -19.469 -22.172 1 94.81 90 ASP B CA 1
ATOM 2599 C C . ASP B 1 90 ? 5.625 -19.844 -22.297 1 94.81 90 ASP B C 1
ATOM 2601 O O . ASP B 1 90 ? 5.074 -19.859 -23.406 1 94.81 90 ASP B O 1
ATOM 2605 N N . ARG B 1 91 ? 5.016 -20.078 -21.188 1 90.94 91 ARG B N 1
ATOM 2606 C CA . ARG B 1 91 ? 3.643 -20.578 -21.203 1 90.94 91 ARG B CA 1
ATOM 2607 C C . ARG B 1 91 ? 2.645 -19.438 -21.031 1 90.94 91 ARG B C 1
ATOM 2609 O O . ARG B 1 91 ? 1.434 -19.656 -21.141 1 90.94 91 ARG B O 1
ATOM 2616 N N . THR B 1 92 ? 3.152 -18.312 -20.672 1 91.06 92 THR B N 1
ATOM 2617 C CA . THR B 1 92 ? 2.275 -17.188 -20.391 1 91.06 92 THR B CA 1
ATOM 2618 C C . THR B 1 92 ? 1.767 -16.547 -21.672 1 91.06 92 THR B C 1
ATOM 2620 O O . THR B 1 92 ? 2.549 -16.266 -22.594 1 91.06 92 THR B O 1
ATOM 2623 N N . GLU B 1 93 ? 0.419 -16.422 -21.594 1 90.25 93 GLU B N 1
ATOM 2624 C CA . GLU B 1 93 ? -0.21 -15.703 -22.703 1 90.25 93 GLU B CA 1
ATOM 2625 C C . GLU B 1 93 ? -0.389 -14.227 -22.375 1 90.25 93 GLU B C 1
ATOM 2627 O O . GLU B 1 93 ? -0.621 -13.859 -21.219 1 90.25 93 GLU B O 1
ATOM 2632 N N . GLY B 1 94 ? -0.143 -13.32 -23.281 1 91.62 94 GLY B N 1
ATOM 2633 C CA . GLY B 1 94 ? -0.312 -11.891 -23.078 1 91.62 94 GLY B CA 1
ATOM 2634 C C . GLY B 1 94 ? 0.928 -11.219 -22.516 1 91.62 94 GLY B C 1
ATOM 2635 O O . GLY B 1 94 ? 2.02 -11.789 -22.547 1 91.62 94 GLY B O 1
ATOM 2636 N N . ALA B 1 95 ? 0.723 -10.023 -22.016 1 96.38 95 ALA B N 1
ATOM 2637 C CA . ALA B 1 95 ? 1.837 -9.227 -21.5 1 96.38 95 ALA B CA 1
ATOM 2638 C C . ALA B 1 95 ? 2.094 -9.508 -20.031 1 96.38 95 ALA B C 1
ATOM 2640 O O . ALA B 1 95 ? 1.305 -9.117 -19.172 1 96.38 95 ALA B O 1
ATOM 2641 N N . PRO B 1 96 ? 3.127 -10.195 -19.719 1 97.81 96 PRO B N 1
ATOM 2642 C CA . PRO B 1 96 ? 3.383 -10.516 -18.312 1 97.81 96 PRO B CA 1
ATOM 2643 C C . PRO B 1 96 ? 3.723 -9.281 -17.484 1 97.81 96 PRO B C 1
ATOM 2645 O O . PRO B 1 96 ? 4.242 -8.297 -18.016 1 97.81 96 PRO B O 1
ATOM 2648 N N . LEU B 1 97 ? 3.367 -9.344 -16.25 1 98.44 97 LEU B N 1
ATOM 2649 C CA . LEU B 1 97 ? 3.768 -8.398 -15.219 1 98.44 97 LEU B CA 1
ATOM 2650 C C . LEU B 1 97 ? 4.59 -9.094 -14.133 1 98.44 97 LEU B C 1
ATOM 2652 O O . LEU B 1 97 ? 4.133 -10.07 -13.531 1 98.44 97 LEU B O 1
ATOM 2656 N N . LEU B 1 98 ? 5.82 -8.672 -13.961 1 98.81 98 LEU B N 1
ATOM 2657 C CA . LEU B 1 98 ? 6.703 -9.227 -12.945 1 98.81 98 LEU B CA 1
ATOM 2658 C C . LEU B 1 98 ? 7.066 -8.172 -11.906 1 98.81 98 LEU B C 1
ATOM 2660 O O . LEU B 1 98 ? 7.152 -6.98 -12.227 1 98.81 98 LEU B O 1
ATOM 2664 N N . LEU B 1 99 ? 7.262 -8.586 -10.695 1 98.88 99 LEU B N 1
ATOM 2665 C CA . LEU B 1 99 ? 7.754 -7.727 -9.625 1 98.88 99 LEU B CA 1
ATOM 2666 C C . LEU B 1 99 ? 9.141 -8.164 -9.172 1 98.88 99 LEU B C 1
ATOM 2668 O O . LEU B 1 99 ? 9.375 -9.352 -8.93 1 98.88 99 LEU B O 1
ATOM 2672 N N . VAL B 1 100 ? 10.039 -7.234 -9.125 1 98.88 100 VAL B N 1
ATOM 2673 C CA . VAL B 1 100 ? 11.359 -7.473 -8.57 1 98.88 100 VAL B CA 1
ATOM 2674 C C . VAL B 1 100 ? 11.531 -6.672 -7.281 1 98.88 100 VAL B C 1
ATOM 2676 O O . VAL B 1 100 ? 11.281 -5.465 -7.254 1 98.88 100 VAL B O 1
ATOM 2679 N N . LEU B 1 101 ? 11.883 -7.355 -6.25 1 98.62 101 LEU B N 1
ATOM 2680 C CA . LEU B 1 101 ? 12.234 -6.711 -4.988 1 98.62 101 LEU B CA 1
ATOM 2681 C C . LEU B 1 101 ? 13.742 -6.742 -4.77 1 98.62 101 LEU B C 1
ATOM 2683 O O . LEU B 1 101 ? 14.312 -7.789 -4.449 1 98.62 101 LEU B O 1
ATOM 2687 N N . ASP B 1 102 ? 14.359 -5.602 -4.961 1 98 102 ASP B N 1
ATOM 2688 C CA . ASP B 1 102 ? 15.812 -5.492 -4.859 1 98 102 ASP B CA 1
ATOM 2689 C C . ASP B 1 102 ? 16.234 -5.055 -3.459 1 98 102 ASP B C 1
ATOM 2691 O O . ASP B 1 102 ? 16.391 -3.861 -3.193 1 98 102 ASP B O 1
ATOM 2695 N N . GLY B 1 103 ? 16.438 -6.043 -2.615 1 95.69 103 GLY B N 1
ATOM 2696 C CA . GLY B 1 103 ? 16.984 -5.734 -1.307 1 95.69 103 GLY B CA 1
ATOM 2697 C C . GLY B 1 103 ? 15.93 -5.535 -0.242 1 95.69 103 GLY B C 1
ATOM 2698 O O . GLY B 1 103 ? 16.141 -4.801 0.725 1 95.69 103 GLY B O 1
ATOM 2699 N N . VAL B 1 104 ? 14.75 -6.031 -0.383 1 96.31 104 VAL B N 1
ATOM 2700 C CA . VAL B 1 104 ? 13.727 -6.008 0.653 1 96.31 104 VAL B CA 1
ATOM 2701 C C . VAL B 1 104 ? 13.969 -7.137 1.649 1 96.31 104 VAL B C 1
ATOM 2703 O O . VAL B 1 104 ? 13.812 -8.312 1.314 1 96.31 104 VAL B O 1
ATOM 2706 N N . THR B 1 105 ? 14.328 -6.781 2.885 1 95.25 105 THR B N 1
ATOM 2707 C CA . THR B 1 105 ? 14.805 -7.789 3.818 1 95.25 105 THR B CA 1
ATOM 2708 C C . THR B 1 105 ? 13.781 -8.039 4.922 1 95.25 105 THR B C 1
ATOM 2710 O O . THR B 1 105 ? 13.891 -9.016 5.664 1 95.25 105 THR B O 1
ATOM 2713 N N . ASP B 1 106 ? 12.836 -7.211 5.078 1 94.81 106 ASP B N 1
ATOM 2714 C CA . ASP B 1 106 ? 11.82 -7.359 6.113 1 94.81 106 ASP B CA 1
ATOM 2715 C C . ASP B 1 106 ? 10.758 -8.383 5.703 1 94.81 106 ASP B C 1
ATOM 2717 O O . ASP B 1 106 ? 10.117 -8.234 4.656 1 94.81 106 ASP B O 1
ATOM 2721 N N . PRO B 1 107 ? 10.516 -9.391 6.496 1 96 107 PRO B N 1
ATOM 2722 C CA . PRO B 1 107 ? 9.539 -10.422 6.148 1 96 107 PRO B CA 1
ATOM 2723 C C . PRO B 1 107 ? 8.125 -9.875 5.988 1 96 107 PRO B C 1
ATOM 2725 O O . PRO B 1 107 ? 7.367 -10.344 5.133 1 96 107 PRO B O 1
ATOM 2728 N N . HIS B 1 108 ? 7.73 -8.93 6.797 1 94.06 108 HIS B N 1
ATOM 2729 C CA . HIS B 1 108 ? 6.398 -8.344 6.684 1 94.06 108 HIS B CA 1
ATOM 2730 C C . HIS B 1 108 ? 6.211 -7.66 5.332 1 94.06 108 HIS B C 1
ATOM 2732 O O . HIS B 1 108 ? 5.156 -7.793 4.707 1 94.06 108 HIS B O 1
ATOM 2738 N N . ASN B 1 109 ? 7.285 -7.016 4.934 1 96.75 109 ASN B N 1
ATOM 2739 C CA . ASN B 1 109 ? 7.234 -6.355 3.637 1 96.75 109 ASN B CA 1
ATOM 2740 C C . ASN B 1 109 ? 7.156 -7.363 2.494 1 96.75 109 ASN B C 1
ATOM 2742 O O . ASN B 1 109 ? 6.371 -7.195 1.562 1 96.75 109 ASN B O 1
ATOM 2746 N N . LEU B 1 110 ? 7.945 -8.398 2.604 1 97.88 110 LEU B N 1
ATOM 2747 C CA . LEU B 1 110 ? 7.891 -9.414 1.559 1 97.88 110 LEU B CA 1
ATOM 2748 C C . LEU B 1 110 ? 6.5 -10.031 1.473 1 97.88 110 LEU B C 1
ATOM 2750 O O . LEU B 1 110 ? 5.941 -10.164 0.382 1 97.88 110 LEU B O 1
ATOM 2754 N N . GLY B 1 111 ? 5.969 -10.398 2.623 1 96.06 111 GLY B N 1
ATOM 2755 C CA . GLY B 1 111 ? 4.637 -10.977 2.639 1 96.06 111 GLY B CA 1
ATOM 2756 C C . GLY B 1 111 ? 3.586 -10.078 2.018 1 96.06 111 GLY B C 1
ATOM 2757 O O . GLY B 1 111 ? 2.781 -10.523 1.197 1 96.06 111 GLY B O 1
ATOM 2758 N N . ALA B 1 112 ? 3.607 -8.805 2.357 1 97.19 112 ALA B N 1
ATOM 2759 C CA . ALA B 1 112 ? 2.654 -7.832 1.826 1 97.19 112 ALA B CA 1
ATOM 2760 C C . ALA B 1 112 ? 2.842 -7.645 0.323 1 97.19 112 ALA B C 1
ATOM 2762 O O . ALA B 1 112 ? 1.865 -7.5 -0.417 1 97.19 112 ALA B O 1
ATOM 2763 N N . CYS B 1 113 ? 4.086 -7.691 -0.102 1 98.56 113 CYS B N 1
ATOM 2764 C CA . CYS B 1 113 ? 4.367 -7.543 -1.525 1 98.56 113 CYS B CA 1
ATOM 2765 C C . CYS B 1 113 ? 3.857 -8.742 -2.312 1 98.56 113 CYS B C 1
ATOM 2767 O O . CYS B 1 113 ? 3.307 -8.586 -3.402 1 98.56 113 CYS B O 1
ATOM 2769 N N . LEU B 1 114 ? 4.035 -9.93 -1.721 1 97.25 114 LEU B N 1
ATOM 2770 C CA . LEU B 1 114 ? 3.502 -11.133 -2.363 1 97.25 114 LEU B CA 1
ATOM 2771 C C . LEU B 1 114 ? 1.985 -11.047 -2.492 1 97.25 114 LEU B C 1
ATOM 2773 O O . LEU B 1 114 ? 1.43 -11.375 -3.543 1 97.25 114 LEU B O 1
ATOM 2777 N N . ARG B 1 115 ? 1.396 -10.586 -1.448 1 94.94 115 ARG B N 1
ATOM 2778 C CA . ARG B 1 115 ? -0.055 -10.43 -1.42 1 94.94 115 ARG B CA 1
ATOM 2779 C C . ARG B 1 115 ? -0.524 -9.453 -2.49 1 94.94 115 ARG B C 1
ATOM 2781 O O . ARG B 1 115 ? -1.459 -9.742 -3.238 1 94.94 115 ARG B O 1
ATOM 2788 N N . SER B 1 116 ? 0.166 -8.359 -2.617 1 98.31 116 SER B N 1
ATOM 2789 C CA . SER B 1 116 ? -0.172 -7.336 -3.6 1 98.31 116 SER B CA 1
ATOM 2790 C C . SER B 1 116 ? 0.082 -7.828 -5.02 1 98.31 116 SER B C 1
ATOM 2792 O O . SER B 1 116 ? -0.69 -7.531 -5.934 1 98.31 116 SER B O 1
ATOM 2794 N N . ALA B 1 117 ? 1.175 -8.555 -5.168 1 98.44 117 ALA B N 1
ATOM 2795 C CA . ALA B 1 117 ? 1.521 -9.078 -6.488 1 98.44 117 ALA B CA 1
ATOM 2796 C C . ALA B 1 117 ? 0.464 -10.055 -6.984 1 98.44 117 ALA B C 1
ATOM 2798 O O . ALA B 1 117 ? 0.004 -9.961 -8.125 1 98.44 117 ALA B O 1
ATOM 2799 N N . ASP B 1 118 ? 0.057 -10.953 -6.148 1 95.25 118 ASP B N 1
ATOM 2800 C CA . ASP B 1 118 ? -1.023 -11.875 -6.488 1 95.25 118 ASP B CA 1
ATOM 2801 C C . ASP B 1 118 ? -2.307 -11.117 -6.816 1 95.25 118 ASP B C 1
ATOM 2803 O O . ASP B 1 118 ? -2.908 -11.328 -7.871 1 95.25 118 ASP B O 1
ATOM 2807 N N . ALA B 1 119 ? -2.631 -10.172 -5.957 1 95.44 119 ALA B N 1
ATOM 2808 C CA . ALA B 1 119 ? -3.873 -9.414 -6.082 1 95.44 119 ALA B CA 1
ATOM 2809 C C . ALA B 1 119 ? -3.906 -8.641 -7.398 1 95.44 119 ALA B C 1
ATOM 2811 O O . ALA B 1 119 ? -4.969 -8.484 -8.008 1 95.44 119 ALA B O 1
ATOM 2812 N N . ALA B 1 120 ? -2.773 -8.156 -7.832 1 97.62 120 ALA B N 1
ATOM 2813 C CA . ALA B 1 120 ? -2.705 -7.309 -9.023 1 97.62 120 ALA B CA 1
ATOM 2814 C C . ALA B 1 120 ? -2.564 -8.156 -10.289 1 97.62 120 ALA B C 1
ATOM 2816 O O . ALA B 1 120 ? -2.633 -7.633 -11.398 1 97.62 120 ALA B O 1
ATOM 2817 N N . GLY B 1 121 ? -2.273 -9.43 -10.117 1 95 121 GLY B N 1
ATOM 2818 C CA . GLY B 1 121 ? -2.18 -10.328 -11.266 1 95 121 GLY B CA 1
ATOM 2819 C C . GLY B 1 121 ? -0.765 -10.477 -11.789 1 95 121 GLY B C 1
ATOM 2820 O O . GLY B 1 121 ? -0.563 -10.758 -12.977 1 95 121 GLY B O 1
ATOM 2821 N N . ALA B 1 122 ? 0.202 -10.203 -10.961 1 97.5 122 ALA B N 1
ATOM 2822 C CA . ALA B 1 122 ? 1.584 -10.445 -11.367 1 97.5 122 ALA B CA 1
ATOM 2823 C C . ALA B 1 122 ? 1.841 -11.938 -11.586 1 97.5 122 ALA B C 1
ATOM 2825 O O . ALA B 1 122 ? 1.222 -12.781 -10.938 1 97.5 122 ALA B O 1
ATOM 2826 N N . LEU B 1 123 ? 2.74 -12.164 -12.453 1 96.31 123 LEU B N 1
ATOM 2827 C CA . LEU B 1 123 ? 3.057 -13.539 -12.812 1 96.31 123 LEU B CA 1
ATOM 2828 C C . LEU B 1 123 ? 3.98 -14.172 -11.781 1 96.31 123 LEU B C 1
ATOM 2830 O O . LEU B 1 123 ? 3.854 -15.359 -11.477 1 96.31 123 LEU B O 1
ATOM 2834 N N . ALA B 1 124 ? 4.918 -13.391 -11.281 1 97.19 124 ALA B N 1
ATOM 2835 C CA . ALA B 1 124 ? 5.926 -13.875 -10.336 1 97.19 124 ALA B CA 1
ATOM 2836 C C . ALA B 1 124 ? 6.598 -12.711 -9.609 1 97.19 124 ALA B C 1
ATOM 2838 O O . ALA B 1 124 ? 6.516 -11.562 -10.055 1 97.19 124 ALA B O 1
ATOM 2839 N N . VAL B 1 125 ? 7.172 -13.047 -8.516 1 98.5 125 VAL B N 1
ATOM 2840 C CA . VAL B 1 125 ? 8.016 -12.117 -7.77 1 98.5 125 VAL B CA 1
ATOM 2841 C C . VAL B 1 125 ? 9.453 -12.625 -7.75 1 98.5 125 VAL B C 1
ATOM 2843 O O . VAL B 1 125 ? 9.695 -13.805 -7.473 1 98.5 125 VAL B O 1
ATOM 2846 N N . ILE B 1 126 ? 10.383 -11.719 -8.094 1 98.69 126 ILE B N 1
ATOM 2847 C CA . ILE B 1 126 ? 11.797 -12.078 -8.18 1 98.69 126 ILE B CA 1
ATOM 2848 C C . ILE B 1 126 ? 12.57 -11.367 -7.07 1 98.69 126 ILE B C 1
ATOM 2850 O O . ILE B 1 126 ? 12.383 -10.172 -6.84 1 98.69 126 ILE B O 1
ATOM 2854 N N . VAL B 1 127 ? 13.414 -12.117 -6.379 1 98.25 127 VAL B N 1
ATOM 2855 C CA . VAL B 1 127 ? 14.273 -11.562 -5.34 1 98.25 127 VAL B CA 1
ATOM 2856 C C . VAL B 1 127 ? 15.688 -12.109 -5.492 1 98.25 127 VAL B C 1
ATOM 2858 O O . VAL B 1 127 ? 15.883 -13.219 -5.992 1 98.25 127 VAL B O 1
ATOM 2861 N N . PRO B 1 128 ? 16.703 -11.273 -5.066 1 97.38 128 PRO B N 1
ATOM 2862 C CA . PRO B 1 128 ? 18.031 -11.875 -4.973 1 97.38 128 PRO B CA 1
ATOM 2863 C C . PRO B 1 128 ? 18.125 -12.93 -3.877 1 97.38 128 PRO B C 1
ATOM 2865 O O . PRO B 1 128 ? 17.438 -12.836 -2.855 1 97.38 128 PRO B O 1
ATOM 2868 N N . LYS B 1 129 ? 19 -13.906 -4.062 1 95.75 129 LYS B N 1
ATOM 2869 C CA . LYS B 1 129 ? 19.219 -14.945 -3.059 1 95.75 129 LYS B CA 1
ATOM 2870 C C . LYS B 1 129 ? 19.797 -14.359 -1.777 1 95.75 129 LYS B C 1
ATOM 2872 O O . LYS B 1 129 ? 19.484 -14.812 -0.677 1 95.75 129 LYS B O 1
ATOM 2877 N N . ASP B 1 130 ? 20.578 -13.328 -2.055 1 93.06 130 ASP B N 1
ATOM 2878 C CA . ASP B 1 130 ? 21.219 -12.695 -0.906 1 93.06 130 ASP B CA 1
ATOM 2879 C C . ASP B 1 130 ? 20.562 -11.352 -0.582 1 93.06 130 ASP B C 1
ATOM 2881 O O . ASP B 1 130 ? 19.984 -10.703 -1.46 1 93.06 130 ASP B O 1
ATOM 2885 N N . LYS B 1 131 ? 20.594 -11 0.715 1 90.69 131 LYS B N 1
ATOM 2886 C CA . LYS B 1 131 ? 20.156 -9.695 1.203 1 90.69 131 LYS B CA 1
ATOM 2887 C C . LYS B 1 131 ? 18.672 -9.461 0.897 1 90.69 131 LYS B C 1
ATOM 2889 O O . LYS B 1 131 ? 18.297 -8.375 0.458 1 90.69 131 LYS B O 1
ATOM 2894 N N . SER B 1 132 ? 17.906 -10.547 0.967 1 94.5 132 SER B N 1
ATOM 2895 C CA . SER B 1 132 ? 16.453 -10.477 0.801 1 94.5 132 SER B CA 1
ATOM 2896 C C . SER B 1 132 ? 15.742 -11.359 1.81 1 94.5 132 SER B C 1
ATOM 2898 O O . SER B 1 132 ? 16.328 -12.297 2.35 1 94.5 132 SER B O 1
ATOM 2900 N N . ALA B 1 133 ? 14.531 -10.977 2.086 1 93.69 133 ALA B N 1
ATOM 2901 C CA . ALA B 1 133 ? 13.695 -11.852 2.906 1 93.69 133 ALA B CA 1
ATOM 2902 C C . ALA B 1 133 ? 13.344 -13.133 2.158 1 93.69 133 ALA B C 1
ATOM 2904 O O . ALA B 1 133 ? 13.281 -13.141 0.926 1 93.69 133 ALA B O 1
ATOM 2905 N N . THR B 1 134 ? 13.148 -14.188 2.953 1 91.25 134 THR B N 1
ATOM 2906 C CA . THR B 1 134 ? 12.789 -15.484 2.383 1 91.25 134 THR B CA 1
ATOM 2907 C C . THR B 1 134 ? 11.406 -15.914 2.852 1 91.25 134 THR B C 1
ATOM 2909 O O . THR B 1 134 ? 10.758 -15.219 3.637 1 91.25 134 THR B O 1
ATOM 2912 N N . LEU B 1 135 ? 11.008 -17.078 2.375 1 92.06 135 LEU B N 1
ATOM 2913 C CA . LEU B 1 135 ? 9.672 -17.578 2.697 1 92.06 135 LEU B CA 1
ATOM 2914 C C . LEU B 1 135 ? 9.625 -18.141 4.109 1 92.06 135 LEU B C 1
ATOM 2916 O O . LEU B 1 135 ? 9.609 -19.359 4.289 1 92.06 135 LEU B O 1
ATOM 2920 N N . THR B 1 136 ? 9.516 -17.312 5.039 1 89.12 136 THR B N 1
ATOM 2921 C CA . THR B 1 136 ? 9.383 -17.703 6.441 1 89.12 136 THR B CA 1
ATOM 2922 C C . THR B 1 136 ? 7.914 -17.844 6.832 1 89.12 136 THR B C 1
ATOM 2924 O O . THR B 1 136 ? 7.027 -17.438 6.074 1 89.12 136 THR B O 1
ATOM 2927 N N . PRO B 1 137 ? 7.637 -18.391 7.992 1 83.19 137 PRO B N 1
ATOM 2928 C CA . PRO B 1 137 ? 6.254 -18.453 8.469 1 83.19 137 PRO B CA 1
ATOM 2929 C C . PRO B 1 137 ? 5.602 -17.078 8.578 1 83.19 137 PRO B C 1
ATOM 2931 O O . PRO B 1 137 ? 4.414 -16.938 8.273 1 83.19 137 PRO B O 1
ATOM 2934 N N . VAL B 1 138 ? 6.375 -16.109 8.938 1 86.5 138 VAL B N 1
ATOM 2935 C CA . VAL B 1 138 ? 5.867 -14.742 9.039 1 86.5 138 VAL B CA 1
ATOM 2936 C C . VAL B 1 138 ? 5.438 -14.242 7.656 1 86.5 138 VAL B C 1
ATOM 2938 O O . VAL B 1 138 ? 4.355 -13.68 7.504 1 86.5 138 VAL B O 1
ATOM 2941 N N . VAL B 1 139 ? 6.281 -14.523 6.672 1 92.75 139 VAL B N 1
ATOM 2942 C CA . VAL B 1 139 ? 5.977 -14.109 5.309 1 92.75 139 VAL B CA 1
ATOM 2943 C C . VAL B 1 139 ? 4.688 -14.781 4.84 1 92.75 139 VAL B C 1
ATOM 2945 O O . VAL B 1 139 ? 3.807 -14.125 4.281 1 92.75 139 VAL B O 1
ATOM 2948 N N . ARG B 1 140 ? 4.559 -16 5.09 1 85.81 140 ARG B N 1
ATOM 2949 C CA . ARG B 1 140 ? 3.393 -16.766 4.664 1 85.81 140 ARG B CA 1
ATOM 2950 C C . ARG B 1 140 ? 2.123 -16.25 5.336 1 85.81 140 ARG B C 1
ATOM 2952 O O . ARG B 1 140 ? 1.073 -16.156 4.699 1 85.81 140 ARG B O 1
ATOM 2959 N N . LYS B 1 141 ? 2.223 -15.906 6.555 1 82.44 141 LYS B N 1
ATOM 2960 C CA . LYS B 1 141 ? 1.083 -15.375 7.297 1 82.44 141 LYS B CA 1
ATOM 2961 C C . LYS B 1 141 ? 0.638 -14.031 6.734 1 82.44 141 LYS B C 1
ATOM 2963 O O . LYS B 1 141 ? -0.55 -13.812 6.488 1 82.44 141 LYS B O 1
ATOM 2968 N N . VAL B 1 142 ? 1.588 -13.195 6.469 1 88 142 VAL B N 1
ATOM 2969 C CA . VAL B 1 142 ? 1.307 -11.844 6 1 88 142 VAL B CA 1
ATOM 2970 C C . VAL B 1 142 ? 0.778 -11.883 4.57 1 88 142 VAL B C 1
ATOM 2972 O O . VAL B 1 142 ? -0.088 -11.094 4.195 1 88 142 VAL B O 1
ATOM 2975 N N . ALA B 1 143 ? 1.229 -12.883 3.795 1 90.38 143 ALA B N 1
ATOM 2976 C CA . ALA B 1 143 ? 0.85 -13.008 2.389 1 90.38 143 ALA B CA 1
ATOM 2977 C C . ALA B 1 143 ? -0.588 -13.5 2.252 1 90.38 143 ALA B C 1
ATOM 2979 O O . ALA B 1 143 ? -1.202 -13.359 1.192 1 90.38 143 ALA B O 1
ATOM 2980 N N . CYS B 1 144 ? -1.057 -14.109 3.35 1 82.62 144 CYS B N 1
ATOM 2981 C CA . CYS B 1 144 ? -2.457 -14.516 3.408 1 82.62 144 CYS B CA 1
ATOM 2982 C C . CYS B 1 144 ? -2.811 -15.422 2.236 1 82.62 144 CYS B C 1
ATOM 2984 O O . CYS B 1 144 ? -3.773 -15.156 1.512 1 82.62 144 CYS B O 1
ATOM 2986 N N . GLY B 1 145 ? -1.96 -16.453 1.96 1 81.62 145 GLY B N 1
ATOM 2987 C CA . GLY B 1 145 ? -2.223 -17.438 0.935 1 81.62 145 GLY B CA 1
ATOM 2988 C C . GLY B 1 145 ? -1.498 -17.172 -0.368 1 81.62 145 GLY B C 1
ATOM 2989 O O . GLY B 1 145 ? -1.219 -18.094 -1.139 1 81.62 145 GLY B O 1
ATOM 2990 N N . ALA B 1 146 ? -1.145 -15.914 -0.6 1 89.62 146 ALA B N 1
ATOM 2991 C CA . ALA B 1 146 ? -0.472 -15.523 -1.837 1 89.62 146 ALA B CA 1
ATOM 2992 C C . ALA B 1 146 ? 0.873 -16.234 -1.975 1 89.62 146 ALA B C 1
ATOM 2994 O O . ALA B 1 146 ? 1.304 -16.547 -3.086 1 89.62 146 ALA B O 1
ATOM 2995 N N . ALA B 1 147 ? 1.502 -16.484 -0.867 1 90.19 147 ALA B N 1
ATOM 2996 C CA . ALA B 1 147 ? 2.82 -17.109 -0.879 1 90.19 147 ALA B CA 1
ATOM 2997 C C . ALA B 1 147 ? 2.758 -18.5 -1.495 1 90.19 147 ALA B C 1
ATOM 2999 O O . ALA B 1 147 ? 3.758 -19 -2.014 1 90.19 147 ALA B O 1
ATOM 3000 N N . GLU B 1 148 ? 1.611 -19.125 -1.416 1 88.12 148 GLU B N 1
ATOM 3001 C CA . GLU B 1 148 ? 1.459 -20.469 -1.938 1 88.12 148 GLU B CA 1
ATOM 3002 C C . GLU B 1 148 ? 1.02 -20.453 -3.398 1 88.12 148 GLU B C 1
ATOM 3004 O O . GLU B 1 148 ? 1.128 -21.469 -4.098 1 88.12 148 GLU B O 1
ATOM 3009 N N . VAL B 1 149 ? 0.567 -19.297 -3.861 1 87.44 149 VAL B N 1
ATOM 3010 C CA . VAL B 1 149 ? -0.03 -19.25 -5.191 1 87.44 149 VAL B CA 1
ATOM 3011 C C . VAL B 1 149 ? 0.934 -18.578 -6.164 1 87.44 149 VAL B C 1
ATOM 3013 O O . VAL B 1 149 ? 1.227 -19.109 -7.234 1 87.44 149 VAL B O 1
ATOM 3016 N N . ILE B 1 150 ? 1.481 -17.438 -5.805 1 91.75 150 ILE B N 1
ATOM 3017 C CA . ILE B 1 150 ? 2.361 -16.703 -6.707 1 91.75 150 ILE B CA 1
ATOM 3018 C C . ILE B 1 150 ? 3.795 -17.203 -6.559 1 91.75 150 ILE B C 1
ATOM 3020 O O . ILE B 1 150 ? 4.305 -17.328 -5.441 1 91.75 150 ILE B O 1
ATOM 3024 N N . PRO B 1 151 ? 4.461 -17.516 -7.641 1 93.81 151 PRO B N 1
ATOM 3025 C CA . PRO B 1 151 ? 5.848 -17.984 -7.559 1 93.81 151 PRO B CA 1
ATOM 3026 C C . PRO B 1 151 ? 6.809 -16.922 -7.043 1 93.81 151 PRO B C 1
ATOM 3028 O O . PRO B 1 151 ? 6.777 -15.781 -7.512 1 93.81 151 PRO B O 1
ATOM 3031 N N . LEU B 1 152 ? 7.562 -17.297 -6.059 1 96.81 152 LEU B N 1
ATOM 3032 C CA . LEU B 1 152 ? 8.727 -16.516 -5.633 1 96.81 152 LEU B CA 1
ATOM 3033 C C . LEU B 1 152 ? 10.008 -17.094 -6.223 1 96.81 152 LEU B C 1
ATOM 3035 O O . LEU B 1 152 ? 10.336 -18.25 -5.984 1 96.81 152 LEU B O 1
ATOM 3039 N N . VAL B 1 153 ? 10.711 -16.266 -6.98 1 97.62 153 VAL B N 1
ATOM 3040 C CA . VAL B 1 153 ? 11.906 -16.719 -7.688 1 97.62 153 VAL B CA 1
ATOM 3041 C C . VAL B 1 153 ? 13.148 -16.062 -7.09 1 97.62 153 VAL B C 1
ATOM 3043 O O . VAL B 1 153 ? 13.25 -14.828 -7.074 1 97.62 153 VAL B O 1
ATOM 3046 N N . ALA B 1 154 ? 14.031 -16.859 -6.637 1 97.69 154 ALA B N 1
ATOM 3047 C CA . ALA B 1 154 ? 15.297 -16.344 -6.121 1 97.69 154 ALA B CA 1
ATOM 3048 C C . ALA B 1 154 ? 16.406 -16.5 -7.156 1 97.69 154 ALA B C 1
ATOM 3050 O O . ALA B 1 154 ? 16.594 -17.594 -7.719 1 97.69 154 ALA B O 1
ATOM 3051 N N . VAL B 1 155 ? 17.141 -15.453 -7.344 1 97.81 155 VAL B N 1
ATOM 3052 C CA . VAL B 1 155 ? 18.172 -15.492 -8.375 1 97.81 155 VAL B CA 1
ATOM 3053 C C . VAL B 1 155 ? 19.516 -15.117 -7.77 1 97.81 155 VAL B C 1
ATOM 3055 O O . VAL B 1 155 ? 19.594 -14.297 -6.855 1 97.81 155 VAL B O 1
ATOM 3058 N N . THR B 1 156 ? 20.547 -15.633 -8.297 1 96.06 156 THR B N 1
ATOM 3059 C CA . THR B 1 156 ? 21.891 -15.383 -7.801 1 96.06 156 THR B CA 1
ATOM 3060 C C . THR B 1 156 ? 22.391 -14.016 -8.273 1 96.06 156 THR B C 1
ATOM 3062 O O . THR B 1 156 ? 22.969 -13.258 -7.488 1 96.06 156 THR B O 1
ATOM 3065 N N . ASN B 1 157 ? 22.203 -13.758 -9.523 1 96.44 157 ASN B N 1
ATOM 3066 C CA . ASN B 1 157 ? 22.641 -12.508 -10.133 1 96.44 157 ASN B CA 1
ATOM 3067 C C . ASN B 1 157 ? 21.469 -11.758 -10.758 1 96.44 157 ASN B C 1
ATOM 3069 O O . ASN B 1 157 ? 21.094 -12.023 -11.906 1 96.44 157 ASN B O 1
ATOM 3073 N N . LEU B 1 158 ? 21.031 -10.773 -10.008 1 97.56 158 LEU B N 1
ATOM 3074 C CA . LEU B 1 158 ? 19.844 -10.039 -10.43 1 97.56 158 LEU B CA 1
ATOM 3075 C C . LEU B 1 158 ? 20.094 -9.281 -11.727 1 97.56 158 LEU B C 1
ATOM 3077 O O . LEU B 1 158 ? 19.266 -9.312 -12.633 1 97.56 158 LEU B O 1
ATOM 3081 N N . ALA B 1 159 ? 21.219 -8.664 -11.828 1 97.06 159 ALA B N 1
ATOM 3082 C CA . ALA B 1 159 ? 21.547 -7.891 -13.023 1 97.06 159 ALA B CA 1
ATOM 3083 C C . ALA B 1 159 ? 21.531 -8.766 -14.266 1 97.06 159 ALA B C 1
ATOM 3085 O O . ALA B 1 159 ? 20.953 -8.391 -15.289 1 97.06 159 ALA B O 1
ATOM 3086 N N . ARG B 1 160 ? 22.109 -9.875 -14.141 1 96.88 160 ARG B N 1
ATOM 3087 C CA . ARG B 1 160 ? 22.156 -10.812 -15.258 1 96.88 160 ARG B CA 1
ATOM 3088 C C . ARG B 1 160 ? 20.75 -11.297 -15.617 1 96.88 160 ARG B C 1
ATOM 3090 O O . ARG B 1 160 ? 20.422 -11.43 -16.797 1 96.88 160 ARG B O 1
ATOM 3097 N N . THR B 1 161 ? 19.969 -11.594 -14.625 1 98 161 THR B N 1
ATOM 3098 C CA . THR B 1 161 ? 18.594 -12.023 -14.836 1 98 161 THR B CA 1
ATOM 3099 C C . THR B 1 161 ? 17.797 -10.945 -15.555 1 98 161 THR B C 1
ATOM 3101 O O . THR B 1 161 ? 17.047 -11.234 -16.484 1 98 161 THR B O 1
ATOM 3104 N N . LEU B 1 162 ? 17.953 -9.711 -15.156 1 98.44 162 LEU B N 1
ATOM 3105 C CA . LEU B 1 162 ? 17.266 -8.586 -15.773 1 98.44 162 LEU B CA 1
ATOM 3106 C C . LEU B 1 162 ? 17.641 -8.453 -17.25 1 98.44 162 LEU B C 1
ATOM 3108 O O . LEU B 1 162 ? 16.781 -8.219 -18.094 1 98.44 162 LEU B O 1
ATOM 3112 N N . GLU B 1 163 ? 18.891 -8.656 -17.5 1 97.81 163 GLU B N 1
ATOM 3113 C CA . GLU B 1 163 ? 19.375 -8.586 -18.875 1 97.81 163 GLU B CA 1
ATOM 3114 C C . GLU B 1 163 ? 18.703 -9.648 -19.734 1 97.81 163 GLU B C 1
ATOM 3116 O O . GLU B 1 163 ? 18.266 -9.367 -20.859 1 97.81 163 GLU B O 1
ATOM 3121 N N . LYS B 1 164 ? 18.641 -10.82 -19.25 1 97.69 164 LYS B N 1
ATOM 3122 C CA . LYS B 1 164 ? 18 -11.93 -19.953 1 97.69 164 LYS B CA 1
ATOM 3123 C C . 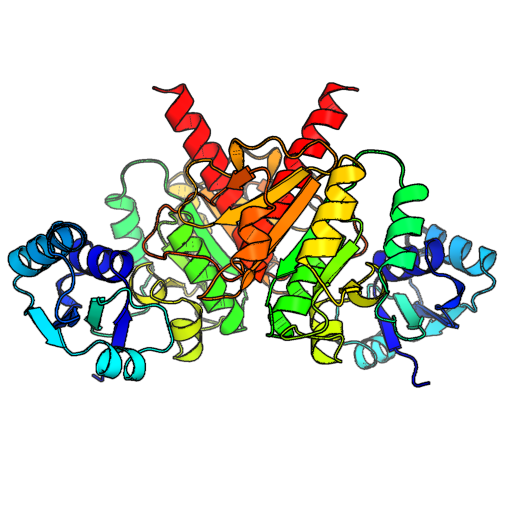LYS B 1 164 ? 16.531 -11.633 -20.219 1 97.69 164 LYS B C 1
ATOM 3125 O O . LYS B 1 164 ? 16.031 -11.906 -21.312 1 97.69 164 LYS B O 1
ATOM 3130 N N . LEU B 1 165 ? 15.852 -11.094 -19.25 1 98.12 165 LEU B N 1
ATOM 3131 C CA . LEU B 1 165 ? 14.43 -10.797 -19.375 1 98.12 165 LEU B CA 1
ATOM 3132 C C . LEU B 1 165 ? 14.203 -9.672 -20.375 1 98.12 165 LEU B C 1
ATOM 3134 O O . LEU B 1 165 ? 13.219 -9.695 -21.125 1 98.12 165 LEU B O 1
ATOM 3138 N N . GLN B 1 166 ? 15.109 -8.727 -20.422 1 97.62 166 GLN B N 1
ATOM 3139 C CA . GLN B 1 166 ? 15.047 -7.668 -21.422 1 97.62 166 GLN B CA 1
ATOM 3140 C C . GLN B 1 166 ? 15.148 -8.234 -22.828 1 97.62 166 GLN B C 1
ATOM 3142 O O . GLN B 1 166 ? 14.438 -7.793 -23.734 1 97.62 166 GLN B O 1
ATOM 3147 N N . GLN B 1 167 ? 16.016 -9.164 -22.953 1 97.06 167 GLN B N 1
ATOM 3148 C CA . GLN B 1 167 ? 16.219 -9.797 -24.25 1 97.06 167 GLN B CA 1
ATOM 3149 C C . GLN B 1 167 ? 14.969 -10.539 -24.703 1 97.06 167 GLN B C 1
ATOM 3151 O O . GLN B 1 167 ? 14.742 -10.719 -25.891 1 97.06 167 GLN B O 1
ATOM 3156 N N . ARG B 1 168 ? 14.148 -10.867 -23.75 1 96.38 168 ARG B N 1
ATOM 3157 C CA . ARG B 1 168 ? 12.898 -11.562 -24.047 1 96.38 168 ARG B CA 1
ATOM 3158 C C . ARG B 1 168 ? 11.781 -10.578 -24.359 1 96.38 168 ARG B C 1
ATOM 3160 O O . ARG B 1 168 ? 10.641 -10.977 -24.594 1 96.38 168 ARG B O 1
ATOM 3167 N N . GLY B 1 169 ? 12.07 -9.258 -24.25 1 97.25 169 GLY B N 1
ATOM 3168 C CA . GLY B 1 169 ? 11.109 -8.242 -24.656 1 97.25 169 GLY B CA 1
ATOM 3169 C C . GLY B 1 169 ? 10.391 -7.594 -23.484 1 97.25 169 GLY B C 1
ATOM 3170 O O . GLY B 1 169 ? 9.398 -6.891 -23.688 1 97.25 169 GLY B O 1
ATOM 3171 N N . LEU B 1 170 ? 10.828 -7.875 -22.266 1 98.44 170 LEU B N 1
ATOM 3172 C CA . LEU B 1 170 ? 10.203 -7.234 -21.109 1 98.44 170 LEU B CA 1
ATOM 3173 C C . LEU B 1 170 ? 10.844 -5.879 -20.828 1 98.44 170 LEU B C 1
ATOM 3175 O O . LEU B 1 170 ? 12.07 -5.742 -20.906 1 98.44 170 LEU B O 1
ATOM 3179 N N . TRP B 1 171 ? 10.031 -4.906 -20.516 1 98.69 171 TRP B N 1
ATOM 3180 C CA . TRP B 1 171 ? 10.508 -3.574 -20.156 1 98.69 171 TRP B CA 1
ATOM 3181 C C . TRP B 1 171 ? 10.711 -3.461 -18.656 1 98.69 171 TRP B C 1
ATOM 3183 O O . TRP B 1 171 ? 9.844 -3.863 -17.875 1 98.69 171 TRP B O 1
ATOM 3193 N N . ILE B 1 172 ? 11.82 -2.916 -18.328 1 98.75 172 ILE B N 1
ATOM 3194 C CA . ILE B 1 172 ? 12.156 -2.789 -16.922 1 98.75 172 ILE B CA 1
ATOM 3195 C C . ILE B 1 172 ? 11.859 -1.369 -16.438 1 98.75 172 ILE B C 1
ATOM 3197 O O . ILE B 1 172 ? 12.461 -0.406 -16.922 1 98.75 172 ILE B O 1
ATOM 3201 N N . VAL B 1 173 ? 10.953 -1.263 -15.523 1 98.81 173 VAL B N 1
ATOM 3202 C CA . VAL B 1 173 ? 10.57 0.013 -14.93 1 98.81 173 VAL B CA 1
ATOM 3203 C C . VAL B 1 173 ? 10.992 0.049 -13.461 1 98.81 173 VAL B C 1
ATOM 3205 O O . VAL B 1 173 ? 10.406 -0.634 -12.617 1 98.81 173 VAL B O 1
ATOM 3208 N N . GLY B 1 174 ? 12.008 0.855 -13.164 1 98.69 174 GLY B N 1
ATOM 3209 C CA . GLY B 1 174 ? 12.469 1.033 -11.797 1 98.69 174 GLY B CA 1
ATOM 3210 C C . GLY B 1 174 ? 11.797 2.199 -11.086 1 98.69 174 GLY B C 1
ATOM 3211 O O . GLY B 1 174 ? 11.508 3.225 -11.711 1 98.69 174 GLY B O 1
ATOM 3212 N N . THR B 1 175 ? 11.578 2.033 -9.805 1 97.75 175 THR B N 1
ATOM 3213 C CA . THR B 1 175 ? 10.977 3.105 -9.016 1 97.75 175 THR B CA 1
ATOM 3214 C C . THR B 1 175 ? 12.047 3.875 -8.25 1 97.75 175 THR B C 1
ATOM 3216 O O . THR B 1 175 ? 12.805 3.287 -7.465 1 97.75 175 THR B O 1
ATOM 3219 N N . ALA B 1 176 ? 12.094 5.121 -8.5 1 94.56 176 ALA B N 1
ATOM 3220 C CA . ALA B 1 176 ? 13.055 6.012 -7.863 1 94.56 176 ALA B CA 1
ATOM 3221 C C . ALA B 1 176 ? 12.438 7.379 -7.574 1 94.56 176 ALA B C 1
ATOM 3223 O O . ALA B 1 176 ? 11.883 8.016 -8.469 1 94.56 176 ALA B O 1
ATOM 3224 N N . GLY B 1 177 ? 12.641 7.797 -6.328 1 89.56 177 GLY B N 1
ATOM 3225 C CA . GLY B 1 177 ? 12.031 9.047 -5.91 1 89.56 177 GLY B CA 1
ATOM 3226 C C . GLY B 1 177 ? 12.492 10.242 -6.727 1 89.56 177 GLY B C 1
ATOM 3227 O O . GLY B 1 177 ? 11.75 11.203 -6.91 1 89.56 177 GLY B O 1
ATOM 3228 N N . GLU B 1 178 ? 13.68 10.172 -7.266 1 88.88 178 GLU B N 1
ATOM 3229 C CA . GLU B 1 178 ? 14.273 11.305 -7.973 1 88.88 178 GLU B CA 1
ATOM 3230 C C . GLU B 1 178 ? 13.938 11.266 -9.461 1 88.88 178 GLU B C 1
ATOM 3232 O O . GLU B 1 178 ? 14.312 12.164 -10.219 1 88.88 178 GLU B O 1
ATOM 3237 N N . ALA B 1 179 ? 13.219 10.203 -9.906 1 94.56 179 ALA B N 1
ATOM 3238 C CA . ALA B 1 179 ? 12.867 10.078 -11.312 1 94.56 179 ALA B CA 1
ATOM 3239 C C . ALA B 1 179 ? 12 11.25 -11.773 1 94.56 179 ALA B C 1
ATOM 3241 O O . ALA B 1 179 ? 11.281 11.844 -10.969 1 94.56 179 ALA B O 1
ATOM 3242 N N . GLU B 1 180 ? 12.055 11.562 -13.023 1 95.19 180 GLU B N 1
ATOM 3243 C CA . GLU B 1 180 ? 11.312 12.688 -13.578 1 95.19 180 GLU B CA 1
ATOM 3244 C C . GLU B 1 180 ? 9.906 12.258 -14 1 95.19 180 GLU B C 1
ATOM 3246 O O . GLU B 1 180 ? 8.961 13.047 -13.914 1 95.19 180 GLU B O 1
ATOM 3251 N N . VAL B 1 181 ? 9.812 11.039 -14.414 1 97.5 181 VAL B N 1
ATOM 3252 C CA . VAL B 1 181 ? 8.547 10.555 -14.953 1 97.5 181 VAL B CA 1
ATOM 3253 C C . VAL B 1 181 ? 7.695 9.977 -13.82 1 97.5 181 VAL B C 1
ATOM 3255 O O . VAL B 1 181 ? 8.18 9.188 -13.008 1 97.5 181 VAL B O 1
ATOM 3258 N N . SER B 1 182 ? 6.445 10.438 -13.781 1 97.88 182 SER B N 1
ATOM 3259 C CA . SER B 1 182 ? 5.488 9.859 -12.836 1 97.88 182 SER B CA 1
ATOM 3260 C C . SER B 1 182 ? 5.062 8.461 -13.273 1 97.88 182 SER B C 1
ATOM 3262 O O . SER B 1 182 ? 4.953 8.18 -14.469 1 97.88 182 SER B O 1
ATOM 3264 N N . ILE B 1 183 ? 4.746 7.66 -12.297 1 98.44 183 ILE B N 1
ATOM 3265 C CA . ILE B 1 183 ? 4.246 6.32 -12.586 1 98.44 183 ILE B CA 1
ATOM 3266 C C . ILE B 1 183 ? 2.99 6.414 -13.445 1 98.44 183 ILE B C 1
ATOM 3268 O O . ILE B 1 183 ? 2.736 5.539 -14.273 1 98.44 183 ILE B O 1
ATOM 3272 N N . TYR B 1 184 ? 2.27 7.484 -13.312 1 98.06 184 TYR B N 1
ATOM 3273 C CA . TYR B 1 184 ? 0.99 7.648 -13.992 1 98.06 184 TYR B CA 1
ATOM 3274 C C . TYR B 1 184 ? 1.193 8.055 -15.445 1 98.06 184 TYR B C 1
ATOM 3276 O O . TYR B 1 184 ? 0.259 8.008 -16.25 1 98.06 184 TYR B O 1
ATOM 3284 N N . ASP B 1 185 ? 2.375 8.398 -15.75 1 98.06 185 ASP B N 1
ATOM 3285 C CA . ASP B 1 185 ? 2.695 8.82 -17.109 1 98.06 185 ASP B CA 1
ATOM 3286 C C . ASP B 1 185 ? 3.49 7.742 -17.844 1 98.06 185 ASP B C 1
ATOM 3288 O O . ASP B 1 185 ? 3.873 7.926 -19 1 98.06 185 ASP B O 1
ATOM 3292 N N . GLN B 1 186 ? 3.838 6.664 -17.203 1 98.5 186 GLN B N 1
ATOM 3293 C CA . GLN B 1 186 ? 4.566 5.543 -17.781 1 98.5 186 GLN B CA 1
ATOM 3294 C C . GLN B 1 186 ? 3.605 4.488 -18.328 1 98.5 186 GLN B C 1
ATOM 3296 O O . GLN B 1 186 ? 2.633 4.125 -17.656 1 98.5 186 GLN B O 1
ATOM 3301 N N . ASP B 1 187 ? 3.865 4.02 -19.547 1 98.5 187 ASP B N 1
ATOM 3302 C CA . ASP B 1 187 ? 3.059 2.943 -20.109 1 98.5 187 ASP B CA 1
ATOM 3303 C C . ASP B 1 187 ? 3.385 1.606 -19.453 1 98.5 187 ASP B C 1
ATOM 3305 O O . ASP B 1 187 ? 4.492 1.088 -19.609 1 98.5 187 ASP B O 1
ATOM 3309 N N . LEU B 1 188 ? 2.391 1.055 -18.781 1 98.5 188 LEU B N 1
ATOM 3310 C CA . LEU B 1 188 ? 2.594 -0.198 -18.062 1 98.5 188 LEU B CA 1
ATOM 3311 C C . LEU B 1 188 ? 1.725 -1.308 -18.656 1 98.5 188 LEU B C 1
ATOM 3313 O O . LEU B 1 188 ? 1.444 -2.301 -17.984 1 98.5 188 LEU B O 1
ATOM 3317 N N . THR B 1 189 ? 1.285 -1.181 -19.875 1 98 189 THR B N 1
ATOM 3318 C CA . THR B 1 189 ? 0.324 -2.111 -20.453 1 98 189 THR B CA 1
ATOM 3319 C C . THR B 1 189 ? 1.04 -3.273 -21.141 1 98 189 THR B C 1
ATOM 3321 O O . THR B 1 189 ? 0.443 -4.324 -21.375 1 98 189 THR B O 1
ATOM 3324 N N . GLY B 1 190 ? 2.318 -3.115 -21.547 1 97.75 190 GLY B N 1
ATOM 3325 C CA . GLY B 1 190 ? 3.09 -4.172 -22.172 1 97.75 190 GLY B CA 1
ATOM 3326 C C . GLY B 1 190 ? 3.758 -5.102 -21.172 1 97.75 190 GLY B C 1
ATOM 3327 O O . GLY B 1 190 ? 3.52 -5 -19.969 1 97.75 190 GLY B O 1
ATOM 3328 N N . PRO B 1 191 ? 4.566 -6.105 -21.703 1 98.56 191 PRO B N 1
ATOM 3329 C CA . PRO B 1 191 ? 5.367 -6.926 -20.781 1 98.56 191 PRO B CA 1
ATOM 3330 C C . PRO B 1 191 ? 6.301 -6.09 -19.906 1 98.56 191 PRO B C 1
ATOM 3332 O O . PRO B 1 191 ? 7.168 -5.379 -20.422 1 98.56 191 PRO B O 1
ATOM 3335 N N . THR B 1 192 ? 6.09 -6.129 -18.641 1 98.81 192 THR B N 1
ATOM 3336 C CA . THR B 1 192 ? 6.719 -5.148 -17.75 1 98.81 192 THR B CA 1
ATOM 3337 C C . THR B 1 192 ? 7.289 -5.824 -16.516 1 98.81 192 THR B C 1
ATOM 3339 O O . THR B 1 192 ? 6.66 -6.723 -15.945 1 98.81 192 THR B O 1
ATOM 3342 N N . ILE B 1 193 ? 8.445 -5.418 -16.156 1 98.88 193 ILE B N 1
ATOM 3343 C CA . ILE B 1 193 ? 9.039 -5.715 -14.859 1 98.88 193 ILE B CA 1
ATOM 3344 C C . ILE B 1 193 ? 9.062 -4.457 -14 1 98.88 193 ILE B C 1
ATOM 3346 O O . ILE B 1 193 ? 9.672 -3.451 -14.367 1 98.88 193 ILE B O 1
ATOM 3350 N N . LEU B 1 194 ? 8.367 -4.473 -12.922 1 98.88 194 LEU B N 1
ATOM 3351 C CA . LEU B 1 194 ? 8.438 -3.391 -11.945 1 98.88 194 LEU B CA 1
ATOM 3352 C C . LEU B 1 194 ? 9.469 -3.697 -10.867 1 98.88 194 LEU B C 1
ATOM 3354 O O . LEU B 1 194 ? 9.453 -4.777 -10.273 1 98.88 194 LEU B O 1
ATOM 3358 N N . ILE B 1 195 ? 10.383 -2.785 -10.602 1 98.88 195 ILE B N 1
ATOM 3359 C CA . ILE B 1 195 ? 11.422 -3.006 -9.602 1 98.88 195 ILE B CA 1
ATOM 3360 C C . ILE B 1 195 ? 11.234 -2.041 -8.438 1 98.88 195 ILE B C 1
ATOM 3362 O O . ILE B 1 195 ? 11.094 -0.832 -8.641 1 98.88 195 ILE B O 1
ATOM 3366 N N . MET B 1 196 ? 11.172 -2.637 -7.285 1 98.31 196 MET B N 1
ATOM 3367 C CA . MET B 1 196 ? 11.156 -1.871 -6.039 1 98.31 196 MET B CA 1
ATOM 3368 C C . MET B 1 196 ? 12.492 -2.01 -5.309 1 98.31 196 MET B C 1
ATOM 3370 O O . MET B 1 196 ? 13 -3.119 -5.141 1 98.31 196 MET B O 1
ATOM 3374 N N . GLY B 1 197 ? 13 -0.917 -4.871 1 95.62 197 GLY B N 1
ATOM 3375 C CA . GLY B 1 197 ? 14.25 -0.931 -4.129 1 95.62 197 GLY B CA 1
ATOM 3376 C C . GLY B 1 197 ? 14.055 -1.067 -2.631 1 95.62 197 GLY B C 1
ATOM 3377 O O . GLY B 1 197 ? 12.922 -1.018 -2.139 1 95.62 197 GLY B O 1
ATOM 3378 N N . ALA B 1 198 ? 15.188 -1.178 -1.98 1 91 198 ALA B N 1
ATOM 3379 C CA . ALA B 1 198 ? 15.203 -1.307 -0.526 1 91 198 ALA B CA 1
ATOM 3380 C C . ALA B 1 198 ? 14.766 -0.006 0.145 1 91 198 ALA B C 1
ATOM 3382 O O . ALA B 1 198 ? 14.922 1.075 -0.429 1 91 198 ALA B O 1
ATOM 3383 N N . GLU B 1 199 ? 14.25 -0.197 1.369 1 80.25 199 GLU B N 1
ATOM 3384 C CA . GLU B 1 199 ? 13.938 0.974 2.182 1 80.25 199 GLU B CA 1
ATOM 3385 C C . GLU B 1 199 ? 15.188 1.796 2.471 1 80.25 199 GLU B C 1
ATOM 3387 O O . GLU B 1 199 ? 16.219 1.252 2.891 1 80.25 199 GLU B O 1
ATOM 3392 N N . GLY B 1 200 ? 15.188 3.021 2.197 1 76.38 200 GLY B N 1
ATOM 3393 C CA . GLY B 1 200 ? 16.328 3.883 2.461 1 76.38 200 GLY B CA 1
ATOM 3394 C C . GLY B 1 200 ? 17.281 3.996 1.283 1 76.38 200 GLY B C 1
ATOM 3395 O O . GLY B 1 200 ? 17.359 5.047 0.641 1 76.38 200 GLY B O 1
ATOM 3396 N N . LYS B 1 201 ? 17.844 2.842 0.847 1 80.5 201 LYS B N 1
ATOM 3397 C CA . LYS B 1 201 ? 18.922 2.855 -0.142 1 80.5 201 LYS B CA 1
ATOM 3398 C C . LYS B 1 201 ? 18.359 2.824 -1.562 1 80.5 201 LYS B C 1
ATOM 3400 O O . LYS B 1 201 ? 19.016 3.281 -2.502 1 80.5 201 LYS B O 1
ATOM 3405 N N . GLY B 1 202 ? 17.188 2.336 -1.665 1 90.44 202 GLY B N 1
ATOM 3406 C CA . GLY B 1 202 ? 16.625 2.189 -2.998 1 90.44 202 GLY B CA 1
ATOM 3407 C C . GLY B 1 202 ? 17.219 1.032 -3.775 1 90.44 202 GLY B C 1
ATOM 3408 O O . GLY B 1 202 ? 17.656 0.041 -3.186 1 90.44 202 GLY B O 1
ATOM 3409 N N . MET B 1 203 ? 17.234 1.163 -5.051 1 93.94 203 MET B N 1
ATOM 3410 C CA . MET B 1 203 ? 17.75 0.115 -5.926 1 93.94 203 MET B CA 1
ATOM 3411 C C . MET B 1 203 ? 19.281 0.115 -5.934 1 93.94 203 MET B C 1
ATOM 3413 O O . MET B 1 203 ? 19.906 1.176 -5.918 1 93.94 203 MET B O 1
ATOM 3417 N N . ARG B 1 204 ? 19.828 -1.072 -6.027 1 94.75 204 ARG B N 1
ATOM 3418 C CA . ARG B 1 204 ? 21.266 -1.156 -6.23 1 94.75 204 ARG B CA 1
ATOM 3419 C C . ARG B 1 204 ? 21.672 -0.553 -7.57 1 94.75 204 ARG B C 1
ATOM 3421 O O . ARG B 1 204 ? 20.875 -0.506 -8.5 1 94.75 204 ARG B O 1
ATOM 3428 N N . ARG B 1 205 ? 22.859 -0.165 -7.625 1 95.44 205 ARG B N 1
ATOM 3429 C CA . ARG B 1 205 ? 23.375 0.567 -8.773 1 95.44 205 ARG B CA 1
ATOM 3430 C C . ARG B 1 205 ? 23.172 -0.221 -10.062 1 95.44 205 ARG B C 1
ATOM 3432 O O . ARG B 1 205 ? 22.625 0.297 -11.039 1 95.44 205 ARG B O 1
ATOM 3439 N N . LEU B 1 206 ? 23.672 -1.497 -10.109 1 96.06 206 LEU B N 1
ATOM 3440 C CA . LEU B 1 206 ? 23.594 -2.305 -11.32 1 96.06 206 LEU B CA 1
ATOM 3441 C C . LEU B 1 206 ? 22.141 -2.539 -11.727 1 96.06 206 LEU B C 1
ATOM 3443 O O . LEU B 1 206 ? 21.828 -2.561 -12.922 1 96.06 206 LEU B O 1
ATOM 3447 N N . THR B 1 207 ? 21.266 -2.709 -10.766 1 96.94 207 THR B N 1
ATOM 3448 C CA . THR B 1 207 ? 19.844 -2.865 -11.031 1 96.94 207 THR B CA 1
ATOM 3449 C C . THR B 1 207 ? 19.266 -1.619 -11.703 1 96.94 207 THR B C 1
ATOM 3451 O O . THR B 1 207 ? 18.578 -1.717 -12.719 1 96.94 207 THR B O 1
ATOM 3454 N N . ARG B 1 208 ? 19.625 -0.502 -11.164 1 96.62 208 ARG B N 1
ATOM 3455 C CA . ARG B 1 208 ? 19.156 0.776 -11.688 1 96.62 208 ARG B CA 1
ATOM 3456 C C . ARG B 1 208 ? 19.641 0.987 -13.117 1 96.62 208 ARG B C 1
ATOM 3458 O O . ARG B 1 208 ? 18.891 1.48 -13.969 1 96.62 208 ARG B O 1
ATOM 3465 N N . GLU B 1 209 ? 20.828 0.598 -13.406 1 96.88 209 GLU B N 1
ATOM 3466 C CA . GLU B 1 209 ? 21.453 0.775 -14.719 1 96.88 209 GLU B CA 1
ATOM 3467 C C . GLU B 1 209 ? 20.734 -0.062 -15.773 1 96.88 209 GLU B C 1
ATOM 3469 O O . GLU B 1 209 ? 20.766 0.268 -16.969 1 96.88 209 GLU B O 1
ATOM 3474 N N . HIS B 1 210 ? 20.047 -1.094 -15.406 1 97.31 210 HIS B N 1
ATOM 3475 C CA . HIS B 1 210 ? 19.375 -1.983 -16.344 1 97.31 210 HIS B CA 1
ATOM 3476 C C . HIS B 1 210 ? 17.938 -1.539 -16.594 1 97.31 210 HIS B C 1
ATOM 3478 O O . HIS B 1 210 ? 17.266 -2.094 -17.453 1 97.31 210 HIS B O 1
ATOM 3484 N N . CYS B 1 211 ? 17.516 -0.539 -15.836 1 98.31 211 CYS B N 1
ATOM 3485 C CA . CYS B 1 211 ? 16.141 -0.073 -16.016 1 98.31 211 CYS B CA 1
ATOM 3486 C C . CYS B 1 211 ? 15.992 0.657 -17.344 1 98.31 211 CYS B C 1
ATOM 3488 O O . CYS B 1 211 ? 16.828 1.493 -17.703 1 98.31 211 CYS B O 1
ATOM 3490 N N . ASP B 1 212 ? 15 0.321 -18.078 1 98.56 212 ASP B N 1
ATOM 3491 C CA . ASP B 1 212 ? 14.648 1.06 -19.281 1 98.56 212 ASP B CA 1
ATOM 3492 C C . ASP B 1 212 ? 14.016 2.408 -18.938 1 98.56 212 ASP B C 1
ATOM 3494 O O . ASP B 1 212 ? 14.203 3.387 -19.672 1 98.56 212 ASP B O 1
ATOM 3498 N N . TYR B 1 213 ? 13.242 2.451 -17.844 1 98.44 213 TYR B N 1
ATOM 3499 C CA . TYR B 1 213 ? 12.555 3.643 -17.359 1 98.44 213 TYR B CA 1
ATOM 3500 C C . TYR B 1 213 ? 12.68 3.766 -15.852 1 98.44 213 TYR B C 1
ATOM 3502 O O . TYR B 1 213 ? 12.75 2.76 -15.141 1 98.44 213 TYR B O 1
ATOM 3510 N N . LEU B 1 214 ? 12.742 4.969 -15.43 1 98.38 214 LEU B N 1
ATOM 3511 C CA . LEU B 1 214 ? 12.633 5.293 -14.016 1 98.38 214 LEU B CA 1
ATOM 3512 C C . LEU B 1 214 ? 11.398 6.141 -13.742 1 98.38 214 LEU B C 1
ATOM 3514 O O . LEU B 1 214 ? 11.133 7.109 -14.453 1 98.38 214 LEU B O 1
ATOM 3518 N N . VAL B 1 215 ? 10.672 5.727 -12.711 1 98.38 215 VAL B N 1
ATOM 3519 C CA . VAL B 1 215 ? 9.438 6.445 -12.406 1 98.38 215 VAL B CA 1
ATOM 3520 C C . VAL B 1 215 ? 9.383 6.773 -10.922 1 98.38 215 VAL B C 1
ATOM 3522 O O . VAL B 1 215 ? 10.086 6.152 -10.117 1 98.38 215 VAL B O 1
ATOM 3525 N N . HIS B 1 216 ? 8.586 7.73 -10.562 1 97.25 216 HIS B N 1
ATOM 3526 C CA . HIS B 1 216 ? 8.344 8.078 -9.172 1 97.25 216 HIS B CA 1
ATOM 3527 C C . HIS B 1 216 ? 6.855 8.141 -8.867 1 97.25 216 HIS B C 1
ATOM 3529 O O . HIS B 1 216 ? 6.035 8.242 -9.781 1 97.25 216 HIS B O 1
ATOM 3535 N N . LEU B 1 217 ? 6.469 7.926 -7.668 1 96.75 217 LEU B N 1
ATOM 3536 C CA . LEU B 1 217 ? 5.133 8.227 -7.176 1 96.75 217 LEU B CA 1
ATOM 3537 C C . LEU B 1 217 ? 5 9.711 -6.832 1 96.75 217 LEU B C 1
ATOM 3539 O O . LEU B 1 217 ? 5.848 10.266 -6.125 1 96.75 217 LEU B O 1
ATOM 3543 N N . PRO B 1 218 ? 4.059 10.352 -7.367 1 95.69 218 PRO B N 1
ATOM 3544 C CA . PRO B 1 218 ? 3.932 11.773 -7.039 1 95.69 218 PRO B CA 1
ATOM 3545 C C . PRO B 1 218 ? 3.57 12.008 -5.574 1 95.69 218 PRO B C 1
ATOM 3547 O O . PRO B 1 218 ? 2.453 11.695 -5.148 1 95.69 218 PRO B O 1
ATOM 3550 N N . MET B 1 219 ? 4.418 12.648 -4.883 1 91.12 219 MET B N 1
ATOM 3551 C CA . MET B 1 219 ? 4.258 12.93 -3.463 1 91.12 219 MET B CA 1
ATOM 3552 C C . MET B 1 219 ? 3.762 14.359 -3.248 1 91.12 219 MET B C 1
ATOM 3554 O O . MET B 1 219 ? 4.27 15.297 -3.863 1 91.12 219 MET B O 1
ATOM 3558 N N . ALA B 1 220 ? 2.807 14.523 -2.428 1 89 220 ALA B N 1
ATOM 3559 C CA . ALA B 1 220 ? 2.279 15.859 -2.174 1 89 220 ALA B CA 1
ATOM 3560 C C . ALA B 1 220 ? 2.668 16.344 -0.782 1 89 220 ALA B C 1
ATOM 3562 O O . ALA B 1 220 ? 2.721 17.547 -0.533 1 89 220 ALA B O 1
ATOM 3563 N N . GLY B 1 221 ? 2.984 15.383 0.081 1 85.62 221 GLY B N 1
ATOM 3564 C CA . GLY B 1 221 ? 3.215 15.75 1.469 1 85.62 221 GLY B CA 1
ATOM 3565 C C . GLY B 1 221 ? 4.688 15.891 1.813 1 85.62 221 GLY B C 1
ATOM 3566 O O . GLY B 1 221 ? 5.492 16.281 0.97 1 85.62 221 GLY B O 1
ATOM 3567 N N . SER B 1 222 ? 4.93 15.695 3.078 1 82.25 222 SER B N 1
ATOM 3568 C CA . SER B 1 222 ? 6.25 15.992 3.631 1 82.25 222 SER B CA 1
ATOM 3569 C C . SER B 1 222 ? 7.168 14.781 3.543 1 82.25 222 SER B C 1
ATOM 3571 O O . SER B 1 222 ? 8.391 14.922 3.557 1 82.25 222 SER B O 1
ATOM 3573 N N . VAL B 1 223 ? 6.547 13.656 3.418 1 82.81 223 VAL B N 1
ATOM 3574 C CA . VAL B 1 223 ? 7.383 12.461 3.447 1 82.81 223 VAL B CA 1
ATOM 3575 C C . VAL B 1 223 ? 8.047 12.258 2.084 1 82.81 223 VAL B C 1
ATOM 3577 O O . VAL B 1 223 ? 7.496 12.664 1.057 1 82.81 223 VAL B O 1
ATOM 3580 N N . SER B 1 224 ? 9.141 11.586 2.121 1 79.25 224 SER B N 1
ATOM 3581 C CA . SER B 1 224 ? 9.914 11.43 0.896 1 79.25 224 SER B CA 1
ATOM 3582 C C . SER B 1 224 ? 9.617 10.094 0.216 1 79.25 224 SER B C 1
ATOM 3584 O O . SER B 1 224 ? 9.945 9.898 -0.954 1 79.25 224 SER B O 1
ATOM 3586 N N . SER B 1 225 ? 9.094 9.219 0.98 1 87.44 225 SER B N 1
ATOM 3587 C CA . SER B 1 225 ? 8.812 7.914 0.401 1 87.44 225 SER B CA 1
ATOM 3588 C C . SER B 1 225 ? 7.738 7.176 1.2 1 87.44 225 SER B C 1
ATOM 3590 O O . SER B 1 225 ? 7.406 7.578 2.316 1 87.44 225 SER B O 1
ATOM 3592 N N . LEU B 1 226 ? 7.234 6.18 0.546 1 94.06 226 LEU B N 1
ATOM 3593 C CA . LEU B 1 226 ? 6.277 5.281 1.184 1 94.06 226 LEU B CA 1
ATOM 3594 C C . LEU B 1 226 ? 6.965 4.02 1.685 1 94.06 226 LEU B C 1
ATOM 3596 O O . LEU B 1 226 ? 8.109 3.738 1.308 1 94.06 226 LEU B O 1
ATOM 3600 N N . ASN B 1 227 ? 6.309 3.346 2.627 1 93.38 227 ASN B N 1
ATOM 3601 C CA . ASN B 1 227 ? 6.719 1.971 2.893 1 93.38 227 ASN B CA 1
ATOM 3602 C C . ASN B 1 227 ? 6.781 1.147 1.609 1 93.38 227 ASN B C 1
ATOM 3604 O O . ASN B 1 227 ? 5.906 1.261 0.75 1 93.38 227 ASN B O 1
ATOM 3608 N N . VAL B 1 228 ? 7.734 0.317 1.493 1 96.44 228 VAL B N 1
ATOM 3609 C CA . VAL B 1 228 ? 7.988 -0.391 0.243 1 96.44 228 VAL B CA 1
ATOM 3610 C C . VAL B 1 228 ? 6.777 -1.241 -0.126 1 96.44 228 VAL B C 1
ATOM 3612 O O . VAL B 1 228 ? 6.449 -1.389 -1.306 1 96.44 228 VAL B O 1
ATOM 3615 N N . SER B 1 229 ? 6.09 -1.874 0.841 1 98 229 SER B N 1
ATOM 3616 C CA . SER B 1 229 ? 4.922 -2.689 0.521 1 98 229 SER B CA 1
ATOM 3617 C C . SER B 1 229 ? 3.777 -1.831 -0.007 1 98 229 SER B C 1
ATOM 3619 O O . SER B 1 229 ? 3.051 -2.246 -0.913 1 98 229 SER B O 1
ATOM 3621 N N . VAL B 1 230 ? 3.615 -0.597 0.574 1 98.38 230 VAL B N 1
ATOM 3622 C CA . VAL B 1 230 ? 2.582 0.324 0.11 1 98.38 230 VAL B CA 1
ATOM 3623 C C . VAL B 1 230 ? 2.92 0.813 -1.297 1 98.38 230 VAL B C 1
ATOM 3625 O O . VAL B 1 230 ? 2.068 0.795 -2.188 1 98.38 230 VAL B O 1
ATOM 3628 N N . ALA B 1 231 ? 4.188 1.204 -1.469 1 98.44 231 ALA B N 1
ATOM 3629 C CA . ALA B 1 231 ? 4.629 1.659 -2.785 1 98.44 231 ALA B CA 1
ATOM 3630 C C . ALA B 1 231 ? 4.422 0.574 -3.838 1 98.44 231 ALA B C 1
ATOM 3632 O O . ALA B 1 231 ? 3.982 0.858 -4.953 1 98.44 231 ALA B O 1
ATOM 3633 N N . THR B 1 232 ? 4.762 -0.658 -3.445 1 98.75 232 THR B N 1
ATOM 3634 C CA . THR B 1 232 ? 4.566 -1.799 -4.332 1 98.75 232 THR B CA 1
ATOM 3635 C C . THR B 1 232 ? 3.102 -1.927 -4.738 1 98.75 232 THR B C 1
ATOM 3637 O O . THR B 1 232 ? 2.789 -2.082 -5.918 1 98.75 232 THR B O 1
ATOM 3640 N N . GLY B 1 233 ? 2.207 -1.832 -3.752 1 98.75 233 GLY B N 1
ATOM 3641 C CA . GLY B 1 233 ? 0.784 -1.905 -4.035 1 98.75 233 GLY B CA 1
ATOM 3642 C C . GLY B 1 233 ? 0.31 -0.829 -4.992 1 98.75 233 GLY B C 1
ATOM 3643 O O . GLY B 1 233 ? -0.403 -1.117 -5.957 1 98.75 233 GLY B O 1
ATOM 3644 N N . VAL B 1 234 ? 0.743 0.413 -4.766 1 98.81 234 VAL B N 1
ATOM 3645 C CA . VAL B 1 234 ? 0.342 1.545 -5.594 1 98.81 234 VAL B CA 1
ATOM 3646 C C . VAL B 1 234 ? 0.803 1.322 -7.031 1 98.81 234 VAL B C 1
ATOM 3648 O O . VAL B 1 234 ? 0.026 1.493 -7.973 1 98.81 234 VAL B O 1
ATOM 3651 N N . CYS B 1 235 ? 2.021 0.878 -7.211 1 98.81 235 CYS B N 1
ATOM 3652 C CA . CYS B 1 235 ? 2.588 0.693 -8.547 1 98.81 235 CYS B CA 1
ATOM 3653 C C . CYS B 1 235 ? 1.906 -0.46 -9.273 1 98.81 235 CYS B C 1
ATOM 3655 O O . CYS B 1 235 ? 1.544 -0.334 -10.438 1 98.81 235 CYS B O 1
ATOM 3657 N N . LEU B 1 236 ? 1.734 -1.576 -8.586 1 98.88 236 LEU B N 1
ATOM 3658 C CA . LEU B 1 236 ? 1.125 -2.75 -9.195 1 98.88 236 LEU B CA 1
ATOM 3659 C C . LEU B 1 236 ? -0.314 -2.463 -9.609 1 98.88 236 LEU B C 1
ATOM 3661 O O . LEU B 1 236 ? -0.751 -2.877 -10.688 1 98.88 236 LEU B O 1
ATOM 3665 N N . PHE B 1 237 ? -1.039 -1.718 -8.812 1 98.75 237 PHE B N 1
ATOM 3666 C CA . PHE B 1 237 ? -2.445 -1.474 -9.109 1 98.75 237 PHE B CA 1
ATOM 3667 C C . PHE B 1 237 ? -2.594 -0.4 -10.18 1 98.75 237 PHE B C 1
ATOM 3669 O O . PHE B 1 237 ? -3.619 -0.335 -10.859 1 98.75 237 PHE B O 1
ATOM 3676 N N . GLU B 1 238 ? -1.558 0.48 -10.281 1 98.69 238 GLU B N 1
ATOM 3677 C CA . GLU B 1 238 ? -1.539 1.351 -11.453 1 98.69 238 GLU B CA 1
ATOM 3678 C C . GLU B 1 238 ? -1.38 0.542 -12.742 1 98.69 238 GLU B C 1
ATOM 3680 O O . GLU B 1 238 ? -2.049 0.816 -13.742 1 98.69 238 GLU B O 1
ATOM 3685 N N . ALA B 1 239 ? -0.482 -0.452 -12.719 1 98.62 239 ALA B N 1
ATOM 3686 C CA . ALA B 1 239 ? -0.348 -1.345 -13.867 1 98.62 239 ALA B CA 1
ATOM 3687 C C . ALA B 1 239 ? -1.666 -2.053 -14.172 1 98.62 239 ALA B C 1
ATOM 3689 O O . ALA B 1 239 ? -2.08 -2.141 -15.328 1 98.62 239 ALA B O 1
ATOM 3690 N N . ARG B 1 240 ? -2.309 -2.529 -13.117 1 97.75 240 ARG B N 1
ATOM 3691 C CA . ARG B 1 240 ? -3.592 -3.211 -13.266 1 97.75 240 ARG B CA 1
ATOM 3692 C C . ARG B 1 240 ? -4.637 -2.277 -13.867 1 97.75 240 ARG B C 1
ATOM 3694 O O . ARG B 1 240 ? -5.402 -2.678 -14.75 1 97.75 240 ARG B O 1
ATOM 3701 N N . ARG B 1 241 ? -4.691 -1.069 -13.391 1 98 241 ARG B N 1
ATOM 3702 C CA . ARG B 1 241 ? -5.637 -0.082 -13.898 1 98 241 ARG B CA 1
ATOM 3703 C C . ARG B 1 241 ? -5.453 0.142 -15.391 1 98 241 ARG B C 1
ATOM 3705 O O . ARG B 1 241 ? -6.418 0.102 -16.156 1 98 241 ARG B O 1
ATOM 3712 N N . GLN B 1 242 ? -4.215 0.33 -15.789 1 98.19 242 GLN B N 1
ATOM 3713 C CA . GLN B 1 242 ? -3.926 0.612 -17.188 1 98.19 242 GLN B CA 1
ATOM 3714 C C . GLN B 1 242 ? -4.273 -0.581 -18.078 1 98.19 242 GLN B C 1
ATOM 3716 O O . GLN B 1 242 ? -4.867 -0.417 -19.141 1 98.19 242 GLN B O 1
ATOM 3721 N N . ARG B 1 243 ? -3.906 -1.729 -17.625 1 97.12 243 ARG B N 1
ATOM 3722 C CA . ARG B 1 243 ? -4.145 -2.951 -18.375 1 97.12 243 ARG B CA 1
ATOM 3723 C C . ARG B 1 243 ? -5.641 -3.244 -18.5 1 97.12 243 ARG B C 1
ATOM 3725 O O . ARG B 1 243 ? -6.113 -3.699 -19.531 1 97.12 243 ARG B O 1
ATOM 3732 N N . GLY B 1 244 ? -6.355 -2.963 -17.406 1 94.75 244 GLY B N 1
ATOM 3733 C CA . GLY B 1 244 ? -7.805 -3.115 -17.438 1 94.75 244 GLY B CA 1
ATOM 3734 C C . GLY B 1 244 ? -8.492 -2.145 -18.375 1 94.75 244 GLY B C 1
ATOM 3735 O O . GLY B 1 244 ? -9.43 -2.516 -19.078 1 94.75 244 GLY B O 1
ATOM 3736 N N . ALA B 1 245 ? -8.023 -0.896 -18.406 1 93.38 245 ALA B N 1
ATOM 3737 C CA . ALA B 1 245 ? -8.578 0.126 -19.281 1 93.38 245 ALA B CA 1
ATOM 3738 C C . ALA B 1 245 ? -8.328 -0.217 -20.75 1 93.38 245 ALA B C 1
ATOM 3740 O O . ALA B 1 245 ? -9.203 -0.022 -21.594 1 93.38 245 ALA B O 1
ATOM 3741 N N . LYS B 1 246 ? -7.152 -0.749 -21.016 1 91.19 246 LYS B N 1
ATOM 3742 C CA . LYS B 1 246 ? -6.812 -1.151 -22.375 1 91.19 246 LYS B CA 1
ATOM 3743 C C . LYS B 1 246 ? -7.68 -2.316 -22.844 1 91.19 246 LYS B C 1
ATOM 3745 O O . LYS B 1 246 ? -8.125 -2.35 -23.984 1 91.19 246 LYS B O 1
ATOM 3750 N N . ALA B 1 247 ? -7.91 -3.217 -21.969 1 86.69 247 ALA B N 1
ATOM 3751 C CA . ALA B 1 247 ? -8.742 -4.371 -22.297 1 86.69 247 ALA B CA 1
ATOM 3752 C C . ALA B 1 247 ? -10.18 -3.943 -22.578 1 86.69 247 ALA B C 1
ATOM 3754 O O . ALA B 1 247 ? -10.836 -4.484 -23.484 1 86.69 247 ALA B O 1
ATOM 3755 N N . LYS B 1 248 ? -10.664 -2.934 -21.906 1 86.88 248 LYS B N 1
ATOM 3756 C CA . LYS B 1 248 ? -12.016 -2.426 -22.094 1 86.88 248 LYS B CA 1
ATOM 3757 C C . LYS B 1 248 ? -12.141 -1.648 -23.406 1 86.88 248 LYS B C 1
ATOM 3759 O O . LYS B 1 248 ? -13.188 -1.673 -24.047 1 86.88 248 LYS B O 1
ATOM 3764 N N . ALA B 1 249 ? -11.062 -0.941 -23.734 1 82.62 249 ALA B N 1
ATOM 3765 C CA . ALA B 1 249 ? -11.078 -0.147 -24.969 1 82.62 249 ALA B CA 1
ATOM 3766 C C . ALA B 1 249 ? -11.039 -1.043 -26.203 1 82.62 249 ALA B C 1
ATOM 3768 O O . ALA B 1 249 ? -11.516 -0.654 -27.266 1 82.62 249 ALA B O 1
ATOM 3769 N N . LYS B 1 250 ? -10.547 -2.262 -25.984 1 74.81 250 LYS B N 1
ATOM 3770 C CA . LYS B 1 250 ? -10.477 -3.217 -27.078 1 74.81 250 LYS B CA 1
ATOM 3771 C C . LYS B 1 250 ? -11.797 -3.977 -27.234 1 74.81 250 LYS B C 1
ATOM 3773 O O . LYS B 1 250 ? -12.055 -4.57 -28.281 1 74.81 250 LYS B O 1
ATOM 3778 N N . LYS B 1 251 ? -12.594 -3.945 -26.297 1 68.25 251 LYS B N 1
ATOM 3779 C CA . LYS B 1 251 ? -13.906 -4.57 -26.406 1 68.25 251 LYS B CA 1
ATOM 3780 C C . LYS B 1 251 ? -14.938 -3.578 -26.938 1 68.25 251 LYS B C 1
ATOM 3782 O O . LYS B 1 251 ? -15.859 -3.961 -27.656 1 68.25 251 LYS B O 1
#

Nearest PDB structures (foldseek):
  1gz0-assembly4_D  TM=8.964E-01  e=1.464E-32  Escherichia coli
  1gz0-assembly4_E  TM=9.792E-01  e=2.281E-22  Escherichia coli
  5l0z-assembly1_B  TM=7.031E-01  e=5.161E-16  Sinorhizobium meliloti 1021
  1zjr-assembly1_A  TM=8.591E-01  e=8.902E-14  Aquifex aeolicus
  3nk6-assembly1_B  TM=6.845E-01  e=2.185E-14  Streptomyces actuosus

Foldseek 3Di:
DAWDKAADLVLLLLCLVPPVVFWAEKEFEPPPDCVVNVSVVVSCVVSVHYYYYDHPVVVVVRAVDDRVRMMTTGHADDAAELVVVVVLVVPDDFAAEEEEEEQAADLLLLLLLLLLCVVLPHQAYEYEPPNHHDDDPSSCNNVRSSNRRHHYYYYPDPLVSLVVVVVVPEAEEEEDLPFPAALLRDDLQHRYYYYFYYPPPTHDPSSVVSHPYYHYHDDDDDDSDDDRSVVSNVNSVSSSVNNVVVVVVVD/DAWDKAADLVLLLLCLVPPVVFWAEKEFEPPPDCVVNVSVVVSCVVSVHYYYYDHPVVVVVRAVDDRVRMMTTGHADDAAELVVVVVLVVPDDFAAEEEEEEQAADLLLLLLLLLLCVVLPHQAYEYEPPNHHDDDPSSCNNVRSSNRRHHYYYYPDPLVSLVVVVVVPEAEEEEDLPFPAALLRDDLQHRYYYYFYYPPPTHDPSSVVSHPYYHYHDDDDDDSDDDRSVVSNVNSVSSSVNNVVVVVVVD

Solvent-accessible surface area (backbone atoms only — not comparable to full-atom values): 25918 Å² total; per-residue (Å²): 130,80,67,35,80,39,44,17,63,43,33,51,40,44,26,46,72,75,41,39,87,35,45,64,35,37,35,34,27,66,86,60,69,56,80,83,44,40,67,45,51,50,46,30,56,74,64,71,31,51,77,46,76,40,54,60,72,58,49,54,70,74,39,96,63,80,27,84,49,26,39,28,36,22,55,67,64,67,78,35,43,64,68,56,52,52,52,50,57,71,69,51,81,77,58,51,36,34,39,32,42,41,45,45,54,49,37,64,42,49,8,38,36,37,28,39,35,22,21,42,50,36,64,35,36,37,32,37,66,64,69,36,44,63,95,41,73,64,13,41,59,55,10,57,37,20,52,64,61,38,49,40,29,42,31,89,51,56,56,59,51,51,51,54,42,40,74,74,63,36,43,32,37,31,53,34,78,84,34,86,41,41,56,89,74,51,90,51,59,53,32,29,32,42,37,41,33,15,84,89,74,34,52,51,69,67,53,54,71,66,34,76,39,51,20,15,78,83,62,63,38,38,42,85,71,68,59,58,34,27,46,46,28,34,54,44,45,50,32,36,50,47,39,52,53,52,54,57,73,72,101,129,80,67,35,80,38,44,19,64,42,32,51,40,45,27,46,72,75,40,37,87,38,45,62,33,37,34,34,27,65,86,60,69,56,79,82,44,41,66,46,51,51,47,30,53,76,65,69,33,51,74,46,75,40,53,58,74,58,50,54,70,75,38,97,62,81,26,83,48,26,37,28,36,22,55,65,63,68,78,36,44,65,67,57,50,51,53,50,57,72,69,50,81,78,57,50,36,35,39,34,41,42,45,46,54,50,37,63,43,50,8,38,35,38,28,37,36,22,21,40,48,35,64,35,36,39,32,40,65,63,70,36,44,64,92,40,73,63,14,40,58,54,10,55,37,21,51,64,60,39,49,41,28,42,31,88,50,57,54,59,51,51,51,56,44,40,74,73,63,35,42,33,37,31,52,34,80,83,36,84,41,40,54,88,74,51,88,52,59,55,33,30,32,41,36,40,30,15,84,88,74,33,51,51,68,67,54,54,70,65,34,76,40,53,20,15,78,82,62,62,37,40,43,83,71,67,58,59,32,27,47,46,28,34,52,42,46,50,31,37,50,48,39,51,52,53,56,57,73,72,104

Secondary structure (DSSP, 8-state):
---EEEESHHHHHHHHHH-GGGEEEEEEETT--HHHHHHHHHHHHHTT-EEEEE-HHHHHHH-SS--TTEEEEEPPP--B-HHHHHHHHHH--S--EEEEEES---HHHHHHHHHHHHHHT-SEEEEESSSS----HHHHHHHTTHHHHSPEEEES-HHHHHHHHHHTTPEEEEE-TT-SEEGGGS--SSSEEEEEEBTTTBS-HHHHHT-SEEEEPPP-SS-S---HHHHHHHHHHHHHHHHHHHHHHH-/---EEEESHHHHHHHHHH-GGGEEEEEEETT--HHHHHHHHHHHHHTT-EEEEE-HHHHHHH-SS--TTEEEEEPPP--B-HHHHHHHHHH--S--EEEEEES---HHHHHHHHHHHHHHT-SEEEEESSSS----HHHHHHHTTHHHHSPEEEES-HHHHHHHHHHTTPEEEEE-TT-SEEGGGS--SSSEEEEEEBTTTBS-HHHHHT-SEEEEPPP-SS-S---HHHHHHHHHHHHHHHHHHHHHHH-

Sequence (502 aa):
MSLEKIYGVHAVEALLRHHPKRVKQVWLAEGRSEPRVQALVELATQNKVAIGQAERREMDVWVEGVHQGVVADVSPSQVWGEAMLDELLDRTEGAPLLLVLDGVTDPHNLGACLRSADAAGALAVIVPKDKSATLTPVVRKVACGAAEVIPLVAVTNLARTLEKLQQRGLWIVGTAGEAEVSIYDQDLTGPTILIMGAEGKGMRRLTREHCDYLVHLPMAGSVSSLNVSVATGVCLFEARRQRGAKAKAKKMSLEKIYGVHAVEALLRHHPKRVKQVWLAEGRSEPRVQALVELATQNKVAIGQAERREMDVWVEGVHQGVVADVSPSQVWGEAMLDELLDRTEGAPLLLVLDGVTDPHNLGACLRSADAAGALAVIVPKDKSATLTPVVRKVACGAAEVIPLVAVTNLARTLEKLQQRGLWIVGTAGEAEVSIYDQDLTGPTILIMGAEGKGMRRLTREHCDYLVHLPMAGSVSSLNVSVATGVCLFEARRQRGAKAKAKK

Organism: NCBI:txid76758

Radius of gyration: 23.39 Å; Cα contacts (8 Å, |Δi|>4): 1067; chains: 2; bounding box: 54×70×55 Å